Protein AF-A0A804N1I5-F1 (afdb_monomer_lite)

Radius of gyration: 33.12 Å; chains: 1; bounding box: 72×47×99 Å

Secondary structure (DSSP, 8-state):
-HHHHHHHHHHHHHHHHHHHHH-STTSTTTT--EEEE-SS---TTS--SSSSHHHH---EEEE-SSPPPHHHHHHS---EEEE-TTS-EEEE----HHHHHHHHHHHHT-PPPTT------HHHHHTTHHHHGGGGGGS-TT----HHHHHHHHHHHHHHHHHHHHHHHHHHHHHH-SS---HHHHHHHHHHHHHHHHHHHHHHHHTTS--TTTHHHHHHHHHHHHHHHHHHHHHHHHHHHHHHHS---HHHHHHHHHHHHHHHHHHHHHHHHHHHHHHH-SS-TTHHHHHHHHHHHHHHHHHHHHTT-SS-HHHHHHHHHHHHHHHHHHHHHHHHHTT---HHHHHHHHHHHHHHHHHHHHHHTTSSS----TTHHHHHHHHHTT---SHHHHHHHHHHHHHTT--

InterPro domains:
  IPR017850 Alkaline-phosphatase-like, core domain superfamily [G3DSA:3.40.720.10] (1-135)
  IPR017850 Alkaline-phosphatase-like, core domain superfamily [SSF53649] (5-133)
  IPR039524 GPI ethanolamine phosphate transferase 3 [PTHR23071] (1-274)

pLDDT: mean 74.04, std 19.13, range [31.2, 98.38]

Organism: Zea mays (NCBI:txid4577)

Sequence (407 aa):
MIQKLEQYNQILEGVIDTLRSLSKPGGTHENTLLLVMGDHGQTLNGDHGGGTAEEVETSLFAWSPRTPPDAVLSVLDDSSCTVNLHGEEVCVSTMQQLDFAVTISALLGIPFPFGSIGRVNPELYALSIGTWVNQRRGTNACTSQDDLEAWMGRYAEVLCVNCWQVKRYIDQYSATSVIGFPSEDLQHIMDLYSRAQENWSASLITSSSETCSQEKVEKGSVLLQQIDAYNDFLKSFAKLARSAWTEFDLWSMGIGLLLMMLSVIIQASMLVNMTISQSSDQKSSGSSIIHRLSLAFSLVVIRAASFLSNSYILAEGRVANFLLATSCITSVWHSVLKGNISIENFVFLLLNIFTRFGIEVGMSKQLPAPTITKDHPRLLCLLMLGLFKNLEEVWLLALFTLLEVYH

Foldseek 3Di:
DVVVVVVVVVVVVVVVVVLLVQLPVVGPNVPPKDKDKDPFFADPVGDQPPPDPRNHDIDIDIDANDDFDPVLVVVLPPWDWDQDPVRDIDTDDDDDPLQVQLQVCLLVVHAGDLQRLHDRRLVSNSSSLVVVVVVPPPDDPPDPDPSNLVSLVSSLVSLLSSLVSNVNSLVVCQVPPPVHAPPVLVVVLVVLSVVLVVLVVVLVVVVPDDDPDPVPVVSSVSSVVSSVSSVCSSVSVVVRCCVVVPDDPVVLQVVLVVLLVVLVVVLVVLVVVVVVVVVPDPDDPPVVLCSLVVNVVSLVVSLVSNVSNPPCNPVSLLVSLVSLLVSLLVVQVVCVVVVHDDVVSVVSVVVSVVSNVVSVVVVVVVDPDDPPPPPPPVVVVVVVVPPDDDPVVVVVVSVVSVVVSVD

Structure (mmCIF, N/CA/C/O backbone):
data_AF-A0A804N1I5-F1
#
_entry.id   AF-A0A804N1I5-F1
#
loop_
_atom_site.group_PDB
_atom_site.id
_atom_site.type_symbol
_atom_site.label_atom_id
_atom_site.label_alt_id
_atom_site.label_comp_id
_atom_site.label_asym_id
_atom_site.label_entity_id
_atom_site.label_seq_id
_atom_site.pdbx_PDB_ins_code
_atom_site.Cartn_x
_atom_site.Cartn_y
_atom_site.Cartn_z
_atom_site.occupancy
_atom_site.B_iso_or_equiv
_atom_site.auth_seq_id
_atom_site.auth_comp_id
_atom_site.auth_asym_id
_atom_site.auth_atom_id
_atom_site.pdbx_PDB_model_num
ATOM 1 N N . MET A 1 1 ? 18.475 -13.175 17.958 1.00 77.50 1 MET A N 1
ATOM 2 C CA . MET A 1 1 ? 17.982 -12.528 16.723 1.00 77.50 1 MET A CA 1
ATOM 3 C C . MET A 1 1 ? 18.998 -12.643 15.586 1.00 77.50 1 MET A C 1
ATOM 5 O O . MET A 1 1 ? 18.675 -13.302 14.612 1.00 77.50 1 MET A O 1
ATOM 9 N N . ILE A 1 2 ? 20.234 -12.143 15.738 1.00 85.19 2 ILE A N 1
ATOM 10 C CA . ILE A 1 2 ? 21.286 -12.164 14.689 1.00 85.19 2 ILE A CA 1
ATOM 11 C C . ILE A 1 2 ? 21.490 -13.547 14.044 1.00 85.19 2 ILE A C 1
ATOM 13 O O . ILE A 1 2 ? 21.323 -13.675 12.840 1.00 85.19 2 ILE A O 1
ATOM 17 N N . GLN A 1 3 ? 21.712 -14.604 14.834 1.00 91.00 3 GLN A N 1
ATOM 18 C CA . GLN A 1 3 ? 21.876 -15.971 14.300 1.00 91.00 3 GLN A CA 1
ATOM 19 C C . GLN A 1 3 ? 20.696 -16.434 13.430 1.00 91.00 3 GLN A C 1
ATOM 21 O O . GLN A 1 3 ? 20.870 -17.202 12.489 1.00 91.00 3 GLN A O 1
ATOM 26 N N . LYS A 1 4 ? 19.472 -15.988 13.745 1.00 90.56 4 LYS A N 1
ATOM 27 C CA . LYS A 1 4 ? 18.288 -16.346 12.961 1.00 90.56 4 LYS A CA 1
ATOM 28 C C . LYS A 1 4 ? 18.235 -15.572 11.644 1.00 90.56 4 LYS A C 1
ATOM 30 O O . LYS A 1 4 ? 17.844 -16.148 10.635 1.00 90.56 4 LYS A O 1
ATOM 35 N N . LEU A 1 5 ? 18.655 -14.307 11.653 1.00 89.75 5 LEU A N 1
ATOM 36 C CA . LEU A 1 5 ? 18.797 -13.496 10.443 1.00 89.75 5 LEU A CA 1
ATOM 37 C C . LEU A 1 5 ? 19.883 -14.070 9.521 1.00 89.75 5 LEU A C 1
ATOM 39 O O . LEU A 1 5 ? 19.641 -14.208 8.329 1.00 89.75 5 LEU A O 1
ATOM 43 N N . GLU A 1 6 ? 21.017 -14.514 10.069 1.00 93.19 6 GLU A N 1
ATOM 44 C CA . GLU A 1 6 ? 22.074 -15.200 9.307 1.00 93.19 6 GLU A CA 1
ATOM 45 C C . GLU A 1 6 ? 21.574 -16.506 8.669 1.00 93.19 6 GLU A C 1
ATOM 47 O O . GLU A 1 6 ? 21.840 -16.763 7.497 1.00 93.19 6 GLU A O 1
ATOM 52 N N . GLN A 1 7 ? 20.790 -17.308 9.404 1.00 94.81 7 GLN A N 1
ATOM 53 C CA . GLN A 1 7 ? 20.145 -18.502 8.841 1.00 94.81 7 GLN A CA 1
ATOM 54 C C . GLN A 1 7 ? 19.211 -18.155 7.676 1.00 94.81 7 GLN A C 1
ATOM 56 O O . GLN A 1 7 ? 19.211 -18.856 6.666 1.00 94.81 7 GLN A O 1
ATOM 61 N N . TYR A 1 8 ? 18.408 -17.093 7.800 1.00 93.62 8 TYR A N 1
ATOM 62 C CA . TYR A 1 8 ? 17.551 -16.652 6.699 1.00 93.62 8 TYR A CA 1
ATOM 63 C C . TYR A 1 8 ? 18.365 -16.151 5.510 1.00 93.62 8 TYR A C 1
ATOM 65 O O . TYR A 1 8 ? 18.019 -16.485 4.381 1.00 93.62 8 TYR A O 1
ATOM 73 N N . ASN A 1 9 ? 19.470 -15.442 5.744 1.00 93.19 9 ASN A N 1
ATOM 74 C CA . ASN A 1 9 ? 20.353 -14.991 4.675 1.00 93.19 9 ASN A CA 1
ATOM 75 C C . ASN A 1 9 ? 20.903 -16.173 3.858 1.00 93.19 9 ASN A C 1
ATOM 77 O O . ASN A 1 9 ? 20.789 -16.171 2.637 1.00 93.19 9 ASN A O 1
ATOM 81 N N . GLN A 1 10 ? 21.367 -17.240 4.521 1.00 96.31 10 GLN A N 1
ATOM 82 C CA . GLN A 1 10 ? 21.829 -18.464 3.845 1.00 96.31 10 GLN A CA 1
ATOM 83 C C . GLN A 1 10 ? 20.731 -19.131 3.000 1.00 96.31 10 GLN A C 1
ATOM 85 O O . GLN A 1 10 ? 20.993 -19.639 1.909 1.00 96.31 10 GLN A O 1
ATOM 90 N N . ILE A 1 11 ? 19.486 -19.136 3.490 1.00 95.94 11 ILE A N 1
ATOM 91 C CA . ILE A 1 11 ? 18.344 -19.671 2.735 1.00 95.94 11 ILE A CA 1
ATOM 92 C C . ILE A 1 11 ? 18.075 -18.808 1.498 1.00 95.94 11 ILE A C 1
ATOM 94 O O . ILE A 1 11 ? 17.881 -19.349 0.409 1.00 95.94 11 ILE A O 1
ATOM 98 N N . LEU A 1 12 ? 18.070 -17.481 1.652 1.00 95.50 12 LEU A N 1
ATOM 99 C CA . LEU A 1 12 ? 17.822 -16.546 0.555 1.00 95.50 12 LEU A CA 1
ATOM 100 C C . LEU A 1 12 ? 18.899 -16.634 -0.526 1.00 95.50 12 LEU A C 1
ATOM 102 O O . LEU A 1 12 ? 18.556 -16.702 -1.704 1.00 95.50 12 LEU A O 1
ATOM 106 N N . GLU A 1 13 ? 20.172 -16.721 -0.142 1.00 95.81 13 GLU A N 1
ATOM 107 C CA . GLU A 1 13 ? 21.288 -16.952 -1.066 1.00 95.81 13 GLU A CA 1
ATOM 108 C C . GLU A 1 13 ? 21.069 -18.229 -1.891 1.00 95.81 13 GLU A C 1
ATOM 110 O O . GLU A 1 13 ? 21.111 -18.187 -3.121 1.00 95.81 13 GLU A O 1
ATOM 115 N N . GLY A 1 14 ? 20.715 -19.344 -1.239 1.00 97.56 14 GLY A N 1
ATOM 116 C CA . GLY A 1 14 ? 20.435 -20.608 -1.927 1.00 97.56 14 GLY A CA 1
ATOM 117 C C . GLY A 1 14 ? 19.238 -20.543 -2.887 1.00 97.56 14 GLY A C 1
ATOM 118 O O . GLY A 1 14 ? 19.280 -21.120 -3.981 1.00 97.56 14 GLY A O 1
ATOM 119 N N . VAL A 1 15 ? 18.175 -19.820 -2.515 1.00 96.19 15 VAL A N 1
ATOM 120 C CA . VAL A 1 15 ? 17.011 -19.586 -3.389 1.00 96.19 15 VAL A CA 1
ATOM 121 C C . VAL A 1 15 ? 17.408 -18.747 -4.604 1.00 96.19 15 VAL A C 1
ATOM 123 O O . VAL A 1 15 ? 17.076 -19.119 -5.731 1.00 96.19 15 VAL A O 1
ATOM 126 N N . ILE A 1 16 ? 18.144 -17.652 -4.398 1.00 95.00 16 ILE A N 1
ATOM 127 C CA . ILE A 1 16 ? 18.594 -16.757 -5.472 1.00 95.00 16 ILE A CA 1
ATOM 128 C C . ILE A 1 16 ? 19.521 -17.497 -6.437 1.00 95.00 16 ILE A C 1
ATOM 130 O O . ILE A 1 16 ? 19.340 -17.391 -7.649 1.00 95.00 16 ILE A O 1
ATOM 134 N N . ASP A 1 17 ? 20.473 -18.285 -5.938 1.00 95.50 17 ASP A N 1
ATOM 135 C CA . ASP A 1 17 ? 21.383 -19.061 -6.784 1.00 95.50 17 ASP A CA 1
ATOM 136 C C . ASP A 1 17 ? 20.636 -20.108 -7.619 1.00 95.50 17 ASP A C 1
ATOM 138 O O . ASP A 1 17 ? 20.902 -20.267 -8.818 1.00 95.50 17 ASP A O 1
ATOM 142 N N . THR A 1 18 ? 19.640 -20.767 -7.021 1.00 95.56 18 THR A N 1
ATOM 143 C CA . THR A 1 18 ? 18.774 -21.715 -7.731 1.00 95.56 18 THR A CA 1
ATOM 144 C C . THR A 1 18 ? 17.982 -21.010 -8.829 1.00 95.56 18 THR A C 1
ATOM 146 O O . THR A 1 18 ? 18.033 -21.442 -9.984 1.00 95.56 18 THR A O 1
ATOM 149 N N . LEU A 1 19 ? 17.309 -19.899 -8.514 1.00 94.69 19 LEU A N 1
ATOM 150 C CA . LEU A 1 19 ? 16.555 -19.115 -9.495 1.00 94.69 19 LEU A CA 1
ATOM 151 C C . LEU A 1 19 ? 17.464 -18.619 -10.619 1.00 94.69 19 LEU A C 1
ATOM 153 O O . LEU A 1 19 ? 17.178 -18.874 -11.784 1.00 94.69 19 LEU A O 1
ATOM 157 N N . ARG A 1 20 ? 18.620 -18.030 -10.293 1.00 92.88 20 ARG A N 1
ATOM 158 C CA . ARG A 1 20 ? 19.614 -17.571 -11.274 1.00 92.88 20 ARG A CA 1
ATOM 159 C C . ARG A 1 20 ? 20.034 -18.689 -12.230 1.00 92.88 20 ARG A C 1
ATOM 161 O O . ARG A 1 20 ? 20.172 -18.449 -13.429 1.00 92.88 20 ARG A O 1
ATOM 168 N N . SER A 1 21 ? 20.210 -19.916 -11.732 1.00 94.12 21 SER A N 1
ATOM 169 C CA . SER A 1 21 ? 20.564 -21.066 -12.572 1.00 94.12 21 SER A CA 1
ATOM 170 C C . SER A 1 21 ? 19.455 -21.457 -13.563 1.00 94.12 21 SER A C 1
ATOM 172 O O . SER A 1 21 ? 19.761 -21.838 -14.697 1.00 94.12 21 SER A O 1
ATOM 174 N N . LEU A 1 22 ? 18.187 -21.309 -13.157 1.00 95.12 22 LEU A N 1
ATOM 175 C CA . LEU A 1 22 ? 16.986 -21.671 -13.919 1.00 95.12 22 LEU A CA 1
ATOM 176 C C . LEU A 1 22 ? 16.422 -20.521 -14.773 1.00 95.12 22 LEU A C 1
ATOM 178 O O . LEU A 1 22 ? 15.562 -20.759 -15.621 1.00 95.12 22 LEU A O 1
ATOM 182 N N . SER A 1 23 ? 16.906 -19.293 -14.578 1.00 92.88 23 SER A N 1
ATOM 183 C CA . SER A 1 23 ? 16.497 -18.093 -15.322 1.00 92.88 23 SER A CA 1
ATOM 184 C C . SER A 1 23 ? 17.308 -17.823 -16.595 1.00 92.88 23 SER A C 1
ATOM 186 O O . SER A 1 23 ? 17.140 -16.777 -17.220 1.00 92.88 23 SER A O 1
ATOM 188 N N . LYS A 1 24 ? 18.190 -18.744 -17.006 1.00 89.25 24 LYS A N 1
ATOM 189 C CA . LYS A 1 24 ? 18.892 -18.657 -18.301 1.00 89.25 24 LYS A CA 1
ATOM 190 C C . LYS A 1 24 ? 17.882 -18.581 -19.464 1.00 89.25 24 LYS A C 1
ATOM 192 O O . LYS A 1 24 ? 16.764 -19.067 -19.305 1.00 89.25 24 LYS A O 1
ATOM 197 N N . PRO A 1 25 ? 18.251 -18.025 -20.636 1.00 86.81 25 PRO A N 1
ATOM 198 C CA . PRO A 1 25 ? 17.346 -17.944 -21.787 1.00 86.81 25 PRO A CA 1
ATOM 199 C C . PRO A 1 25 ? 16.723 -19.306 -22.140 1.00 86.81 25 PRO A C 1
ATOM 201 O O . PRO A 1 25 ? 17.453 -20.277 -22.340 1.00 86.81 25 PRO A O 1
ATOM 204 N N . GLY A 1 26 ? 15.389 -19.384 -22.200 1.00 84.69 26 GLY A N 1
ATOM 205 C CA . GLY A 1 26 ? 14.634 -20.628 -22.403 1.00 84.69 26 GLY A CA 1
ATOM 206 C C . GLY A 1 26 ? 14.453 -21.505 -21.154 1.00 84.69 26 GLY A C 1
ATOM 207 O O . GLY A 1 26 ? 13.903 -22.600 -21.256 1.00 84.69 26 GLY A O 1
ATOM 208 N N . GLY A 1 27 ? 14.922 -21.060 -19.987 1.00 89.75 27 GLY A N 1
ATOM 209 C CA . GLY A 1 27 ? 14.752 -21.737 -18.704 1.00 89.75 27 GLY A CA 1
ATOM 210 C C . GLY A 1 27 ? 13.363 -21.533 -18.090 1.00 89.75 27 GLY A C 1
ATOM 211 O O . GLY A 1 27 ? 12.626 -20.613 -18.445 1.00 89.75 27 GLY A O 1
ATOM 212 N N . THR A 1 28 ? 12.994 -22.385 -17.129 1.00 92.75 28 THR A N 1
ATOM 213 C CA . THR A 1 28 ? 11.653 -22.383 -16.510 1.00 92.75 28 THR A CA 1
ATOM 214 C C . THR A 1 28 ? 11.353 -21.126 -15.695 1.00 92.75 28 THR A C 1
ATOM 216 O O . THR A 1 28 ? 10.185 -20.812 -15.482 1.00 92.75 28 THR A O 1
ATOM 219 N N . HIS A 1 29 ? 12.388 -20.396 -15.267 1.00 91.81 29 HIS A N 1
ATOM 220 C CA . HIS A 1 29 ? 12.275 -19.170 -14.475 1.00 91.81 29 HIS A CA 1
ATOM 221 C C . HIS A 1 29 ? 12.826 -17.936 -15.206 1.00 91.81 29 HIS A C 1
ATOM 223 O O . HIS A 1 29 ? 13.228 -16.964 -14.569 1.00 91.81 29 HIS A O 1
ATOM 229 N N . GLU A 1 30 ? 12.859 -17.941 -16.545 1.00 87.38 30 GLU A N 1
ATOM 230 C CA . GLU A 1 30 ? 13.356 -16.805 -17.345 1.00 87.38 30 GLU A CA 1
ATOM 231 C C . GLU A 1 30 ? 12.582 -15.495 -17.079 1.00 87.38 30 GLU A C 1
ATOM 233 O O . GLU A 1 30 ? 13.162 -14.412 -17.147 1.00 87.38 30 GLU A O 1
ATOM 238 N N . ASN A 1 31 ? 11.290 -15.594 -16.739 1.00 87.19 31 ASN A N 1
ATOM 239 C CA . ASN A 1 31 ? 10.403 -14.466 -16.433 1.00 87.19 31 ASN A CA 1
ATOM 240 C C . ASN A 1 31 ? 9.857 -14.577 -15.000 1.00 87.19 31 ASN A C 1
ATOM 242 O O . ASN A 1 31 ? 8.652 -14.696 -14.786 1.00 87.19 31 ASN A O 1
ATOM 246 N N . THR A 1 32 ? 10.746 -14.630 -14.010 1.00 90.06 32 THR A N 1
ATOM 247 C CA . THR A 1 32 ? 10.383 -14.701 -12.586 1.00 90.06 32 THR A CA 1
ATOM 248 C C . THR A 1 32 ? 10.931 -13.487 -11.843 1.00 90.06 32 THR A C 1
ATOM 250 O O . THR A 1 32 ? 12.097 -13.149 -12.003 1.00 90.06 32 THR A O 1
ATOM 253 N N . LEU A 1 33 ? 10.093 -12.865 -11.014 1.00 91.44 33 LEU A N 1
ATOM 254 C CA . LEU A 1 33 ? 10.485 -11.850 -10.037 1.00 91.44 33 LEU A CA 1
ATOM 255 C C . LEU A 1 33 ? 10.433 -12.489 -8.645 1.00 91.44 33 LEU A C 1
ATOM 257 O O . LEU A 1 33 ? 9.404 -13.050 -8.268 1.00 91.44 33 LEU A O 1
ATOM 261 N N . LEU A 1 34 ? 11.529 -12.412 -7.894 1.00 94.00 34 LEU A N 1
ATOM 262 C CA . LEU A 1 34 ? 11.566 -12.794 -6.486 1.00 94.00 34 LEU A CA 1
ATOM 263 C C . LEU A 1 34 ? 11.308 -11.556 -5.632 1.00 94.00 34 LEU A C 1
ATOM 265 O O . LEU A 1 34 ? 12.003 -10.554 -5.775 1.00 94.00 34 LEU A O 1
ATOM 269 N N . LEU A 1 35 ? 10.344 -11.656 -4.720 1.00 94.94 35 LEU A N 1
ATOM 270 C CA . LEU A 1 35 ? 10.074 -10.657 -3.694 1.00 94.94 35 LEU A CA 1
ATOM 271 C C . LEU A 1 35 ? 10.171 -11.326 -2.327 1.00 94.94 35 LEU A C 1
ATOM 273 O O . LEU A 1 35 ? 9.569 -12.377 -2.104 1.00 94.94 35 LEU A O 1
ATOM 277 N N . VAL A 1 36 ? 10.925 -10.715 -1.424 1.00 95.31 36 VAL A N 1
ATOM 278 C CA . VAL A 1 36 ? 11.094 -11.155 -0.040 1.00 95.31 36 VAL A CA 1
ATOM 279 C C . VAL A 1 36 ? 10.760 -9.967 0.838 1.00 95.31 36 VAL A C 1
ATOM 281 O O . VAL A 1 36 ? 11.396 -8.928 0.717 1.00 95.31 36 VAL A O 1
ATOM 284 N N . MET A 1 37 ? 9.756 -10.095 1.696 1.00 94.38 37 MET A N 1
ATOM 285 C CA . MET A 1 37 ? 9.310 -8.990 2.539 1.00 94.38 37 MET A CA 1
ATOM 286 C C . MET A 1 37 ? 8.790 -9.479 3.882 1.00 94.38 37 MET A C 1
ATOM 288 O O . MET A 1 37 ? 8.328 -10.618 3.984 1.00 94.38 37 MET A O 1
ATOM 292 N N . GLY A 1 38 ? 8.851 -8.610 4.887 1.00 92.69 38 GLY A N 1
ATOM 293 C CA . GLY A 1 38 ? 8.097 -8.783 6.123 1.00 92.69 38 GLY A CA 1
ATOM 294 C C . GLY A 1 38 ? 6.687 -8.200 6.019 1.00 92.69 38 GLY A C 1
ATOM 295 O O . GLY A 1 38 ? 6.375 -7.416 5.122 1.00 92.69 38 GLY A O 1
ATOM 296 N N . ASP A 1 39 ? 5.825 -8.603 6.942 1.00 91.25 39 ASP A N 1
ATOM 297 C CA . ASP A 1 39 ? 4.505 -8.016 7.168 1.00 91.25 39 ASP A CA 1
ATOM 298 C C . ASP A 1 39 ? 4.586 -6.776 8.069 1.00 91.25 39 ASP A C 1
ATOM 300 O O . ASP A 1 39 ? 3.943 -5.765 7.788 1.00 91.25 39 ASP A O 1
ATOM 304 N N . HIS A 1 40 ? 5.417 -6.827 9.110 1.00 93.62 40 HIS A N 1
ATOM 305 C CA . HIS A 1 40 ? 5.678 -5.719 10.025 1.00 93.62 40 HIS A CA 1
ATOM 306 C C . HIS A 1 40 ? 7.122 -5.736 10.553 1.00 93.62 40 HIS A C 1
ATOM 308 O O . HIS A 1 40 ? 7.928 -6.609 10.207 1.00 93.62 40 HIS A O 1
ATOM 314 N N . GLY A 1 41 ? 7.463 -4.725 11.350 1.00 92.06 41 GLY A N 1
ATOM 315 C CA . GLY A 1 41 ? 8.726 -4.633 12.073 1.00 92.06 41 GLY A CA 1
ATOM 316 C C . GLY A 1 41 ? 8.632 -5.215 13.486 1.00 92.06 41 GLY A C 1
ATOM 317 O O . GLY A 1 41 ? 7.574 -5.670 13.921 1.00 92.06 41 GLY A O 1
ATOM 318 N N . GLN A 1 42 ? 9.739 -5.233 14.223 1.00 90.56 42 GLN A N 1
ATOM 319 C CA . GLN A 1 42 ? 9.751 -5.667 15.620 1.00 90.56 42 GLN A CA 1
ATOM 320 C C . GLN A 1 42 ? 10.857 -4.954 16.403 1.00 90.56 42 GLN A C 1
ATOM 322 O O . GLN A 1 42 ? 11.993 -4.851 15.934 1.00 90.56 42 GLN A O 1
ATOM 327 N N . THR A 1 43 ? 10.563 -4.525 17.631 1.00 90.56 43 THR A N 1
ATOM 328 C CA . THR A 1 43 ? 11.590 -3.993 18.538 1.00 90.56 43 THR A CA 1
ATOM 329 C C . THR A 1 43 ? 12.541 -5.099 19.011 1.00 90.56 43 THR A C 1
ATOM 331 O O . THR A 1 43 ? 12.227 -6.291 18.982 1.00 90.56 43 THR A O 1
ATOM 334 N N . LEU A 1 44 ? 13.709 -4.721 19.547 1.00 87.44 44 LEU A N 1
ATOM 335 C CA . LEU A 1 44 ? 14.656 -5.681 20.139 1.00 87.44 44 LEU A CA 1
ATOM 336 C C . LEU A 1 44 ? 14.071 -6.468 21.326 1.00 87.44 44 LEU A C 1
ATOM 338 O O . LEU A 1 44 ? 14.554 -7.561 21.626 1.00 87.44 44 LEU A O 1
ATOM 342 N N . ASN A 1 45 ? 13.042 -5.925 21.983 1.00 88.88 45 ASN A N 1
ATOM 343 C CA . ASN A 1 45 ? 12.350 -6.565 23.102 1.00 88.88 45 ASN A CA 1
ATOM 344 C C . ASN A 1 45 ? 11.218 -7.496 22.648 1.00 88.88 45 ASN A C 1
ATOM 346 O O . ASN A 1 45 ? 10.698 -8.259 23.461 1.00 88.88 45 ASN A O 1
ATOM 350 N N . GLY A 1 46 ? 10.875 -7.474 21.359 1.00 87.62 46 GLY A N 1
ATOM 351 C CA . GLY A 1 46 ? 9.858 -8.331 20.771 1.00 87.62 46 GLY A CA 1
ATOM 352 C C . GLY A 1 46 ? 8.506 -7.660 20.523 1.00 87.62 46 GLY A C 1
ATOM 353 O O . GLY A 1 46 ? 7.582 -8.361 20.115 1.00 87.62 46 GLY A O 1
ATOM 354 N N . ASP A 1 47 ? 8.384 -6.347 20.726 1.00 89.12 47 ASP A N 1
ATOM 355 C CA . ASP A 1 47 ? 7.136 -5.606 20.507 1.00 89.12 47 ASP A CA 1
ATOM 356 C C . ASP A 1 47 ? 6.884 -5.367 19.011 1.00 89.12 47 ASP A C 1
ATOM 358 O O . ASP A 1 47 ? 7.831 -5.203 18.240 1.00 89.12 47 ASP A O 1
ATOM 362 N N . HIS A 1 48 ? 5.614 -5.388 18.605 1.00 87.75 48 HIS A N 1
ATOM 363 C CA . HIS A 1 48 ? 5.171 -5.197 17.217 1.00 87.75 48 HIS A CA 1
ATOM 364 C C . HIS A 1 48 ? 3.722 -4.654 17.138 1.00 87.75 48 HIS A C 1
ATOM 366 O O . HIS A 1 48 ? 2.918 -5.055 16.294 1.00 87.75 48 HIS A O 1
ATOM 372 N N . GLY A 1 49 ? 3.346 -3.787 18.080 1.00 85.62 49 GLY A N 1
ATOM 373 C CA . GLY A 1 49 ? 2.024 -3.158 18.179 1.00 85.62 49 GLY A CA 1
ATOM 374 C C . GLY A 1 49 ? 1.834 -1.933 17.277 1.00 85.62 49 GLY A C 1
ATOM 375 O O . GLY A 1 49 ? 0.727 -1.399 17.213 1.00 85.62 49 GLY A O 1
ATOM 376 N N . GLY A 1 50 ? 2.892 -1.497 16.586 1.00 84.00 50 GLY A N 1
ATOM 377 C CA . GLY A 1 50 ? 2.866 -0.388 15.628 1.00 84.00 50 GLY A CA 1
ATOM 378 C C . GLY A 1 50 ? 2.982 1.005 16.256 1.00 84.00 50 GLY A C 1
ATOM 379 O O . GLY A 1 50 ? 2.541 1.982 15.653 1.00 84.00 50 GLY A O 1
ATOM 380 N N . GLY A 1 51 ? 3.525 1.104 17.474 1.00 82.75 51 GLY A N 1
ATOM 381 C CA . GLY A 1 51 ? 3.722 2.367 18.186 1.00 82.75 51 GLY A CA 1
ATOM 382 C C . GLY A 1 51 ? 5.021 3.088 17.818 1.00 82.75 51 GLY A C 1
ATOM 383 O O . GLY A 1 51 ? 5.110 4.303 18.005 1.00 82.75 51 GLY A O 1
ATOM 384 N N . THR A 1 52 ? 6.015 2.370 17.288 1.00 88.88 52 THR A N 1
ATOM 385 C CA . THR A 1 52 ? 7.303 2.935 16.859 1.00 88.88 52 THR A CA 1
ATOM 386 C C . THR A 1 52 ? 7.625 2.637 15.397 1.00 88.88 52 THR A C 1
ATOM 388 O O . THR A 1 52 ? 7.033 1.753 14.776 1.00 88.88 52 THR A O 1
ATOM 391 N N . ALA A 1 53 ? 8.600 3.373 14.850 1.00 89.94 53 ALA A N 1
ATOM 392 C CA . ALA A 1 53 ? 9.126 3.132 13.508 1.00 89.94 53 ALA A CA 1
ATOM 393 C C . ALA A 1 53 ? 9.636 1.690 13.361 1.00 89.94 53 ALA A C 1
ATOM 395 O O . ALA A 1 53 ? 9.296 1.028 12.386 1.00 89.94 53 ALA A O 1
ATOM 396 N N . GLU A 1 54 ? 10.343 1.153 14.367 1.00 89.75 54 GLU A N 1
ATOM 397 C CA . GLU A 1 54 ? 10.844 -0.226 14.315 1.00 89.75 54 GLU A CA 1
ATOM 398 C C . GLU A 1 54 ? 9.732 -1.281 14.268 1.00 89.75 54 GLU A C 1
ATOM 400 O O . GLU A 1 54 ? 10.002 -2.407 13.867 1.00 89.75 54 GLU A O 1
ATOM 405 N N . GLU A 1 55 ? 8.505 -0.954 14.686 1.00 91.94 55 GLU A N 1
ATOM 406 C CA . GLU A 1 55 ? 7.356 -1.866 14.658 1.00 91.94 55 GLU A CA 1
ATOM 407 C C . GLU A 1 55 ? 6.558 -1.788 13.346 1.00 91.94 55 GLU A C 1
ATOM 409 O O . GLU A 1 55 ? 5.944 -2.776 12.946 1.00 91.94 55 GLU A O 1
ATOM 414 N N . VAL A 1 56 ? 6.548 -0.631 12.672 1.00 90.94 56 VAL A N 1
ATOM 415 C CA . VAL A 1 56 ? 5.766 -0.407 11.437 1.00 90.94 56 VAL A CA 1
ATOM 416 C C . VAL A 1 56 ? 6.597 -0.499 10.158 1.00 90.94 56 VAL A C 1
ATOM 418 O O . VAL A 1 56 ? 6.039 -0.704 9.079 1.00 90.94 56 VAL A O 1
ATOM 421 N N . GLU A 1 57 ? 7.916 -0.355 10.255 1.00 92.88 57 GLU A N 1
ATOM 422 C CA . GLU A 1 57 ? 8.836 -0.469 9.127 1.00 92.88 57 GLU A CA 1
ATOM 423 C C . GLU A 1 57 ? 9.349 -1.903 8.989 1.00 92.88 57 GLU A C 1
ATOM 425 O O . GLU A 1 57 ? 9.686 -2.575 9.961 1.00 92.88 57 GLU A O 1
ATOM 430 N N . THR A 1 58 ? 9.420 -2.390 7.754 1.00 93.06 58 THR A N 1
ATOM 431 C CA . THR A 1 58 ? 9.923 -3.730 7.445 1.00 93.06 58 THR A CA 1
ATOM 432 C C . THR A 1 58 ? 10.676 -3.711 6.123 1.00 93.06 58 THR A C 1
ATOM 434 O O . THR A 1 58 ? 10.540 -2.773 5.334 1.00 93.06 58 THR A O 1
ATOM 437 N N . SER A 1 59 ? 11.496 -4.728 5.876 1.00 91.75 59 SER A N 1
ATOM 438 C CA . SER A 1 59 ? 12.297 -4.795 4.658 1.00 91.75 59 SER A CA 1
ATOM 439 C C . SER A 1 59 ? 11.511 -5.397 3.496 1.00 91.75 59 SER A C 1
ATOM 441 O O . SER A 1 59 ? 10.670 -6.281 3.670 1.00 91.75 59 SER A O 1
ATOM 443 N N . LEU A 1 60 ? 11.826 -4.928 2.289 1.00 93.56 60 LEU A N 1
ATOM 444 C CA . LEU A 1 60 ? 11.442 -5.554 1.034 1.00 93.56 60 LEU A CA 1
ATOM 445 C C . LEU A 1 60 ? 12.687 -5.671 0.153 1.00 93.56 60 LEU A C 1
ATOM 447 O O . LEU A 1 60 ? 13.358 -4.685 -0.134 1.00 93.56 60 LEU A O 1
ATOM 451 N N . PHE A 1 61 ? 12.990 -6.890 -0.272 1.00 93.31 61 PHE A N 1
ATOM 452 C CA . PHE A 1 61 ? 14.038 -7.212 -1.225 1.00 93.31 61 PHE A CA 1
ATOM 453 C C . PHE A 1 61 ? 13.397 -7.737 -2.507 1.00 93.31 61 PHE A C 1
ATOM 455 O O . PHE A 1 61 ? 12.565 -8.646 -2.471 1.00 93.31 61 PHE A O 1
ATOM 462 N N . ALA A 1 62 ? 13.803 -7.174 -3.640 1.00 92.31 62 ALA A N 1
ATOM 463 C CA . ALA A 1 62 ? 13.321 -7.563 -4.953 1.00 92.31 62 ALA A CA 1
ATOM 464 C C . ALA A 1 62 ? 14.489 -7.967 -5.850 1.00 92.31 62 ALA A C 1
ATOM 466 O O . ALA A 1 62 ? 15.493 -7.265 -5.941 1.00 92.31 62 ALA A O 1
ATOM 467 N N . TRP A 1 63 ? 14.345 -9.096 -6.540 1.00 91.38 63 TRP A N 1
ATOM 468 C CA . TRP A 1 63 ? 15.347 -9.593 -7.473 1.00 91.38 63 TRP A CA 1
ATOM 469 C C . TRP A 1 63 ? 14.702 -10.066 -8.772 1.00 91.38 63 TRP A C 1
ATOM 471 O O . TRP A 1 63 ? 13.746 -10.843 -8.766 1.00 91.38 63 TRP A O 1
ATOM 481 N N . SER A 1 64 ? 15.265 -9.618 -9.892 1.00 89.38 64 SER A N 1
ATOM 482 C CA . SER A 1 64 ? 14.896 -10.030 -11.245 1.00 89.38 64 SER A CA 1
ATOM 483 C C . SER A 1 64 ? 16.141 -10.557 -11.966 1.00 89.38 64 SER A C 1
ATOM 485 O O . SER A 1 64 ? 17.223 -9.991 -11.796 1.00 89.38 64 SER A O 1
ATOM 487 N N . PRO A 1 65 ? 16.029 -11.610 -12.799 1.00 85.94 65 PRO A N 1
ATOM 488 C CA . PRO A 1 65 ? 17.154 -12.124 -13.578 1.00 85.94 65 PRO A CA 1
ATOM 489 C C . PRO A 1 65 ? 17.625 -11.157 -14.671 1.00 85.94 65 PRO A C 1
ATOM 491 O O . PRO A 1 65 ? 18.704 -11.352 -15.230 1.00 85.94 65 PRO A O 1
ATOM 494 N N . ARG A 1 66 ? 16.823 -10.138 -15.005 1.00 81.62 66 ARG A N 1
ATOM 495 C CA . ARG A 1 66 ? 17.167 -9.099 -15.979 1.00 81.62 66 ARG A CA 1
ATOM 496 C C . ARG A 1 66 ? 17.333 -7.770 -15.255 1.00 81.62 66 ARG A C 1
ATOM 498 O O . ARG A 1 66 ? 16.408 -7.315 -14.587 1.00 81.62 66 ARG A O 1
ATOM 505 N N . THR A 1 67 ? 18.491 -7.145 -15.430 1.00 76.75 67 THR A N 1
ATOM 506 C CA . THR A 1 67 ? 18.765 -5.815 -14.882 1.00 76.75 67 THR A CA 1
ATOM 507 C C . THR A 1 67 ? 18.044 -4.748 -15.714 1.00 76.75 67 THR A C 1
ATOM 509 O O . THR A 1 67 ? 18.100 -4.815 -16.948 1.00 76.75 67 THR A O 1
ATOM 512 N N . PRO A 1 68 ? 17.364 -3.776 -15.083 1.00 78.31 68 PRO A N 1
ATOM 513 C CA . PRO A 1 68 ? 16.901 -2.570 -15.764 1.00 78.31 68 PRO A CA 1
ATOM 514 C C . PRO A 1 68 ? 18.066 -1.817 -16.434 1.00 78.31 68 PRO A C 1
ATOM 516 O O . PRO A 1 68 ? 19.187 -1.882 -15.933 1.00 78.31 68 PRO A O 1
ATOM 519 N N . PRO A 1 69 ? 17.834 -1.083 -17.535 1.00 77.19 69 PRO A N 1
ATOM 520 C CA . PRO A 1 69 ? 18.850 -0.208 -18.121 1.00 77.19 69 PRO A CA 1
ATOM 521 C C . PRO A 1 69 ? 19.280 0.906 -17.152 1.00 77.19 69 PRO A C 1
ATOM 523 O O . PRO A 1 69 ? 18.424 1.509 -16.501 1.00 77.19 69 PRO A O 1
ATOM 526 N N . ASP A 1 70 ? 20.574 1.245 -17.128 1.00 77.12 70 ASP A N 1
ATOM 527 C CA . ASP A 1 70 ? 21.145 2.287 -16.250 1.00 77.12 70 ASP A CA 1
ATOM 528 C C . ASP A 1 70 ? 20.432 3.644 -16.389 1.00 77.12 70 ASP A C 1
ATOM 530 O O . ASP A 1 70 ? 20.217 4.349 -15.405 1.00 77.12 70 ASP A O 1
ATOM 534 N N . ALA A 1 71 ? 19.995 3.989 -17.607 1.00 76.62 71 ALA A N 1
ATOM 535 C CA . ALA A 1 71 ? 19.245 5.216 -17.877 1.00 76.62 71 ALA A CA 1
ATOM 536 C C . ALA A 1 71 ? 17.935 5.294 -17.076 1.00 76.62 71 ALA A C 1
ATOM 538 O O . ALA A 1 71 ? 17.574 6.366 -16.599 1.00 76.62 71 ALA A O 1
ATOM 539 N N . VAL A 1 72 ? 17.245 4.166 -16.876 1.00 78.69 72 VAL A N 1
ATOM 540 C CA . VAL A 1 72 ? 16.025 4.124 -16.060 1.00 78.69 72 VAL A CA 1
ATOM 541 C C . VAL A 1 72 ? 16.365 4.237 -14.583 1.00 78.69 72 VAL A C 1
ATOM 543 O O . VAL A 1 72 ? 15.741 5.027 -13.886 1.00 78.69 72 VAL A O 1
ATOM 546 N N . LEU A 1 73 ? 17.393 3.523 -14.121 1.00 78.00 73 LEU A N 1
ATOM 547 C CA . LEU A 1 73 ? 17.835 3.602 -12.727 1.00 78.00 73 LEU A CA 1
ATOM 548 C C . LEU A 1 73 ? 18.223 5.036 -12.331 1.00 78.00 73 LEU A C 1
ATOM 550 O O . LEU A 1 73 ? 17.874 5.475 -11.244 1.00 78.00 73 LEU A O 1
ATOM 554 N N . SER A 1 74 ? 18.840 5.799 -13.239 1.00 74.56 74 SER A N 1
ATOM 555 C CA . SER A 1 74 ? 19.252 7.186 -12.974 1.00 74.56 74 SER A CA 1
ATOM 556 C C . SER A 1 74 ? 18.104 8.183 -12.755 1.00 74.56 74 SER A C 1
ATOM 558 O O . SER A 1 74 ? 18.307 9.215 -12.125 1.00 74.56 74 SER A O 1
ATOM 560 N N . VAL A 1 75 ? 16.901 7.895 -13.267 1.00 75.00 75 VAL A N 1
ATOM 561 C CA . VAL A 1 75 ? 15.711 8.762 -13.116 1.00 75.00 75 VAL A CA 1
ATOM 562 C C . VAL A 1 75 ? 14.886 8.375 -11.884 1.00 75.00 75 VAL A C 1
ATOM 564 O O . VAL A 1 75 ? 14.034 9.137 -11.436 1.00 75.00 75 VAL A O 1
ATOM 567 N N . LEU A 1 76 ? 15.139 7.190 -11.332 1.00 75.50 76 LEU A N 1
ATOM 568 C CA . LEU A 1 76 ? 14.414 6.619 -10.199 1.00 75.50 76 LEU A CA 1
ATOM 569 C C . LEU A 1 76 ? 15.098 6.857 -8.854 1.00 75.50 76 LEU A C 1
ATOM 571 O O . LEU A 1 76 ? 14.614 6.348 -7.848 1.00 75.50 76 LEU A O 1
ATOM 575 N N . ASP A 1 77 ? 16.212 7.586 -8.839 1.00 64.56 77 ASP A N 1
ATOM 576 C CA . ASP A 1 77 ? 17.082 7.706 -7.675 1.00 64.56 77 ASP A CA 1
ATOM 577 C C . ASP A 1 77 ? 16.504 8.640 -6.595 1.00 64.56 77 ASP A C 1
ATOM 579 O O . ASP A 1 77 ? 16.924 9.781 -6.424 1.00 64.56 77 ASP A O 1
ATOM 583 N N . ASP A 1 78 ? 15.513 8.127 -5.864 1.00 65.50 78 ASP A N 1
ATOM 584 C CA . ASP A 1 78 ? 15.063 8.627 -4.556 1.00 65.50 78 ASP A CA 1
ATOM 585 C C . ASP A 1 78 ? 15.767 7.855 -3.411 1.00 65.50 78 ASP A C 1
ATOM 587 O O . ASP A 1 78 ? 15.305 7.841 -2.264 1.00 65.50 78 ASP A O 1
ATOM 591 N N . SER A 1 79 ? 16.872 7.159 -3.715 1.00 76.94 79 SER A N 1
ATOM 592 C CA . SER A 1 79 ? 17.523 6.245 -2.783 1.00 76.94 79 SER A CA 1
ATOM 593 C C . SER A 1 79 ? 18.396 6.986 -1.764 1.00 76.94 79 SER A C 1
ATOM 595 O O . SER A 1 79 ? 19.065 7.979 -2.053 1.00 76.94 79 SER A O 1
ATOM 597 N N . SER A 1 80 ? 18.391 6.508 -0.518 1.00 79.12 80 SER A N 1
ATOM 598 C CA . SER A 1 80 ? 19.295 6.994 0.522 1.00 79.12 80 SER A CA 1
ATOM 599 C C . SER A 1 80 ? 20.503 6.070 0.611 1.00 79.12 80 SER A C 1
ATOM 601 O O . SER A 1 80 ? 20.383 4.917 1.031 1.00 79.12 80 SER A O 1
ATOM 603 N N . CYS A 1 81 ? 21.667 6.573 0.205 1.00 84.25 81 CYS A N 1
ATOM 604 C CA . CYS A 1 81 ? 22.921 5.829 0.243 1.00 84.25 81 CYS A CA 1
ATOM 605 C C . CYS A 1 81 ? 23.669 6.063 1.557 1.00 84.25 81 CYS A C 1
ATOM 607 O O . CYS A 1 81 ? 23.894 7.196 1.986 1.00 84.25 81 CYS A O 1
ATOM 609 N N . THR A 1 82 ? 24.069 4.971 2.204 1.00 84.12 82 THR A N 1
ATOM 610 C CA . THR A 1 82 ? 24.887 4.985 3.420 1.00 84.12 82 THR A CA 1
ATOM 611 C C . THR A 1 82 ? 26.042 4.006 3.285 1.00 84.12 82 THR A C 1
ATOM 613 O O . THR A 1 82 ? 25.955 3.014 2.564 1.00 84.12 82 THR A O 1
ATOM 616 N N . VAL A 1 83 ? 27.148 4.280 3.974 1.00 85.19 83 VAL A N 1
ATOM 617 C CA . VAL A 1 83 ? 28.287 3.360 4.017 1.00 85.19 83 VAL A CA 1
ATOM 618 C C . VAL A 1 83 ? 28.044 2.348 5.130 1.00 85.19 83 VAL A C 1
ATOM 620 O O . VAL A 1 83 ? 27.868 2.725 6.291 1.00 85.19 83 VAL A O 1
ATOM 623 N N . ASN A 1 84 ? 28.017 1.065 4.782 1.00 82.88 84 ASN A N 1
ATOM 624 C CA . ASN A 1 84 ? 27.813 -0.006 5.747 1.00 82.88 84 ASN A CA 1
ATOM 625 C C . ASN A 1 84 ? 29.061 -0.219 6.636 1.00 82.88 84 ASN A C 1
ATOM 627 O O . ASN A 1 84 ? 30.117 0.388 6.448 1.00 82.88 84 ASN A O 1
ATOM 631 N N . LEU A 1 85 ? 28.960 -1.128 7.611 1.00 78.94 85 LEU A N 1
ATOM 632 C CA . LEU A 1 85 ? 30.055 -1.453 8.541 1.00 78.94 85 LEU A CA 1
ATOM 633 C C . LEU A 1 85 ? 31.320 -2.017 7.857 1.00 78.94 85 LEU A C 1
ATOM 635 O O . LEU A 1 85 ? 32.381 -2.039 8.478 1.00 78.94 85 LEU A O 1
ATOM 639 N N . HIS A 1 86 ? 31.218 -2.461 6.601 1.00 82.38 86 HIS A N 1
ATOM 640 C CA . HIS A 1 86 ? 32.316 -2.999 5.795 1.00 82.38 86 HIS A CA 1
ATOM 641 C C . HIS A 1 86 ? 32.917 -1.966 4.828 1.00 82.38 86 HIS A C 1
ATOM 643 O O . HIS A 1 86 ? 33.856 -2.288 4.103 1.00 82.38 86 HIS A O 1
ATOM 649 N N . GLY A 1 87 ? 32.427 -0.722 4.836 1.00 83.31 87 GLY A N 1
ATOM 650 C CA . GLY A 1 87 ? 32.902 0.332 3.940 1.00 83.31 87 GLY A CA 1
ATOM 651 C C . GLY A 1 87 ? 32.263 0.313 2.548 1.00 83.31 87 GLY A C 1
ATOM 652 O O . GLY A 1 87 ? 32.753 1.005 1.661 1.00 83.31 87 GLY A O 1
ATOM 653 N N . GLU A 1 88 ? 31.197 -0.462 2.344 1.00 84.81 88 GLU A N 1
ATOM 654 C CA . GLU A 1 88 ? 30.485 -0.553 1.066 1.00 84.81 88 GLU A CA 1
ATOM 655 C C . GLU A 1 88 ? 29.313 0.431 1.045 1.00 84.81 88 GLU A C 1
ATOM 657 O O . GLU A 1 88 ? 28.587 0.572 2.033 1.00 84.81 88 GLU A O 1
ATOM 662 N N . GLU A 1 89 ? 29.120 1.107 -0.084 1.00 84.25 89 GLU A N 1
ATOM 663 C CA . GLU A 1 89 ? 27.968 1.979 -0.298 1.00 84.25 89 GLU A CA 1
ATOM 664 C C . GLU A 1 89 ? 26.714 1.132 -0.540 1.00 84.25 89 GLU A C 1
ATOM 666 O O . GLU A 1 89 ? 26.669 0.298 -1.444 1.00 84.25 89 GLU A O 1
ATOM 671 N N . VAL A 1 90 ? 25.699 1.335 0.298 1.00 82.81 90 VAL A N 1
ATOM 672 C CA . VAL A 1 90 ? 24.408 0.654 0.222 1.00 82.81 90 VAL A CA 1
ATOM 673 C C . VAL A 1 90 ? 23.319 1.708 0.121 1.00 82.81 90 VAL A C 1
ATOM 675 O O . VAL A 1 90 ? 23.137 2.513 1.037 1.00 82.81 90 VAL A O 1
ATOM 678 N N . CYS A 1 91 ? 22.587 1.678 -0.987 1.00 84.06 91 CYS A N 1
ATOM 679 C CA . CYS A 1 91 ? 21.458 2.560 -1.243 1.00 84.06 91 CYS A CA 1
ATOM 680 C C . CYS A 1 91 ? 20.146 1.836 -0.949 1.00 84.06 91 CYS A C 1
ATOM 682 O O . CYS A 1 91 ? 19.941 0.701 -1.385 1.00 84.06 91 CYS A O 1
ATOM 684 N N . VAL A 1 92 ? 19.274 2.485 -0.181 1.00 86.19 92 VAL A N 1
ATOM 685 C CA . VAL A 1 92 ? 17.967 1.950 0.205 1.00 86.19 92 VAL A CA 1
ATOM 686 C C . VAL A 1 92 ? 16.886 2.943 -0.188 1.00 86.19 92 VAL A C 1
ATOM 688 O O . VAL A 1 92 ? 16.954 4.121 0.163 1.00 86.19 92 VAL A O 1
ATOM 691 N N . SER A 1 93 ? 15.873 2.446 -0.884 1.00 87.94 93 SER A N 1
ATOM 692 C CA . SER A 1 93 ? 14.664 3.193 -1.217 1.00 87.94 93 SER A CA 1
ATOM 693 C C . SER A 1 93 ? 13.513 2.827 -0.287 1.00 87.94 93 SER A C 1
ATOM 695 O O . SER A 1 93 ? 13.537 1.803 0.401 1.00 87.94 93 SER A O 1
ATOM 697 N N . THR A 1 94 ? 12.475 3.663 -0.272 1.00 89.31 94 THR A N 1
ATOM 698 C CA . THR A 1 94 ? 11.290 3.449 0.568 1.00 89.31 94 THR A CA 1
ATOM 699 C C . THR A 1 94 ? 10.031 3.274 -0.273 1.00 89.31 94 THR A C 1
ATOM 701 O O . THR A 1 94 ? 9.836 3.918 -1.303 1.00 89.31 94 THR A O 1
ATOM 704 N N . MET A 1 95 ? 9.136 2.399 0.184 1.00 90.81 95 MET A N 1
ATOM 705 C CA . MET A 1 95 ? 7.803 2.233 -0.391 1.00 90.81 95 MET A CA 1
ATOM 706 C C . MET A 1 95 ? 6.759 2.100 0.709 1.00 90.81 95 MET A C 1
ATOM 708 O O . MET A 1 95 ? 7.027 1.564 1.782 1.00 90.81 95 MET A O 1
ATOM 712 N N . GLN A 1 96 ? 5.546 2.572 0.439 1.00 92.81 96 GLN A N 1
ATOM 713 C CA . GLN A 1 96 ? 4.431 2.400 1.362 1.00 92.81 96 GLN A CA 1
ATOM 714 C C . GLN A 1 96 ? 3.810 1.016 1.151 1.00 92.81 96 GLN A C 1
ATOM 716 O O . GLN A 1 96 ? 3.605 0.600 0.015 1.00 92.81 96 GLN A O 1
ATOM 721 N N . GLN A 1 97 ? 3.432 0.308 2.220 1.00 93.12 97 GLN A N 1
ATOM 722 C CA . GLN A 1 97 ? 2.805 -1.018 2.081 1.00 93.12 97 GLN A CA 1
ATOM 723 C C . GLN A 1 97 ? 1.518 -0.986 1.239 1.00 93.12 97 GLN A C 1
ATOM 725 O O . GLN A 1 97 ? 1.227 -1.930 0.507 1.00 93.12 97 GLN A O 1
ATOM 730 N N . LEU A 1 98 ? 0.774 0.127 1.274 1.00 94.31 98 LEU A N 1
ATOM 731 C CA . LEU A 1 98 ? -0.429 0.305 0.455 1.00 94.31 98 LEU A CA 1
ATOM 732 C C . LEU A 1 98 ? -0.150 0.283 -1.060 1.00 94.31 98 LEU A C 1
ATOM 734 O O . LEU A 1 98 ? -1.045 -0.061 -1.832 1.00 94.31 98 LEU A O 1
ATOM 738 N N . ASP A 1 99 ? 1.082 0.594 -1.483 1.00 96.69 99 ASP A N 1
ATOM 739 C CA . ASP A 1 99 ? 1.511 0.591 -2.888 1.00 96.69 99 ASP A CA 1
ATOM 740 C C . ASP A 1 99 ? 1.737 -0.839 -3.410 1.00 96.69 99 ASP A C 1
ATOM 742 O O . ASP A 1 99 ? 1.708 -1.080 -4.621 1.00 96.69 99 ASP A O 1
ATOM 746 N N . PHE A 1 100 ? 1.923 -1.819 -2.515 1.00 96.25 100 PHE A N 1
ATOM 747 C CA . PHE A 1 100 ? 2.274 -3.193 -2.878 1.00 96.25 100 PHE A CA 1
ATOM 748 C C . PHE A 1 100 ? 1.233 -3.827 -3.807 1.00 96.25 100 PHE A C 1
ATOM 750 O O . PHE A 1 100 ? 1.567 -4.304 -4.890 1.00 96.25 100 PHE A O 1
ATOM 757 N N . ALA A 1 101 ? -0.048 -3.786 -3.432 1.00 97.06 101 ALA A N 1
ATOM 758 C CA . ALA A 1 101 ? -1.100 -4.507 -4.148 1.00 97.06 101 ALA A CA 1
ATOM 759 C C . ALA A 1 101 ? -1.248 -4.060 -5.615 1.00 97.06 101 ALA A C 1
ATOM 761 O O . ALA A 1 101 ? -1.349 -4.901 -6.513 1.00 97.06 101 ALA A O 1
ATOM 762 N N . VAL A 1 102 ? -1.231 -2.748 -5.876 1.00 98.00 102 VAL A N 1
ATOM 763 C CA . VAL A 1 102 ? -1.312 -2.213 -7.247 1.00 98.00 102 VAL A CA 1
ATOM 764 C C . VAL A 1 102 ? -0.020 -2.440 -8.022 1.00 98.00 102 VAL A C 1
ATOM 766 O O . VAL A 1 102 ? -0.084 -2.758 -9.206 1.00 98.00 102 VAL A O 1
ATOM 769 N N . THR A 1 103 ? 1.139 -2.375 -7.360 1.00 97.25 103 THR A N 1
ATOM 770 C CA . THR A 1 103 ? 2.438 -2.639 -7.993 1.00 97.25 103 THR A CA 1
ATOM 771 C C . THR A 1 103 ? 2.525 -4.076 -8.496 1.00 97.25 103 THR A C 1
ATOM 773 O O . THR A 1 103 ? 2.844 -4.305 -9.662 1.00 97.25 103 THR A O 1
ATOM 776 N N . ILE A 1 104 ? 2.165 -5.055 -7.661 1.00 96.50 104 ILE A N 1
ATOM 777 C CA . ILE A 1 104 ? 2.159 -6.467 -8.066 1.00 96.50 104 ILE A CA 1
ATOM 778 C C . ILE A 1 104 ? 1.122 -6.723 -9.155 1.00 96.50 104 ILE A C 1
ATOM 780 O O . ILE A 1 104 ? 1.397 -7.437 -10.117 1.00 96.50 104 ILE A O 1
ATOM 784 N N . SER A 1 105 ? -0.051 -6.100 -9.052 1.00 97.38 105 SER A N 1
ATOM 785 C CA . SER A 1 105 ? -1.084 -6.227 -10.081 1.00 97.38 105 SER A CA 1
ATOM 786 C C . SER A 1 105 ? -0.607 -5.692 -11.437 1.00 97.38 105 SER A C 1
ATOM 788 O O . SER A 1 105 ? -0.846 -6.330 -12.463 1.00 97.38 105 SER A O 1
ATOM 790 N N . ALA A 1 106 ? 0.135 -4.578 -11.443 1.00 96.00 106 ALA A N 1
ATOM 791 C CA . ALA A 1 106 ? 0.727 -4.004 -12.650 1.00 96.00 106 ALA A CA 1
ATOM 792 C C . ALA A 1 106 ? 1.788 -4.931 -13.259 1.00 96.00 106 ALA A C 1
ATOM 794 O O . ALA A 1 106 ? 1.795 -5.144 -14.469 1.00 96.00 106 ALA A O 1
ATOM 795 N N . LEU A 1 107 ? 2.645 -5.524 -12.422 1.00 93.75 107 LEU A N 1
ATOM 796 C CA . LEU A 1 107 ? 3.687 -6.466 -12.845 1.00 93.75 107 LEU A CA 1
ATOM 797 C C . LEU A 1 107 ? 3.114 -7.773 -13.415 1.00 93.75 107 LEU A C 1
ATOM 799 O O . LEU A 1 107 ? 3.665 -8.324 -14.365 1.00 93.75 107 LEU A O 1
ATOM 803 N N . LEU A 1 108 ? 2.003 -8.259 -12.857 1.00 93.06 108 LEU A N 1
ATOM 804 C CA . LEU A 1 108 ? 1.309 -9.463 -13.324 1.00 93.06 108 LEU A CA 1
ATOM 805 C C . LEU A 1 108 ? 0.383 -9.207 -14.525 1.00 93.06 108 LEU A C 1
ATOM 807 O O . LEU A 1 108 ? -0.091 -10.163 -15.136 1.00 93.06 108 LEU A O 1
ATOM 811 N N . GLY A 1 109 ? 0.096 -7.944 -14.853 1.00 92.62 109 GLY A N 1
ATOM 812 C CA . GLY A 1 109 ? -0.854 -7.581 -15.906 1.00 92.62 109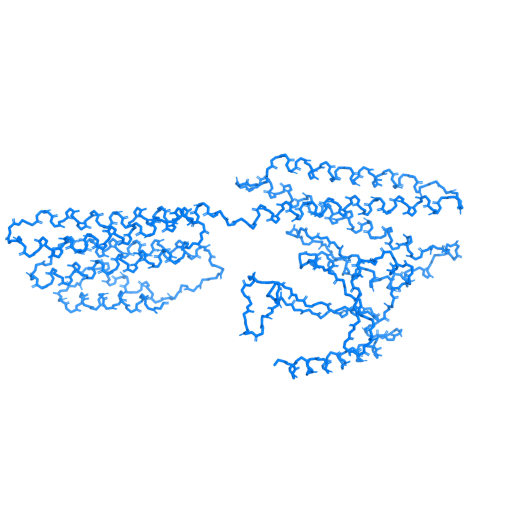 GLY A CA 1
ATOM 813 C C . GLY A 1 109 ? -2.307 -7.927 -15.563 1.00 92.62 109 GLY A C 1
ATOM 814 O O . GLY A 1 109 ? -3.086 -8.268 -16.454 1.00 92.62 109 GLY A O 1
ATOM 815 N N . ILE A 1 110 ? -2.676 -7.868 -14.280 1.00 95.94 110 ILE A N 1
ATOM 816 C CA . ILE A 1 110 ? -4.037 -8.140 -13.794 1.00 95.94 110 ILE A CA 1
ATOM 817 C C . ILE A 1 110 ? -4.735 -6.846 -13.341 1.00 95.94 110 ILE A C 1
ATOM 819 O O . ILE A 1 110 ? -4.065 -5.855 -13.042 1.00 95.94 110 ILE A O 1
ATOM 823 N N . PRO A 1 111 ? -6.081 -6.821 -13.265 1.00 97.38 111 PRO A N 1
ATOM 824 C CA . PRO A 1 111 ? -6.811 -5.641 -12.810 1.00 97.38 111 PRO A CA 1
ATOM 825 C C . PRO A 1 111 ? -6.427 -5.205 -11.391 1.00 97.38 111 PRO A C 1
ATOM 827 O O . PRO A 1 111 ? -6.260 -6.039 -10.501 1.00 97.38 111 PRO A O 1
ATOM 830 N N . PHE A 1 112 ? -6.366 -3.891 -11.162 1.00 98.38 112 PHE A N 1
ATOM 831 C CA . PHE A 1 112 ? -6.089 -3.330 -9.840 1.00 98.38 112 PHE A CA 1
ATOM 832 C C . PHE A 1 112 ? -7.219 -3.616 -8.841 1.00 98.38 112 PHE A C 1
ATOM 834 O O . PHE A 1 112 ? -8.394 -3.445 -9.190 1.00 98.38 112 PHE A O 1
ATOM 841 N N . PRO A 1 113 ? -6.899 -4.029 -7.595 1.00 98.12 113 PRO A N 1
ATOM 842 C CA . PRO A 1 113 ? -7.907 -4.290 -6.577 1.00 98.12 113 PRO A CA 1
ATOM 843 C C . PRO A 1 113 ? -8.759 -3.051 -6.315 1.00 98.12 113 PRO A C 1
ATOM 845 O O . PRO A 1 113 ? -8.231 -1.981 -6.031 1.00 98.12 113 PRO A O 1
ATOM 848 N N . PHE A 1 114 ? -10.084 -3.209 -6.357 1.00 96.62 114 PHE A N 1
ATOM 849 C CA . PHE A 1 114 ? -11.021 -2.086 -6.260 1.00 96.62 114 PHE A CA 1
ATOM 850 C C . PHE A 1 114 ? -10.813 -1.212 -5.015 1.00 96.62 114 PHE A C 1
ATOM 852 O O . PHE A 1 114 ? -10.930 0.000 -5.120 1.00 96.62 114 PHE A O 1
ATOM 859 N N . GLY A 1 115 ? -10.507 -1.813 -3.861 1.00 95.06 115 GLY A N 1
ATOM 860 C CA . GLY A 1 115 ? -10.304 -1.097 -2.596 1.00 95.06 115 GLY A CA 1
ATOM 861 C C . GLY A 1 115 ? -8.890 -0.557 -2.373 1.00 95.06 115 GLY A C 1
ATOM 862 O O . GLY A 1 115 ? -8.619 -0.028 -1.299 1.00 95.06 115 GLY A O 1
ATOM 863 N N . SER A 1 116 ? -7.969 -0.726 -3.328 1.00 96.56 116 SER A N 1
ATOM 864 C CA . SER A 1 116 ? -6.620 -0.187 -3.172 1.00 96.56 116 SER A CA 1
ATOM 865 C C . SER A 1 116 ? -6.607 1.315 -3.442 1.00 96.56 116 SER A C 1
ATOM 867 O O . SER A 1 116 ? -7.243 1.798 -4.376 1.00 96.56 116 SER A O 1
ATOM 869 N N . ILE A 1 117 ? -5.856 2.044 -2.622 1.00 96.19 117 ILE A N 1
ATOM 870 C CA . ILE A 1 117 ? -5.586 3.479 -2.784 1.00 96.19 117 ILE A CA 1
ATOM 871 C C . ILE A 1 117 ? -4.106 3.743 -3.067 1.00 96.19 117 ILE A C 1
ATOM 873 O O . ILE A 1 117 ? -3.630 4.868 -2.926 1.00 96.19 117 ILE A O 1
ATOM 877 N N . GLY A 1 118 ? -3.371 2.675 -3.379 1.00 96.75 118 GLY A N 1
ATOM 878 C CA . GLY A 1 118 ? -1.949 2.742 -3.623 1.00 96.75 118 GLY A CA 1
ATOM 879 C C . GLY A 1 118 ? -1.590 3.225 -5.003 1.00 96.75 118 GLY A C 1
ATOM 880 O O . GLY A 1 118 ? -2.422 3.351 -5.905 1.00 96.75 118 GLY A O 1
ATOM 881 N N . ARG A 1 119 ? -0.297 3.474 -5.135 1.00 96.62 119 ARG A N 1
ATOM 882 C CA . ARG A 1 119 ? 0.358 3.908 -6.350 1.00 96.62 119 ARG A CA 1
ATOM 883 C C . ARG A 1 119 ? 1.351 2.848 -6.785 1.00 96.62 119 ARG A C 1
ATOM 885 O O . ARG A 1 119 ? 2.088 2.323 -5.959 1.00 96.62 119 ARG A O 1
ATOM 892 N N . VAL A 1 120 ? 1.395 2.538 -8.075 1.00 97.50 120 VAL A N 1
ATOM 893 C CA . VAL A 1 120 ? 2.426 1.638 -8.606 1.00 97.50 120 VAL A CA 1
ATOM 894 C C . VAL A 1 120 ? 3.809 2.213 -8.289 1.00 97.50 120 VAL A C 1
ATOM 896 O O . VAL A 1 120 ? 4.095 3.358 -8.624 1.00 97.50 120 VAL A O 1
ATOM 899 N N . ASN A 1 121 ? 4.657 1.437 -7.614 1.00 95.06 121 ASN A N 1
ATOM 900 C CA . ASN A 1 121 ? 6.016 1.846 -7.286 1.00 95.06 121 ASN A CA 1
ATOM 901 C C . ASN A 1 121 ? 6.899 1.788 -8.552 1.00 95.06 121 ASN A C 1
ATOM 903 O O . ASN A 1 121 ? 6.936 0.744 -9.215 1.00 95.06 121 ASN A O 1
ATOM 907 N N . PRO A 1 122 ? 7.613 2.875 -8.897 1.00 92.69 122 PRO A N 1
ATOM 908 C CA . PRO A 1 122 ? 8.338 2.957 -10.159 1.00 92.69 122 PRO A CA 1
ATOM 909 C C . PRO A 1 122 ? 9.584 2.057 -10.201 1.00 92.69 122 PRO A C 1
ATOM 911 O O . PRO A 1 122 ? 9.864 1.470 -11.245 1.00 92.69 122 PRO A O 1
ATOM 914 N N . GLU A 1 123 ? 10.289 1.883 -9.079 1.00 90.62 123 GLU A N 1
ATOM 915 C CA . GLU A 1 123 ? 11.491 1.039 -8.982 1.00 90.62 123 GLU A CA 1
ATOM 916 C C . GLU A 1 123 ? 11.167 -0.442 -9.180 1.00 90.62 123 GLU A C 1
ATOM 918 O O . GLU A 1 123 ? 11.757 -1.111 -10.030 1.00 90.62 123 GLU A O 1
ATOM 923 N N . LEU A 1 124 ? 10.161 -0.952 -8.465 1.00 91.62 124 LEU A N 1
ATOM 924 C CA . LEU A 1 124 ? 9.688 -2.323 -8.650 1.00 91.62 124 LEU A CA 1
ATOM 925 C C . LEU A 1 124 ? 9.118 -2.536 -10.051 1.00 91.62 124 LEU A C 1
ATOM 927 O O . LEU A 1 124 ? 9.340 -3.590 -10.648 1.00 91.62 124 LEU A O 1
ATOM 931 N N . TYR A 1 125 ? 8.417 -1.543 -10.604 1.00 92.19 125 TYR A N 1
ATOM 932 C CA . TYR A 1 125 ? 7.908 -1.624 -11.969 1.00 92.19 125 TYR A CA 1
ATOM 933 C C . TYR A 1 125 ? 9.040 -1.694 -13.007 1.00 92.19 125 TYR A C 1
ATOM 935 O O . TYR A 1 125 ? 8.949 -2.465 -13.968 1.00 92.19 125 TYR A O 1
ATOM 943 N N . ALA A 1 126 ? 10.141 -0.963 -12.803 1.00 90.38 126 ALA A N 1
ATOM 944 C CA . ALA A 1 126 ? 11.314 -0.987 -13.678 1.00 90.38 126 ALA A CA 1
ATOM 945 C C . ALA A 1 126 ? 11.989 -2.368 -13.762 1.00 90.38 126 ALA A C 1
ATOM 947 O O . ALA A 1 126 ? 12.520 -2.724 -14.817 1.00 90.38 126 ALA A O 1
ATOM 948 N N . LEU A 1 127 ? 11.879 -3.212 -12.729 1.00 88.19 127 LEU A N 1
ATOM 949 C CA . LEU A 1 127 ? 12.385 -4.595 -12.767 1.00 88.19 127 LEU A CA 1
ATOM 950 C C . LEU A 1 127 ? 11.726 -5.465 -13.854 1.00 88.19 127 LEU A C 1
ATOM 952 O O . LEU A 1 127 ? 12.267 -6.514 -14.218 1.00 88.19 127 LEU A O 1
ATOM 956 N N . SER A 1 128 ? 10.584 -5.035 -14.407 1.00 82.81 128 SER A N 1
ATOM 957 C CA . SER A 1 128 ? 9.891 -5.734 -15.495 1.00 82.81 128 SER A CA 1
ATOM 958 C C . SER A 1 128 ? 10.394 -5.394 -16.903 1.00 82.81 128 SER A C 1
ATOM 960 O O . SER A 1 128 ? 10.104 -6.155 -17.831 1.00 82.81 128 SER A O 1
ATOM 962 N N . ILE A 1 129 ? 11.189 -4.327 -17.086 1.00 77.88 129 ILE A N 1
ATOM 963 C CA . ILE A 1 129 ? 11.610 -3.809 -18.410 1.00 77.88 129 ILE A CA 1
ATOM 964 C C . ILE A 1 129 ? 12.229 -4.894 -19.282 1.00 77.88 129 ILE A C 1
ATOM 966 O O . ILE A 1 129 ? 11.920 -5.010 -20.472 1.00 77.88 129 ILE A O 1
ATOM 970 N N . GLY A 1 130 ? 13.081 -5.725 -18.679 1.00 65.44 130 GLY A N 1
ATOM 971 C CA . GLY A 1 130 ? 13.786 -6.781 -19.388 1.00 65.44 130 GLY A CA 1
ATOM 972 C C . GLY A 1 130 ? 12.844 -7.740 -20.117 1.00 65.44 130 GLY A C 1
ATOM 973 O O . GLY A 1 130 ? 13.230 -8.287 -21.145 1.00 65.44 130 GLY A O 1
ATOM 974 N N . THR A 1 131 ? 11.606 -7.929 -19.650 1.00 63.12 131 THR A N 1
ATOM 975 C CA . THR A 1 131 ? 10.619 -8.827 -20.277 1.00 63.12 131 THR A CA 1
ATOM 976 C C . THR A 1 131 ? 10.010 -8.258 -21.565 1.00 63.12 131 THR A C 1
ATOM 978 O O . THR A 1 131 ? 9.580 -9.018 -22.433 1.00 63.12 131 THR A O 1
ATOM 981 N N . TRP A 1 132 ? 10.036 -6.935 -21.755 1.00 63.53 132 TRP A N 1
ATOM 982 C CA . TRP A 1 132 ? 9.377 -6.260 -22.879 1.00 63.53 132 TRP A CA 1
ATOM 983 C C . TRP A 1 132 ? 10.146 -6.382 -24.200 1.00 63.53 132 TRP A C 1
ATOM 985 O O . TRP A 1 132 ? 9.557 -6.323 -25.281 1.00 63.53 132 TRP A O 1
ATOM 995 N N . VAL A 1 133 ? 11.466 -6.582 -24.132 1.00 55.09 133 VAL A N 1
ATOM 996 C CA . VAL A 1 133 ? 12.361 -6.645 -25.303 1.00 55.09 133 VAL A CA 1
ATOM 997 C C . VAL A 1 133 ? 12.010 -7.821 -26.229 1.00 55.09 133 VAL A C 1
ATOM 999 O O . VAL A 1 133 ? 12.116 -7.708 -27.450 1.00 55.09 133 VAL A O 1
ATOM 1002 N N . ASN A 1 134 ? 11.494 -8.925 -25.680 1.00 50.38 134 ASN A N 1
ATOM 1003 C CA . ASN A 1 134 ? 11.139 -10.116 -26.458 1.00 50.38 134 ASN A CA 1
ATOM 1004 C C . ASN A 1 134 ? 9.893 -9.931 -27.348 1.00 50.38 134 ASN A C 1
ATOM 1006 O O . ASN A 1 134 ? 9.740 -10.662 -28.325 1.00 50.38 134 ASN A O 1
ATOM 1010 N N . GLN A 1 135 ? 9.042 -8.931 -27.084 1.00 49.31 135 GLN A N 1
ATOM 1011 C CA . GLN A 1 135 ? 7.892 -8.604 -27.940 1.00 49.31 135 GLN A CA 1
ATOM 1012 C C . GLN A 1 135 ? 8.277 -7.816 -29.205 1.00 49.31 135 GLN A C 1
ATOM 1014 O O . GLN A 1 135 ? 7.523 -7.821 -30.174 1.00 49.31 135 GLN A O 1
ATOM 1019 N N . ARG A 1 136 ? 9.454 -7.168 -29.244 1.00 50.88 136 ARG A N 1
ATOM 1020 C CA . ARG A 1 136 ? 9.866 -6.291 -30.362 1.00 50.88 136 ARG A CA 1
ATOM 1021 C C . ARG A 1 136 ? 10.513 -7.020 -31.544 1.00 50.88 136 ARG A C 1
ATOM 1023 O O . ARG A 1 136 ? 10.783 -6.399 -32.567 1.00 50.88 136 ARG A O 1
ATOM 1030 N N . ARG A 1 137 ? 10.757 -8.333 -31.460 1.00 45.59 137 ARG A N 1
ATOM 1031 C CA . ARG A 1 137 ? 11.481 -9.078 -32.513 1.00 45.59 137 ARG A CA 1
ATOM 1032 C C . ARG A 1 137 ? 10.681 -9.300 -33.812 1.00 45.59 137 ARG A C 1
ATOM 1034 O O . ARG A 1 137 ? 11.213 -9.912 -34.731 1.00 45.59 137 ARG A O 1
ATOM 1041 N N . GLY A 1 138 ? 9.434 -8.820 -33.894 1.00 44.66 138 GLY A N 1
ATOM 1042 C CA . GLY A 1 138 ? 8.533 -9.009 -35.040 1.00 44.66 138 GLY A CA 1
ATOM 1043 C C . GLY A 1 138 ? 8.260 -7.778 -35.914 1.00 44.66 138 GLY A C 1
ATOM 1044 O O . GLY A 1 138 ? 7.633 -7.930 -36.957 1.00 44.66 138 GLY A O 1
ATOM 1045 N N . THR A 1 139 ? 8.706 -6.574 -35.544 1.00 42.16 139 THR A N 1
ATOM 1046 C CA . THR A 1 139 ? 8.360 -5.341 -36.279 1.00 42.16 139 THR A CA 1
ATOM 1047 C C . THR A 1 139 ? 9.586 -4.455 -36.481 1.00 42.16 139 THR A C 1
ATOM 1049 O O . THR A 1 139 ? 10.116 -3.911 -35.522 1.00 42.16 139 THR A O 1
ATOM 1052 N N . ASN A 1 140 ? 10.022 -4.358 -37.740 1.00 42.78 140 ASN A N 1
ATOM 1053 C CA . ASN A 1 140 ? 10.869 -3.338 -38.372 1.00 42.78 140 ASN A CA 1
ATOM 1054 C C . ASN A 1 140 ? 11.909 -2.635 -37.475 1.00 42.78 140 ASN A C 1
ATOM 1056 O O . ASN A 1 140 ? 11.602 -1.734 -36.702 1.00 42.78 140 ASN A O 1
ATOM 1060 N N . ALA A 1 141 ? 13.177 -2.998 -37.680 1.00 40.91 141 ALA A N 1
ATOM 1061 C CA . ALA A 1 141 ? 14.374 -2.486 -37.010 1.00 40.91 141 ALA A CA 1
ATOM 1062 C C . ALA A 1 141 ? 14.738 -1.018 -37.356 1.00 40.91 141 ALA A C 1
ATOM 1064 O O . ALA A 1 141 ? 15.894 -0.725 -37.653 1.00 40.91 141 ALA A O 1
ATOM 1065 N N . CYS A 1 142 ? 13.772 -0.094 -37.339 1.00 37.97 142 CYS A N 1
ATOM 1066 C CA . CYS A 1 142 ? 13.998 1.327 -37.643 1.00 37.97 142 CYS A CA 1
ATOM 1067 C C . CYS A 1 142 ? 13.875 2.272 -36.438 1.00 37.97 142 CYS A C 1
ATOM 1069 O O . CYS A 1 142 ? 14.107 3.465 -36.594 1.00 37.97 142 CYS A O 1
ATOM 1071 N N . THR A 1 143 ? 13.584 1.783 -35.234 1.00 47.62 143 THR A N 1
ATOM 1072 C CA . THR A 1 143 ? 13.485 2.638 -34.041 1.00 47.62 143 THR A CA 1
ATOM 1073 C C . THR A 1 143 ? 14.433 2.157 -32.951 1.00 47.62 143 THR A C 1
ATOM 1075 O O . THR A 1 143 ? 14.113 1.235 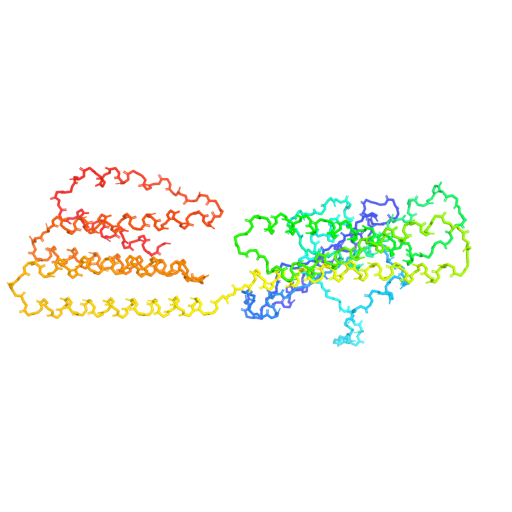-32.199 1.00 47.62 143 THR A O 1
ATOM 1078 N N . SER A 1 144 ? 15.588 2.816 -32.815 1.00 48.69 144 SER A N 1
ATOM 1079 C CA . SER A 1 144 ? 16.263 2.913 -31.518 1.00 48.69 144 SER A CA 1
ATOM 1080 C C . SER A 1 144 ? 15.416 3.822 -30.619 1.00 48.69 144 SER A C 1
ATOM 1082 O O . SER A 1 144 ? 15.665 5.021 -30.466 1.00 48.69 144 SER A O 1
ATOM 1084 N N . GLN A 1 145 ? 14.315 3.265 -30.114 1.00 58.06 145 GLN A N 1
ATOM 1085 C CA . GLN A 1 145 ? 13.563 3.877 -29.026 1.00 58.06 145 GLN A CA 1
ATOM 1086 C C . GLN A 1 145 ? 14.475 3.851 -27.799 1.00 58.06 145 GLN A C 1
ATOM 1088 O O . GLN A 1 145 ? 15.008 2.787 -27.480 1.00 58.06 145 GLN A O 1
ATOM 1093 N N . ASP A 1 146 ? 14.666 4.998 -27.154 1.00 75.06 146 ASP A N 1
ATOM 1094 C CA . ASP A 1 146 ? 15.356 5.064 -25.869 1.00 75.06 146 ASP A CA 1
ATOM 1095 C C . ASP A 1 146 ? 14.582 4.194 -24.864 1.00 75.06 146 ASP A C 1
ATOM 1097 O O . ASP A 1 146 ? 13.356 4.314 -24.751 1.00 75.06 146 ASP A O 1
ATOM 1101 N N . ASP A 1 147 ? 15.265 3.265 -24.192 1.00 77.94 147 ASP A N 1
ATOM 1102 C CA . ASP A 1 147 ? 14.627 2.361 -23.231 1.00 77.94 147 ASP A CA 1
ATOM 1103 C C . ASP A 1 147 ? 13.970 3.144 -22.086 1.00 77.94 147 ASP A C 1
ATOM 1105 O O . ASP A 1 147 ? 12.939 2.712 -21.562 1.00 77.94 147 ASP A O 1
ATOM 1109 N N . LEU A 1 148 ? 14.505 4.331 -21.771 1.00 82.31 148 LEU A N 1
ATOM 1110 C CA . LEU A 1 148 ? 13.920 5.259 -20.812 1.00 82.31 148 LEU A CA 1
ATOM 1111 C C . LEU A 1 148 ? 12.573 5.811 -21.294 1.00 82.31 148 LEU A C 1
ATOM 1113 O O . LEU A 1 148 ? 11.577 5.686 -20.584 1.00 82.31 148 LEU A O 1
ATOM 1117 N N . GLU A 1 149 ? 12.503 6.354 -22.512 1.00 83.19 149 GLU A N 1
ATOM 1118 C CA . GLU A 1 149 ? 11.250 6.885 -23.076 1.00 83.19 149 GLU A CA 1
ATOM 1119 C C . GLU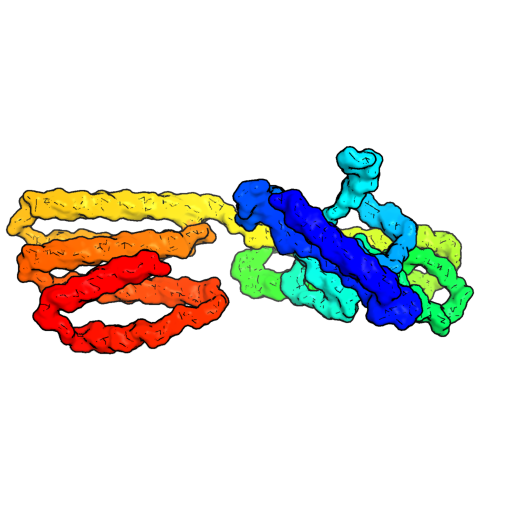 A 1 149 ? 10.183 5.781 -23.174 1.00 83.19 149 GLU A C 1
ATOM 1121 O O . GLU A 1 149 ? 9.015 5.991 -22.841 1.00 83.19 149 GLU A O 1
ATOM 1126 N N . ALA A 1 150 ? 10.590 4.576 -23.588 1.00 83.00 150 ALA A N 1
ATOM 1127 C CA . ALA A 1 150 ? 9.699 3.424 -23.671 1.00 83.00 150 ALA A CA 1
ATOM 1128 C C . ALA A 1 150 ? 9.134 3.020 -22.302 1.00 83.00 150 ALA A C 1
ATOM 1130 O O . ALA A 1 150 ? 7.954 2.676 -22.196 1.00 83.00 150 ALA A O 1
ATOM 1131 N N . TRP A 1 151 ? 9.972 3.041 -21.264 1.00 87.50 151 TRP A N 1
ATOM 1132 C CA . TRP A 1 151 ? 9.544 2.761 -19.900 1.00 87.50 151 TRP A CA 1
ATOM 1133 C C . TRP A 1 151 ? 8.620 3.845 -19.357 1.00 87.50 151 TRP A C 1
ATOM 1135 O O . TRP A 1 151 ? 7.546 3.507 -18.863 1.00 87.50 151 TRP A O 1
ATOM 1145 N N . MET A 1 152 ? 8.968 5.122 -19.533 1.00 88.50 152 MET A N 1
ATOM 1146 C CA . MET A 1 152 ? 8.139 6.247 -19.097 1.00 88.50 152 MET A CA 1
ATOM 1147 C C . MET A 1 152 ? 6.747 6.199 -19.733 1.00 88.50 152 MET A C 1
ATOM 1149 O O . MET A 1 152 ? 5.751 6.378 -19.037 1.00 88.50 152 MET A O 1
ATOM 1153 N N . GLY A 1 153 ? 6.657 5.886 -21.031 1.00 87.62 153 GLY A N 1
ATOM 1154 C CA . GLY A 1 153 ? 5.376 5.732 -21.723 1.00 87.62 153 GLY A CA 1
ATOM 1155 C C . GLY A 1 153 ? 4.493 4.646 -21.102 1.00 87.62 153 GLY A C 1
ATOM 1156 O O . GLY A 1 153 ? 3.346 4.905 -20.745 1.00 87.62 153 GLY A O 1
ATOM 1157 N N . ARG A 1 154 ? 5.042 3.442 -20.891 1.00 89.31 154 ARG A N 1
ATOM 1158 C CA . ARG A 1 154 ? 4.300 2.327 -20.270 1.00 89.31 154 ARG A CA 1
ATOM 1159 C C . ARG A 1 154 ? 3.935 2.603 -18.818 1.00 89.31 154 ARG A C 1
ATOM 1161 O O . ARG A 1 154 ? 2.848 2.249 -18.371 1.00 89.31 154 ARG A O 1
ATOM 1168 N N . TYR A 1 155 ? 4.837 3.236 -18.079 1.00 92.56 155 TYR A N 1
ATOM 1169 C CA . TYR A 1 155 ? 4.585 3.599 -16.697 1.00 92.56 155 TYR A CA 1
ATOM 1170 C C . TYR A 1 155 ? 3.463 4.644 -16.594 1.00 92.56 155 TYR A C 1
ATOM 1172 O O . TYR A 1 155 ? 2.564 4.490 -15.769 1.00 92.56 155 TYR A O 1
ATOM 1180 N N . ALA A 1 156 ? 3.427 5.635 -17.492 1.00 92.88 156 ALA A N 1
ATOM 1181 C CA . ALA A 1 156 ? 2.326 6.594 -17.584 1.00 92.88 156 ALA A CA 1
ATOM 1182 C C . ALA A 1 156 ? 0.978 5.920 -17.913 1.00 92.88 156 ALA A C 1
ATOM 1184 O O . ALA A 1 156 ? -0.037 6.259 -17.303 1.00 92.88 156 ALA A O 1
ATOM 1185 N N . GLU A 1 157 ? 0.951 4.931 -18.816 1.00 91.88 157 GLU A N 1
ATOM 1186 C CA . GLU A 1 157 ? -0.255 4.135 -19.110 1.00 91.88 157 GLU A CA 1
ATOM 1187 C C . GLU A 1 157 ? -0.754 3.372 -17.873 1.00 91.88 157 GLU A C 1
ATOM 1189 O O . GLU A 1 157 ? -1.944 3.387 -17.551 1.00 91.88 157 GLU A O 1
ATOM 1194 N N . VAL A 1 158 ? 0.163 2.735 -17.141 1.00 95.44 158 VAL A N 1
ATOM 1195 C CA . VAL A 1 158 ? -0.141 2.018 -15.897 1.00 95.44 158 VAL A CA 1
ATOM 1196 C C . VAL A 1 158 ? -0.694 2.965 -14.832 1.00 95.44 158 VAL A C 1
ATOM 1198 O O . VAL A 1 158 ? -1.711 2.659 -14.203 1.00 95.44 158 VAL A O 1
ATOM 1201 N N . LEU A 1 159 ? -0.081 4.139 -14.665 1.00 96.62 159 LEU A N 1
ATOM 1202 C CA . LEU A 1 159 ? -0.558 5.160 -13.737 1.00 96.62 159 LEU A CA 1
ATOM 1203 C C . LEU A 1 159 ? -1.922 5.727 -14.143 1.00 96.62 159 LEU A C 1
ATOM 1205 O O . LEU A 1 159 ? -2.742 5.983 -13.264 1.00 96.62 159 LEU A O 1
ATOM 1209 N N . CYS A 1 160 ? -2.220 5.849 -15.438 1.00 95.62 160 CYS A N 1
ATOM 1210 C CA . CYS A 1 160 ? -3.546 6.243 -15.918 1.00 95.62 160 CYS A CA 1
ATOM 1211 C C . CYS A 1 160 ? -4.630 5.269 -15.425 1.00 95.62 160 CYS A C 1
ATOM 1213 O O . CYS A 1 160 ? -5.626 5.686 -14.822 1.00 95.62 160 CYS A O 1
ATOM 1215 N N . VAL A 1 161 ? -4.406 3.959 -15.590 1.00 96.12 161 VAL A N 1
ATOM 1216 C CA . VAL A 1 161 ? -5.323 2.917 -15.094 1.00 96.12 161 VAL A CA 1
ATOM 1217 C C . VAL A 1 161 ? -5.408 2.936 -13.563 1.00 96.12 161 VAL A C 1
ATOM 1219 O O . VAL A 1 161 ? -6.490 2.744 -13.001 1.00 96.12 161 VAL A O 1
ATOM 1222 N N . ASN A 1 162 ? -4.295 3.216 -12.877 1.00 98.12 162 ASN A N 1
ATOM 1223 C CA . ASN A 1 162 ? -4.239 3.294 -11.417 1.00 98.12 162 ASN A CA 1
ATOM 1224 C C . ASN A 1 162 ? -5.093 4.458 -10.916 1.00 98.12 162 ASN A C 1
ATOM 1226 O O . ASN A 1 162 ? -5.924 4.267 -10.027 1.00 98.12 162 ASN A O 1
ATOM 1230 N N . CYS A 1 163 ? -4.946 5.633 -11.529 1.00 97.94 163 CYS A N 1
ATOM 1231 C CA . CYS A 1 163 ? -5.733 6.815 -11.209 1.00 97.94 163 CYS A CA 1
ATOM 1232 C C . CYS A 1 163 ? -7.221 6.570 -11.445 1.00 97.94 163 CYS A C 1
ATOM 1234 O O . CYS A 1 163 ? -8.047 6.936 -10.612 1.00 97.94 163 CYS A O 1
ATOM 1236 N N . TRP A 1 164 ? -7.570 5.908 -12.549 1.00 96.69 164 TRP A N 1
ATOM 1237 C CA . TRP A 1 164 ? -8.955 5.570 -12.855 1.00 96.69 164 TRP A CA 1
ATOM 1238 C C . TRP A 1 164 ? -9.573 4.611 -11.827 1.00 96.69 164 TRP A C 1
ATOM 1240 O O . TRP A 1 164 ? -10.705 4.825 -11.387 1.00 96.69 164 TRP A O 1
ATOM 1250 N N . GLN A 1 165 ? -8.844 3.573 -11.400 1.00 97.94 165 GLN A N 1
ATOM 1251 C CA . GLN A 1 165 ? -9.328 2.666 -10.355 1.00 97.94 165 GLN A CA 1
ATOM 1252 C C . GLN A 1 165 ? -9.530 3.404 -9.025 1.00 97.94 165 GLN A C 1
ATOM 1254 O O . GLN A 1 165 ? -10.594 3.264 -8.417 1.00 97.94 165 GLN A O 1
ATOM 1259 N N . VAL A 1 166 ? -8.562 4.223 -8.607 1.00 98.00 166 VAL A N 1
ATOM 1260 C CA . VAL A 1 166 ? -8.659 5.006 -7.368 1.00 98.00 166 VAL A CA 1
ATOM 1261 C C . VAL A 1 166 ? -9.823 5.993 -7.436 1.00 98.00 166 VAL A C 1
ATOM 1263 O O . VAL A 1 166 ? -10.624 6.057 -6.508 1.00 98.00 166 VAL A O 1
ATOM 1266 N N . LYS A 1 167 ? -10.007 6.692 -8.560 1.00 97.38 167 LYS A N 1
ATOM 1267 C CA . LYS A 1 167 ? -11.155 7.581 -8.790 1.00 97.38 167 LYS A CA 1
ATOM 1268 C C . LYS A 1 167 ? -12.489 6.856 -8.609 1.00 97.38 167 LYS A C 1
ATOM 1270 O O . LYS A 1 167 ? -13.368 7.355 -7.912 1.00 97.38 167 LYS A O 1
ATOM 1275 N N . ARG A 1 168 ? -12.632 5.657 -9.181 1.00 96.88 168 ARG A N 1
ATOM 1276 C CA . ARG A 1 168 ? -13.844 4.838 -9.010 1.00 96.88 168 ARG A CA 1
ATOM 1277 C C . ARG A 1 168 ? -14.091 4.451 -7.558 1.00 96.88 168 ARG A C 1
ATOM 1279 O O . ARG A 1 168 ? -15.241 4.427 -7.126 1.00 96.88 168 ARG A O 1
ATOM 1286 N N . TYR A 1 169 ? -13.031 4.124 -6.825 1.00 95.94 169 TYR A N 1
ATOM 1287 C CA . TYR A 1 169 ? -13.130 3.832 -5.402 1.00 95.94 169 TYR A CA 1
ATOM 1288 C C . TYR A 1 169 ? -13.578 5.064 -4.608 1.00 95.94 169 TYR A C 1
ATOM 1290 O O . TYR A 1 169 ? -14.511 4.960 -3.815 1.00 95.94 169 TYR A O 1
ATOM 1298 N N . ILE A 1 170 ? -12.978 6.231 -4.871 1.00 94.81 170 ILE A N 1
ATOM 1299 C CA . ILE A 1 170 ? -13.348 7.510 -4.249 1.00 94.81 170 ILE A CA 1
ATOM 1300 C C . ILE A 1 170 ? -14.828 7.807 -4.460 1.00 94.81 170 ILE A C 1
ATOM 1302 O O . ILE A 1 170 ? -15.520 8.135 -3.498 1.00 94.81 170 ILE A O 1
ATOM 1306 N N . ASP A 1 171 ? -15.316 7.675 -5.694 1.00 93.88 171 ASP A N 1
ATOM 1307 C CA . ASP A 1 171 ? -16.704 7.983 -6.043 1.00 93.88 171 ASP A CA 1
ATOM 1308 C C . ASP A 1 171 ? -17.677 7.081 -5.287 1.00 93.88 171 ASP A C 1
ATOM 1310 O O . ASP A 1 171 ? -18.646 7.558 -4.697 1.00 93.88 171 ASP A O 1
ATOM 1314 N N . GLN A 1 172 ? -17.385 5.778 -5.245 1.00 94.00 172 GLN A N 1
ATOM 1315 C CA . GLN A 1 172 ? -18.203 4.821 -4.512 1.00 94.00 172 GLN A CA 1
ATOM 1316 C C . GLN A 1 172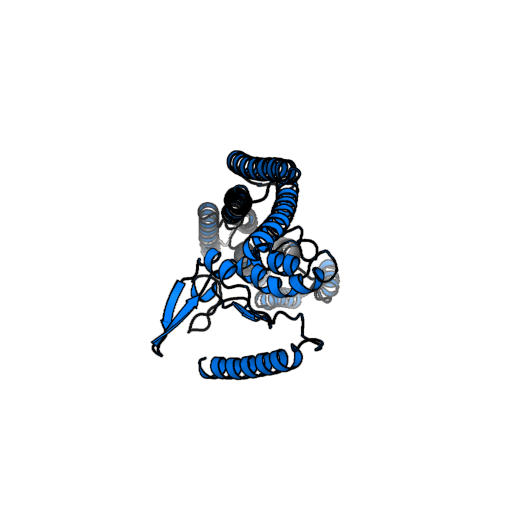 ? -18.165 5.093 -3.005 1.00 94.00 172 GLN A C 1
ATOM 1318 O O . GLN A 1 172 ? -19.216 5.150 -2.371 1.00 94.00 172 GLN A O 1
ATOM 1323 N N . TYR A 1 173 ? -16.972 5.280 -2.435 1.00 91.12 173 TYR A N 1
ATOM 1324 C CA . TYR A 1 173 ? -16.802 5.536 -1.008 1.00 91.12 173 TYR A CA 1
ATOM 1325 C C . TYR A 1 173 ? -17.520 6.823 -0.598 1.00 91.12 173 TYR A C 1
ATOM 1327 O O . TYR A 1 173 ? -18.294 6.814 0.354 1.00 91.12 173 TYR A O 1
ATOM 1335 N N . SER A 1 174 ? -17.329 7.910 -1.345 1.00 89.94 174 SER A N 1
ATOM 1336 C CA . SER A 1 174 ? -17.932 9.217 -1.055 1.00 89.94 174 SER A CA 1
ATOM 1337 C C . SER A 1 174 ? -19.456 9.196 -1.189 1.00 89.94 174 SER A C 1
ATOM 1339 O O . SER A 1 174 ? -20.139 9.908 -0.463 1.00 89.94 174 SER A O 1
ATOM 1341 N N . ALA A 1 175 ? -20.002 8.356 -2.073 1.00 88.25 175 ALA A N 1
ATOM 1342 C CA . ALA A 1 175 ? -21.445 8.194 -2.224 1.00 88.25 175 ALA A CA 1
ATOM 1343 C C . ALA A 1 175 ? -22.093 7.364 -1.100 1.00 88.25 175 ALA A C 1
ATOM 1345 O O . ALA A 1 175 ? -23.276 7.546 -0.818 1.00 88.25 175 ALA A O 1
ATOM 1346 N N . THR A 1 176 ? -21.356 6.433 -0.480 1.00 86.38 176 THR A N 1
ATOM 1347 C CA . THR A 1 176 ? -21.919 5.497 0.515 1.00 86.38 176 THR A CA 1
ATOM 1348 C C . THR A 1 176 ? -21.542 5.785 1.964 1.00 86.38 176 THR A C 1
ATOM 1350 O O . THR A 1 176 ? -22.224 5.314 2.874 1.00 86.38 176 THR A O 1
ATOM 1353 N N . SER A 1 177 ? -20.454 6.513 2.203 1.00 80.50 177 SER A N 1
ATOM 1354 C CA . SER A 1 177 ? -19.920 6.729 3.547 1.00 80.50 177 SER A CA 1
ATOM 1355 C C . SER A 1 177 ? -20.691 7.808 4.299 1.00 80.50 177 SER A C 1
ATOM 1357 O O . SER A 1 177 ? -20.916 8.896 3.782 1.00 80.50 177 SER A O 1
ATOM 1359 N N . VAL A 1 178 ? -21.049 7.520 5.554 1.00 72.38 178 VAL A N 1
ATOM 1360 C CA . VAL A 1 178 ? -21.805 8.446 6.420 1.00 72.38 178 VAL A CA 1
ATOM 1361 C C . VAL A 1 178 ? -20.964 9.654 6.844 1.00 72.38 178 VAL A C 1
ATOM 1363 O O . VAL A 1 178 ? -21.486 10.760 6.924 1.00 72.38 178 VAL A O 1
ATOM 1366 N N . ILE A 1 179 ? -19.671 9.442 7.114 1.00 75.31 179 ILE A N 1
ATOM 1367 C CA . ILE A 1 179 ? -18.724 10.504 7.497 1.00 75.31 179 ILE A CA 1
ATOM 1368 C C . ILE A 1 179 ? -18.081 11.118 6.244 1.00 75.31 179 ILE A C 1
ATOM 1370 O O . ILE A 1 179 ? -17.975 12.335 6.138 1.00 75.31 179 ILE A O 1
ATOM 1374 N N . GLY A 1 180 ? -17.730 10.279 5.262 1.00 81.00 180 GLY A N 1
ATOM 1375 C CA . GLY A 1 180 ? -17.180 10.718 3.977 1.00 81.00 180 GLY A CA 1
ATOM 1376 C C . GLY A 1 180 ? -15.845 11.461 4.100 1.00 81.00 180 GLY A C 1
ATOM 1377 O O . GLY A 1 180 ? -15.153 11.354 5.109 1.00 81.00 180 GLY A O 1
ATOM 1378 N N . PHE A 1 181 ? -15.478 12.181 3.041 1.00 88.44 181 PHE A N 1
ATOM 1379 C CA . PHE A 1 181 ? -14.352 13.119 3.034 1.00 88.44 181 PHE A CA 1
ATOM 1380 C C . PHE A 1 181 ? -14.882 14.560 3.035 1.00 88.44 181 PHE A C 1
ATOM 1382 O O . PHE A 1 181 ? -15.965 14.791 2.483 1.00 88.44 181 PHE A O 1
ATOM 1389 N N . PRO A 1 182 ? -14.141 15.541 3.586 1.00 88.88 182 PRO A N 1
ATOM 1390 C CA . PRO A 1 182 ? -14.508 16.948 3.470 1.00 88.88 182 PRO A CA 1
ATOM 1391 C C . PRO A 1 182 ? -14.675 17.361 2.004 1.00 88.88 182 PRO A C 1
ATOM 1393 O O . PRO A 1 182 ? -13.885 16.981 1.139 1.00 88.88 182 PRO A O 1
ATOM 1396 N N . SER A 1 183 ? -15.713 18.146 1.708 1.00 89.00 183 SER A N 1
ATOM 1397 C CA . SER A 1 183 ? -16.063 18.493 0.325 1.00 89.00 183 SER A CA 1
ATOM 1398 C C . SER A 1 183 ? -14.988 19.322 -0.380 1.00 89.00 183 SER A C 1
ATOM 1400 O O . SER A 1 183 ? -14.800 19.162 -1.581 1.00 89.00 183 SER A O 1
ATOM 1402 N N . GLU A 1 184 ? -14.296 20.197 0.353 1.00 92.25 184 GLU A N 1
ATOM 1403 C CA . GLU A 1 184 ? -13.212 21.037 -0.175 1.00 92.25 184 GLU A CA 1
ATOM 1404 C C . GLU A 1 184 ? -11.997 20.190 -0.576 1.00 92.25 184 GLU A C 1
ATOM 1406 O O . GLU A 1 184 ? -11.532 20.273 -1.714 1.00 92.25 184 GLU A O 1
ATOM 1411 N N . ASP A 1 185 ? -11.556 19.296 0.312 1.00 93.31 185 ASP A N 1
ATOM 1412 C CA . ASP A 1 185 ? -10.458 18.369 0.028 1.00 93.31 185 ASP A CA 1
ATOM 1413 C C . ASP A 1 185 ? -10.805 17.449 -1.143 1.00 93.31 185 ASP A C 1
ATOM 1415 O O . ASP A 1 185 ? -9.999 17.241 -2.050 1.00 93.31 185 ASP A O 1
ATOM 1419 N N . LEU A 1 186 ? -12.038 16.934 -1.173 1.00 93.12 186 LEU A N 1
ATOM 1420 C CA . LEU A 1 186 ? -12.496 16.087 -2.266 1.00 93.12 186 LEU A CA 1
ATOM 1421 C C . LEU A 1 186 ? -12.498 16.847 -3.600 1.00 93.12 186 LEU A C 1
ATOM 1423 O O . LEU A 1 186 ? -12.025 16.308 -4.598 1.00 93.12 186 LEU A O 1
ATOM 1427 N N . GLN A 1 187 ? -12.969 18.099 -3.630 1.00 94.44 187 GLN A N 1
ATOM 1428 C CA . GLN A 1 187 ? -12.912 18.946 -4.827 1.00 94.44 187 GLN A CA 1
ATOM 1429 C C . GLN A 1 187 ? -11.475 19.156 -5.308 1.00 94.44 187 GLN A C 1
ATOM 1431 O O . GLN A 1 187 ? -11.216 19.018 -6.503 1.00 94.44 187 GLN A O 1
ATOM 1436 N N . HIS A 1 188 ? -10.536 19.415 -4.396 1.00 96.00 188 HIS A N 1
ATOM 1437 C CA . HIS A 1 188 ? -9.123 19.554 -4.739 1.00 96.00 188 HIS A CA 1
ATOM 1438 C C . HIS A 1 188 ? -8.546 18.276 -5.374 1.00 96.00 188 HIS A C 1
ATOM 1440 O O . HIS A 1 188 ? -7.878 18.334 -6.407 1.00 96.00 188 HIS A O 1
ATOM 1446 N N . ILE A 1 189 ? -8.858 17.104 -4.812 1.00 96.50 189 ILE A N 1
ATOM 1447 C CA . ILE A 1 189 ? -8.439 15.811 -5.371 1.00 96.50 189 ILE A CA 1
ATOM 1448 C C . ILE A 1 189 ? -9.062 15.562 -6.757 1.00 96.50 189 ILE A C 1
ATOM 1450 O O . ILE A 1 189 ? -8.392 15.045 -7.653 1.00 96.50 189 ILE A O 1
ATOM 1454 N N . MET A 1 190 ? -10.327 15.941 -6.968 1.00 95.88 190 MET A N 1
ATOM 1455 C CA . MET A 1 190 ? -10.987 15.815 -8.276 1.00 95.88 190 MET A CA 1
ATOM 1456 C C . MET A 1 190 ? -10.398 16.764 -9.330 1.00 95.88 190 MET A C 1
ATOM 1458 O O . MET A 1 190 ? -10.316 16.393 -10.503 1.00 95.88 190 MET A O 1
ATOM 1462 N N . ASP A 1 191 ? -9.962 17.959 -8.931 1.00 96.38 191 ASP A N 1
ATOM 1463 C CA . ASP A 1 191 ? -9.257 18.896 -9.810 1.00 96.38 191 ASP A CA 1
ATOM 1464 C C . ASP A 1 191 ? -7.894 18.337 -10.251 1.00 96.38 191 ASP A C 1
ATOM 1466 O O . ASP A 1 191 ? -7.594 18.320 -11.446 1.00 96.38 191 ASP A O 1
ATOM 1470 N N . LEU A 1 192 ? -7.109 17.782 -9.318 1.00 96.69 192 LEU A N 1
ATOM 1471 C CA . LEU A 1 192 ? -5.847 17.099 -9.638 1.00 96.69 192 LEU A CA 1
ATOM 1472 C C . LEU A 1 192 ? -6.056 15.959 -10.644 1.00 96.69 192 LEU A C 1
ATOM 1474 O O . LEU A 1 192 ? -5.322 15.856 -11.626 1.00 96.69 192 LEU A O 1
ATOM 1478 N N . TYR A 1 193 ? -7.086 15.133 -10.434 1.00 96.69 193 TYR A N 1
ATOM 1479 C CA . TYR A 1 193 ? -7.441 14.063 -11.369 1.00 96.69 193 TYR A CA 1
ATOM 1480 C C . TYR A 1 193 ? -7.793 14.599 -12.761 1.00 96.69 193 TYR A C 1
ATOM 1482 O O . TYR A 1 193 ? -7.326 14.065 -13.766 1.00 96.69 193 TYR A O 1
ATOM 1490 N N . SER A 1 194 ? -8.618 15.647 -12.824 1.00 95.19 194 SER A N 1
ATOM 1491 C CA . SER A 1 194 ? -9.086 16.221 -14.091 1.00 95.19 194 SER A CA 1
ATOM 1492 C C . SER A 1 194 ? -7.918 16.797 -14.891 1.00 95.19 194 SER A C 1
ATOM 1494 O O . SER A 1 194 ? -7.757 16.452 -16.060 1.00 95.19 194 SER A O 1
ATOM 1496 N N . ARG A 1 195 ? -7.022 17.547 -14.231 1.00 91.75 195 ARG A N 1
ATOM 1497 C CA . ARG A 1 195 ? -5.780 18.051 -14.837 1.00 91.75 195 ARG A CA 1
ATOM 1498 C C . ARG A 1 195 ? -4.886 16.927 -15.359 1.00 91.75 195 ARG A C 1
ATOM 1500 O O . ARG A 1 195 ? -4.381 17.013 -16.476 1.00 91.75 195 ARG A O 1
ATOM 1507 N N . ALA A 1 196 ? -4.718 15.853 -14.587 1.00 91.94 196 ALA A N 1
ATOM 1508 C CA . ALA A 1 196 ? -3.917 14.710 -15.017 1.00 91.94 196 ALA A CA 1
ATOM 1509 C C . ALA A 1 196 ? -4.510 14.012 -16.259 1.00 91.94 196 ALA A C 1
ATOM 1511 O O . ALA A 1 196 ? -3.761 13.595 -17.140 1.00 91.94 196 ALA A O 1
ATOM 1512 N N . GLN A 1 197 ? -5.839 13.910 -16.369 1.00 90.50 197 GLN A N 1
ATOM 1513 C CA . GLN A 1 197 ? -6.502 13.296 -17.529 1.00 90.50 197 GLN A CA 1
ATOM 1514 C C . GLN A 1 197 ? -6.478 14.181 -18.785 1.00 90.50 197 GLN A C 1
ATOM 1516 O O . GLN A 1 197 ? -6.269 13.677 -19.891 1.00 90.50 197 GLN A O 1
ATOM 1521 N N . GLU A 1 198 ? -6.659 15.495 -18.637 1.00 86.50 198 GLU A N 1
ATOM 1522 C CA . GLU A 1 198 ? -6.612 16.441 -19.759 1.00 86.50 198 GLU A CA 1
ATOM 1523 C C . GLU A 1 198 ? -5.232 16.442 -20.434 1.00 86.50 198 GLU A C 1
ATOM 1525 O O . GLU A 1 198 ? -5.147 16.291 -21.658 1.00 86.50 198 GLU A O 1
ATOM 1530 N N . ASN A 1 199 ? -4.155 16.489 -19.643 1.00 80.38 199 ASN A N 1
ATOM 1531 C CA . ASN A 1 199 ? -2.775 16.441 -20.139 1.00 80.38 199 ASN A CA 1
ATOM 1532 C C . ASN A 1 199 ? -2.486 15.178 -20.969 1.00 80.38 199 ASN A C 1
ATOM 1534 O O . ASN A 1 199 ? -1.832 15.241 -22.018 1.00 80.38 199 ASN A O 1
ATOM 1538 N N . TRP A 1 200 ? -3.025 14.031 -20.548 1.00 78.88 200 TRP A N 1
ATOM 1539 C CA . TRP A 1 200 ? -2.838 12.763 -21.249 1.00 78.88 200 TRP A CA 1
ATOM 1540 C C . TRP A 1 200 ? -3.537 12.758 -22.608 1.00 78.88 200 TRP A C 1
ATOM 1542 O O . TRP A 1 200 ? -2.953 12.353 -23.617 1.00 78.88 200 TRP A O 1
ATOM 1552 N N . SER A 1 201 ? -4.773 13.263 -22.650 1.00 71.94 201 SER A N 1
ATOM 1553 C CA . SER A 1 201 ? -5.549 13.355 -23.888 1.00 71.94 201 SER A CA 1
ATOM 1554 C C . SER A 1 201 ? -4.871 14.251 -24.932 1.00 71.94 201 SER A C 1
ATOM 1556 O O . SER A 1 201 ? -4.814 13.887 -26.107 1.00 71.94 201 SER A O 1
ATOM 1558 N N . ALA A 1 202 ? -4.272 15.366 -24.503 1.00 68.62 202 ALA A N 1
ATOM 1559 C CA . ALA A 1 202 ? -3.505 16.252 -25.373 1.00 68.62 202 ALA A CA 1
ATOM 1560 C C . ALA A 1 202 ? -2.226 15.575 -25.901 1.00 68.62 202 ALA A C 1
ATOM 1562 O O . ALA A 1 202 ? -1.911 15.675 -27.086 1.00 68.62 202 ALA A O 1
ATOM 1563 N N . SER A 1 203 ? -1.527 14.821 -25.048 1.00 66.25 203 SER A N 1
ATOM 1564 C CA . SER A 1 203 ? -0.279 14.125 -25.400 1.00 66.25 203 SER A CA 1
ATOM 1565 C C . SER A 1 203 ? -0.480 13.006 -26.434 1.00 66.25 203 SER A C 1
ATOM 1567 O O . SER A 1 203 ? 0.348 12.821 -27.333 1.00 66.25 203 SER A O 1
ATOM 1569 N N . LEU A 1 204 ? -1.604 12.283 -26.357 1.00 64.00 204 LEU A N 1
ATOM 1570 C CA . LEU A 1 204 ? -1.988 11.260 -27.340 1.00 64.00 204 LEU A CA 1
ATOM 1571 C C . LEU A 1 204 ? -2.249 11.850 -28.735 1.00 64.00 204 LEU A C 1
ATOM 1573 O O . LEU A 1 204 ? -1.921 11.216 -29.736 1.00 64.00 204 LEU A O 1
ATOM 1577 N N . ILE A 1 205 ? -2.806 13.063 -28.808 1.00 57.88 205 ILE A N 1
ATOM 1578 C CA . ILE A 1 205 ? -3.109 13.742 -30.076 1.00 57.88 205 ILE A CA 1
ATOM 1579 C C . ILE A 1 205 ? -1.814 14.190 -30.767 1.00 57.88 205 ILE A C 1
ATOM 1581 O O . ILE A 1 205 ? -1.634 13.935 -31.958 1.00 57.88 205 ILE A O 1
ATOM 1585 N N . THR A 1 206 ? -0.877 14.783 -30.026 1.00 53.41 206 THR A N 1
ATOM 1586 C CA . THR A 1 206 ? 0.400 15.278 -30.573 1.00 53.41 206 THR A CA 1
ATOM 1587 C C . THR A 1 206 ? 1.306 14.150 -31.081 1.00 53.41 206 THR A C 1
ATOM 1589 O O . THR A 1 206 ? 2.020 14.323 -32.061 1.00 53.41 206 THR A O 1
ATOM 1592 N N . SER A 1 207 ? 1.215 12.953 -30.492 1.00 50.16 207 SER A N 1
ATOM 1593 C CA . SER A 1 207 ? 2.036 11.781 -30.853 1.00 50.16 207 SER A CA 1
ATOM 1594 C C . SER A 1 207 ? 1.722 11.164 -32.230 1.00 50.16 207 SER A C 1
ATOM 1596 O O . SER A 1 207 ? 2.371 10.198 -32.624 1.00 50.16 207 SER A O 1
ATOM 1598 N N . SER A 1 208 ? 0.723 11.682 -32.956 1.00 50.72 208 SER A N 1
ATOM 1599 C CA . SER A 1 208 ? 0.273 11.167 -34.260 1.00 50.72 208 SER A CA 1
ATOM 1600 C C . SER A 1 208 ? 0.852 11.904 -35.484 1.00 50.72 208 SER A C 1
ATOM 1602 O O . SER A 1 208 ? 0.525 11.553 -36.618 1.00 50.72 208 SER A O 1
ATOM 1604 N N . SER A 1 209 ? 1.729 12.894 -35.278 1.00 43.91 209 SER A N 1
ATOM 1605 C CA . SER A 1 209 ? 2.403 13.673 -36.329 1.00 43.91 209 SER A CA 1
ATOM 1606 C C . SER A 1 209 ? 3.925 13.527 -36.185 1.00 43.91 209 SER A C 1
ATOM 1608 O O . SER A 1 209 ? 4.477 13.976 -35.194 1.00 43.91 209 SER A O 1
ATOM 1610 N N . GLU A 1 210 ? 4.605 12.880 -37.136 1.00 46.28 210 GLU A N 1
ATOM 1611 C CA . GLU A 1 210 ? 6.010 12.441 -37.001 1.00 46.28 210 GLU A CA 1
ATOM 1612 C C . GLU A 1 210 ? 7.043 13.453 -37.564 1.00 46.28 210 GLU A C 1
ATOM 1614 O O . GLU A 1 210 ? 7.070 13.666 -38.779 1.00 46.28 210 GLU A O 1
ATOM 1619 N N . THR A 1 211 ? 7.981 13.990 -36.746 1.00 41.31 211 THR A N 1
ATOM 1620 C CA . THR A 1 211 ? 9.271 14.540 -37.255 1.00 41.31 211 THR A CA 1
ATOM 1621 C C . THR A 1 211 ? 10.475 14.420 -36.283 1.00 41.31 211 THR A C 1
ATOM 1623 O O . THR A 1 211 ? 10.517 14.937 -35.177 1.00 41.31 211 THR A O 1
ATOM 1626 N N . CYS A 1 212 ? 11.567 13.804 -36.748 1.00 49.69 212 CYS A N 1
ATOM 1627 C CA . CYS A 1 212 ? 12.383 12.866 -35.957 1.00 49.69 212 CYS A CA 1
ATOM 1628 C C . CYS A 1 212 ? 13.573 13.384 -35.087 1.00 49.69 212 CYS A C 1
ATOM 1630 O O . CYS A 1 212 ? 14.399 12.558 -34.692 1.00 49.69 212 CYS A O 1
ATOM 1632 N N . SER A 1 213 ? 13.757 14.674 -34.757 1.00 46.50 213 SER A N 1
ATOM 1633 C CA . SER A 1 213 ? 14.996 15.081 -34.026 1.00 46.50 213 SER A CA 1
ATOM 1634 C C . SER A 1 213 ? 14.886 16.121 -32.907 1.00 46.50 213 SER A C 1
ATOM 1636 O O . SER A 1 213 ? 15.533 15.924 -31.880 1.00 46.50 213 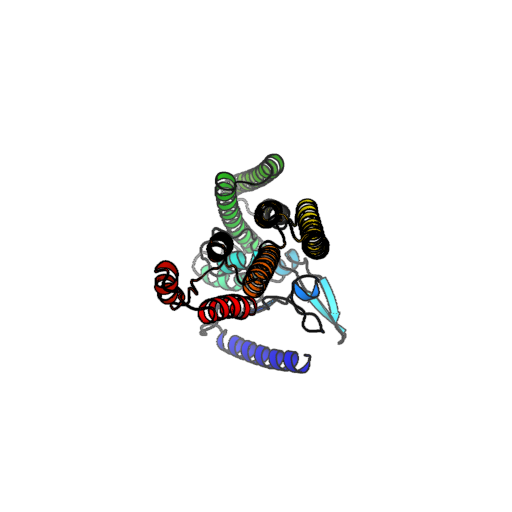SER A O 1
ATOM 1638 N N . GLN A 1 214 ? 14.078 17.178 -33.029 1.00 45.91 214 GLN A N 1
ATOM 1639 C CA . GLN A 1 214 ? 13.815 18.096 -31.901 1.00 45.91 214 GLN A CA 1
ATOM 1640 C C . GLN A 1 214 ? 12.711 17.577 -30.956 1.00 45.91 214 GLN A C 1
ATOM 1642 O O . GLN A 1 214 ? 12.721 17.911 -29.776 1.00 45.91 214 GLN A O 1
ATOM 1647 N N . GLU A 1 215 ? 11.849 16.669 -31.430 1.00 53.75 215 GLU A N 1
ATOM 1648 C CA . GLU A 1 215 ? 10.726 16.087 -30.672 1.00 53.75 215 GLU A CA 1
ATOM 1649 C C . GLU A 1 215 ? 11.138 15.166 -29.510 1.00 53.75 215 GLU A C 1
ATOM 1651 O O . GLU A 1 215 ? 10.391 15.044 -28.544 1.00 53.75 215 GLU A O 1
ATOM 1656 N N . LYS A 1 216 ? 12.309 14.507 -29.552 1.00 53.38 216 LYS A N 1
ATOM 1657 C CA . LYS A 1 216 ? 12.673 13.496 -28.531 1.00 53.38 216 LYS A CA 1
ATOM 1658 C C . LYS A 1 216 ? 12.826 14.083 -27.123 1.00 53.38 216 LYS A C 1
ATOM 1660 O O . LYS A 1 216 ? 12.359 13.487 -26.156 1.00 53.38 216 LYS A O 1
ATOM 1665 N N . VAL A 1 217 ? 13.461 15.251 -27.009 1.00 58.81 217 VAL A N 1
ATOM 1666 C CA . VAL A 1 217 ? 13.670 15.930 -25.715 1.00 58.81 217 VAL A CA 1
ATOM 1667 C C . VAL A 1 217 ? 12.350 16.489 -25.179 1.00 58.81 217 VAL A C 1
ATOM 1669 O O . VAL A 1 217 ? 12.059 16.376 -23.990 1.00 58.81 217 VAL A O 1
ATOM 1672 N N . GLU A 1 218 ? 11.519 17.038 -26.065 1.00 64.56 218 GLU A N 1
ATOM 1673 C CA . GLU A 1 218 ? 10.216 17.607 -25.715 1.00 64.56 218 GLU A CA 1
ATOM 1674 C C . GLU A 1 218 ? 9.231 16.519 -25.260 1.00 64.56 218 GLU A C 1
ATOM 1676 O O . GLU A 1 218 ? 8.576 16.656 -24.229 1.00 64.56 218 GLU A O 1
ATOM 1681 N N . LYS A 1 219 ? 9.213 15.369 -25.941 1.00 67.25 219 LYS A N 1
ATOM 1682 C CA . LYS A 1 219 ? 8.351 14.232 -25.602 1.00 67.25 219 LYS A CA 1
ATOM 1683 C C . LYS A 1 219 ? 8.712 13.568 -24.268 1.00 67.25 219 LYS A C 1
ATOM 1685 O O . LYS A 1 219 ? 7.812 13.230 -23.501 1.00 67.25 219 LYS A O 1
ATOM 1690 N N . GLY A 1 220 ? 10.003 13.429 -23.952 1.00 70.31 220 GLY A N 1
ATOM 1691 C CA . GLY A 1 220 ? 10.452 12.954 -22.636 1.00 70.31 220 GLY A CA 1
ATOM 1692 C C . GLY A 1 220 ? 9.997 13.874 -21.497 1.00 70.31 220 GLY A C 1
ATOM 1693 O O . GLY A 1 220 ? 9.490 13.401 -20.480 1.00 70.31 220 GLY A O 1
ATOM 1694 N N . SER A 1 221 ? 10.082 15.193 -21.702 1.00 78.88 221 SER A N 1
ATOM 1695 C CA . SER A 1 221 ? 9.584 16.190 -20.744 1.00 78.88 221 SER A CA 1
ATOM 1696 C C . SER A 1 221 ? 8.068 16.104 -20.538 1.00 78.88 221 SER A C 1
ATOM 1698 O O . SER A 1 221 ? 7.601 16.245 -19.409 1.00 78.88 221 SER A O 1
ATOM 1700 N N . VAL A 1 222 ? 7.292 15.874 -21.601 1.00 85.31 222 VAL A N 1
ATOM 1701 C CA . VAL A 1 222 ? 5.828 15.724 -21.515 1.00 85.31 222 VAL A CA 1
ATOM 1702 C C . VAL A 1 222 ? 5.446 14.462 -20.735 1.00 85.31 222 VAL A C 1
ATOM 1704 O O . VAL A 1 222 ? 4.567 14.510 -19.876 1.00 85.31 222 VAL A O 1
ATOM 1707 N N . LEU A 1 223 ? 6.136 13.340 -20.972 1.00 86.69 223 LEU A N 1
ATOM 1708 C CA . LEU A 1 223 ? 5.907 12.099 -20.225 1.00 86.69 223 LEU A CA 1
ATOM 1709 C C . LEU A 1 223 ? 6.220 12.254 -18.734 1.00 86.69 223 LEU A C 1
ATOM 1711 O O . LEU A 1 223 ? 5.460 11.755 -17.907 1.00 86.69 223 LEU A O 1
ATOM 1715 N N . LEU A 1 224 ? 7.298 12.962 -18.385 1.00 87.81 224 LEU A N 1
ATOM 1716 C CA . LEU A 1 224 ? 7.642 13.219 -16.986 1.00 87.81 224 LEU A CA 1
ATOM 1717 C C . LEU A 1 224 ? 6.552 14.045 -16.289 1.00 87.81 224 LEU A C 1
ATOM 1719 O O . LEU A 1 224 ? 6.038 13.627 -15.258 1.00 87.81 224 LEU A O 1
ATOM 1723 N N . GLN A 1 225 ? 6.118 15.149 -16.910 1.00 89.50 225 GLN A N 1
ATOM 1724 C CA . GLN A 1 225 ? 5.026 15.981 -16.387 1.00 89.50 225 GLN A CA 1
ATOM 1725 C C . GLN A 1 225 ? 3.728 15.187 -16.198 1.00 89.50 225 GLN A C 1
ATOM 1727 O O . GLN A 1 225 ? 2.991 15.404 -15.236 1.00 89.50 225 GLN A O 1
ATOM 1732 N N . GLN A 1 226 ? 3.444 14.250 -17.103 1.00 92.06 226 GLN A N 1
ATOM 1733 C CA . GLN A 1 226 ? 2.281 13.381 -16.991 1.00 92.06 226 GLN A CA 1
ATOM 1734 C C . GLN A 1 226 ? 2.393 12.393 -15.822 1.00 92.06 226 GLN A C 1
ATOM 1736 O O . GLN A 1 226 ? 1.424 12.189 -15.087 1.00 92.06 226 GLN A O 1
ATOM 1741 N N . ILE A 1 227 ? 3.559 11.761 -15.665 1.00 92.94 227 ILE A N 1
ATOM 1742 C CA . ILE A 1 227 ? 3.850 10.853 -14.552 1.00 92.94 227 ILE A CA 1
ATOM 1743 C C . ILE A 1 227 ? 3.703 11.603 -13.224 1.00 92.94 227 ILE A C 1
ATOM 1745 O O . ILE A 1 227 ? 3.053 11.094 -12.309 1.00 92.94 227 ILE A O 1
ATOM 1749 N N . ASP A 1 228 ? 4.229 12.824 -13.141 1.00 93.12 228 ASP A N 1
ATOM 1750 C CA . ASP A 1 228 ? 4.129 13.680 -11.959 1.00 93.12 228 ASP A CA 1
ATOM 1751 C C . ASP A 1 228 ? 2.676 14.040 -11.639 1.00 93.12 228 ASP A C 1
ATOM 1753 O O . ASP A 1 228 ? 2.239 13.844 -10.508 1.00 93.12 228 ASP A O 1
ATOM 1757 N N . ALA A 1 229 ? 1.877 14.435 -12.635 1.00 95.31 229 ALA A N 1
ATOM 1758 C CA . ALA A 1 229 ? 0.460 14.743 -12.430 1.00 95.31 229 ALA A CA 1
ATOM 1759 C C . ALA A 1 229 ? -0.340 13.545 -11.876 1.00 95.31 229 ALA A C 1
ATOM 1761 O O . ALA A 1 229 ? -1.163 13.701 -10.969 1.00 95.31 229 ALA A O 1
ATOM 1762 N N . TYR A 1 230 ? -0.087 12.330 -12.379 1.00 97.00 230 TYR A N 1
ATOM 1763 C CA . TYR A 1 230 ? -0.708 11.117 -11.837 1.00 97.00 230 TYR A CA 1
ATOM 1764 C C . TYR A 1 230 ? -0.208 10.785 -10.426 1.00 97.00 230 TYR A C 1
ATOM 1766 O O . TYR A 1 230 ? -1.002 10.430 -9.550 1.00 97.00 230 TYR A O 1
ATOM 1774 N N . ASN A 1 231 ? 1.099 10.915 -10.192 1.00 95.75 231 ASN A N 1
ATOM 1775 C CA . ASN A 1 231 ? 1.700 10.712 -8.879 1.00 95.75 231 ASN A CA 1
ATOM 1776 C C . ASN A 1 231 ? 1.105 11.666 -7.839 1.00 95.75 231 ASN A C 1
ATOM 1778 O O . ASN A 1 231 ? 0.795 11.225 -6.733 1.00 95.75 231 ASN A O 1
ATOM 1782 N N . ASP A 1 232 ? 0.926 12.936 -8.191 1.00 96.25 232 ASP A N 1
ATOM 1783 C CA . ASP A 1 232 ? 0.382 13.969 -7.314 1.00 96.25 232 ASP A CA 1
ATOM 1784 C C . ASP A 1 232 ? -1.061 13.673 -6.923 1.00 96.25 232 ASP A C 1
ATOM 1786 O O . ASP A 1 232 ? -1.397 13.747 -5.740 1.00 96.25 232 ASP A O 1
ATOM 1790 N N . PHE A 1 233 ? -1.902 13.256 -7.875 1.00 97.94 233 PHE A N 1
ATOM 1791 C CA . PHE A 1 233 ? -3.262 12.807 -7.578 1.00 97.94 233 PHE A CA 1
ATOM 1792 C C . PHE A 1 233 ? -3.271 11.622 -6.595 1.00 97.94 233 PHE A C 1
ATOM 1794 O O . PHE A 1 233 ? -3.925 11.689 -5.550 1.00 97.94 233 PHE A O 1
ATOM 1801 N N . LEU A 1 234 ? -2.517 10.555 -6.893 1.00 97.94 234 LEU A N 1
ATOM 1802 C CA . LEU A 1 234 ? -2.490 9.334 -6.076 1.00 97.94 234 LEU A CA 1
ATOM 1803 C C . LEU A 1 234 ? -1.927 9.597 -4.671 1.00 97.94 234 LEU A C 1
ATOM 1805 O O . LEU A 1 234 ? -2.516 9.170 -3.677 1.00 97.94 234 LEU A O 1
ATOM 1809 N N . LYS A 1 235 ? -0.822 10.348 -4.571 1.00 96.19 235 LYS A N 1
ATOM 1810 C CA . LYS A 1 235 ? -0.213 10.749 -3.293 1.00 96.19 235 LYS A CA 1
ATOM 1811 C C . LYS A 1 235 ? -1.164 11.610 -2.466 1.00 96.19 235 LYS A C 1
ATOM 1813 O O . LYS A 1 235 ? -1.322 11.362 -1.270 1.00 96.19 235 LYS A O 1
ATOM 1818 N N . SER A 1 236 ? -1.797 12.606 -3.088 1.00 96.81 236 SER A N 1
ATOM 1819 C CA . SER A 1 236 ? -2.699 13.530 -2.394 1.00 96.81 236 SER A CA 1
ATOM 1820 C C . SER A 1 236 ? -3.928 12.801 -1.864 1.00 96.81 236 SER A C 1
ATOM 1822 O O . SER A 1 236 ? -4.297 12.993 -0.705 1.00 96.81 236 SER A O 1
ATOM 1824 N N . PHE A 1 237 ? -4.512 11.892 -2.652 1.00 96.31 237 PHE A N 1
ATOM 1825 C CA . PHE A 1 237 ? -5.637 11.100 -2.172 1.00 96.31 237 PHE A CA 1
ATOM 1826 C C . PHE A 1 237 ? -5.229 10.131 -1.059 1.00 96.31 237 PHE A C 1
ATOM 1828 O O . PHE A 1 237 ? -5.905 10.063 -0.037 1.00 96.31 237 PHE A O 1
ATOM 1835 N N . ALA A 1 238 ? -4.101 9.428 -1.193 1.00 95.25 238 ALA A N 1
ATOM 1836 C CA . ALA A 1 238 ? -3.622 8.540 -0.137 1.00 95.25 238 ALA A CA 1
ATOM 1837 C C . ALA A 1 238 ? -3.321 9.292 1.172 1.00 95.25 238 ALA A C 1
ATOM 1839 O O . ALA A 1 238 ? -3.465 8.730 2.259 1.00 95.25 238 ALA A O 1
ATOM 1840 N N . LYS A 1 239 ? -2.908 10.563 1.091 1.00 93.75 239 LYS A N 1
ATOM 1841 C CA . LYS A 1 239 ? -2.727 11.436 2.257 1.00 93.75 239 LYS A CA 1
ATOM 1842 C C . LYS A 1 239 ? -4.066 11.808 2.902 1.00 93.75 239 LYS A C 1
ATOM 1844 O O . LYS A 1 239 ? -4.190 11.652 4.112 1.00 93.75 239 LYS A O 1
ATOM 1849 N N . LEU A 1 240 ? -5.054 12.224 2.106 1.00 93.12 240 LEU A N 1
ATOM 1850 C CA . LEU A 1 240 ? -6.412 12.529 2.577 1.00 93.12 240 LEU A CA 1
ATOM 1851 C C . LEU A 1 240 ? -7.091 11.305 3.211 1.00 93.12 240 LEU A C 1
ATOM 1853 O O . LEU A 1 240 ? -7.720 11.391 4.262 1.00 93.12 240 LEU A O 1
ATOM 1857 N N . ALA A 1 241 ? -6.936 10.142 2.583 1.00 92.06 241 ALA A N 1
ATOM 1858 C CA . ALA A 1 241 ? -7.477 8.888 3.078 1.00 92.06 241 ALA A CA 1
ATOM 1859 C C . ALA A 1 241 ? -6.858 8.498 4.425 1.00 92.06 241 ALA A C 1
ATOM 1861 O O . ALA A 1 241 ? -7.587 8.147 5.348 1.00 92.06 241 ALA A O 1
ATOM 1862 N N . ARG A 1 242 ? -5.530 8.627 4.575 1.00 88.31 242 ARG A N 1
ATOM 1863 C CA . ARG A 1 242 ? -4.871 8.429 5.874 1.00 88.31 242 ARG A CA 1
ATOM 1864 C C . ARG A 1 242 ? -5.424 9.390 6.921 1.00 88.31 242 ARG A C 1
ATOM 1866 O O . ARG A 1 242 ? -5.851 8.919 7.964 1.00 88.31 242 ARG A O 1
ATOM 1873 N N . SER A 1 243 ? -5.489 10.693 6.637 1.00 85.75 243 SER A N 1
ATOM 1874 C CA . SER A 1 243 ? -5.984 11.656 7.629 1.00 85.75 243 SER A CA 1
ATOM 1875 C C . SER A 1 243 ? -7.423 11.382 8.058 1.00 85.75 243 SER A C 1
ATOM 1877 O O . SER A 1 243 ? -7.720 11.565 9.223 1.00 85.75 243 SER A O 1
ATOM 1879 N N . ALA A 1 244 ? -8.288 10.904 7.160 1.00 83.69 244 ALA A N 1
ATOM 1880 C CA . ALA A 1 244 ? -9.688 10.630 7.484 1.00 83.69 244 ALA A CA 1
ATOM 1881 C C . ALA A 1 244 ? -9.935 9.246 8.119 1.00 83.69 244 ALA A C 1
ATOM 1883 O O . ALA A 1 244 ? -10.917 9.067 8.834 1.00 83.69 244 ALA A O 1
ATOM 1884 N N . TRP A 1 245 ? -9.105 8.238 7.829 1.00 83.88 245 TRP A N 1
ATOM 1885 C CA . TRP A 1 245 ? -9.319 6.863 8.309 1.00 83.88 245 TRP A CA 1
ATOM 1886 C C . TRP A 1 245 ? -8.518 6.510 9.560 1.00 83.88 245 TRP A C 1
ATOM 1888 O O . TRP A 1 245 ? -8.911 5.595 10.280 1.00 83.88 245 TRP A O 1
ATOM 1898 N N . THR A 1 246 ? -7.418 7.211 9.842 1.00 66.62 246 THR A N 1
ATOM 1899 C CA . THR A 1 246 ? -6.610 6.997 11.052 1.00 66.62 246 THR A CA 1
ATOM 1900 C C . THR A 1 246 ? -6.880 8.076 12.099 1.00 66.62 246 THR A C 1
ATOM 1902 O O . THR A 1 246 ? -5.947 8.714 12.583 1.00 66.62 246 THR A O 1
ATOM 1905 N N . GLU A 1 247 ? -8.147 8.312 12.447 1.00 58.31 247 GLU A N 1
ATOM 1906 C CA . GLU A 1 247 ? -8.496 9.261 13.509 1.00 58.31 247 GLU A CA 1
ATOM 1907 C C . GLU A 1 247 ? -8.805 8.544 14.823 1.00 58.31 247 GLU A C 1
ATOM 1909 O O . GLU A 1 247 ? -9.819 7.865 14.987 1.00 58.31 247 GLU A O 1
ATOM 1914 N N . PHE A 1 248 ? -7.928 8.759 15.799 1.00 65.94 248 PHE A N 1
ATOM 1915 C CA . PHE A 1 248 ? -8.285 8.644 17.203 1.00 65.94 248 PHE A CA 1
ATOM 1916 C C . PHE A 1 248 ? -8.842 10.001 17.636 1.00 65.94 248 PHE A C 1
ATOM 1918 O O . PHE A 1 248 ? -8.079 10.942 17.849 1.00 65.94 248 PHE A O 1
ATOM 1925 N N . ASP A 1 249 ? -10.166 10.127 17.751 1.00 70.69 249 ASP A N 1
ATOM 1926 C CA . ASP A 1 249 ? -10.781 11.329 18.323 1.00 70.69 249 ASP A CA 1
ATOM 1927 C C . ASP A 1 249 ? -10.479 11.383 19.826 1.00 70.69 249 ASP A C 1
ATOM 1929 O O . ASP A 1 249 ? -11.243 10.896 20.664 1.00 70.69 249 ASP A O 1
ATOM 1933 N N . LEU A 1 250 ? -9.333 11.977 20.165 1.00 79.19 250 LEU A N 1
ATOM 1934 C CA . LEU A 1 250 ? -8.830 12.089 21.533 1.00 79.19 250 LEU A CA 1
ATOM 1935 C C . LEU A 1 250 ? -9.843 12.749 22.476 1.00 79.19 250 LEU A C 1
ATOM 1937 O O . LEU A 1 250 ? -9.856 12.438 23.668 1.00 79.19 250 LEU A O 1
ATOM 1941 N N . TRP A 1 251 ? -10.699 13.636 21.961 1.00 80.81 251 TRP A N 1
ATOM 1942 C CA . TRP A 1 251 ? -11.733 14.286 22.755 1.00 80.81 251 TRP A CA 1
ATOM 1943 C C . TRP A 1 251 ? -12.833 13.296 23.133 1.00 80.81 251 TRP A C 1
ATOM 1945 O O . TRP A 1 251 ? -13.149 13.150 24.316 1.00 80.81 251 TRP A O 1
ATOM 1955 N N . SER A 1 252 ? -13.351 12.548 22.157 1.00 73.19 252 SER A N 1
ATOM 1956 C CA . SER A 1 252 ? -14.332 11.485 22.399 1.00 73.19 252 SER A CA 1
ATOM 1957 C C . SER A 1 252 ? -13.765 10.364 23.279 1.00 73.19 252 SER A C 1
ATOM 1959 O O . SER A 1 252 ? -14.439 9.908 24.204 1.00 73.19 252 SER A O 1
ATOM 1961 N N . MET A 1 253 ? -12.502 9.972 23.073 1.00 76.44 253 MET A N 1
ATOM 1962 C CA . MET A 1 253 ? -11.803 9.017 23.945 1.00 76.44 253 MET A CA 1
ATOM 1963 C C . MET A 1 253 ? -11.688 9.548 25.382 1.00 76.44 253 MET A C 1
ATOM 1965 O O . MET A 1 253 ? -11.938 8.817 26.343 1.00 76.44 253 MET A O 1
ATOM 1969 N N . GLY A 1 254 ? -11.346 10.831 25.543 1.00 81.06 254 GLY A N 1
ATOM 1970 C CA . GLY A 1 254 ? -11.251 11.502 26.839 1.00 81.06 254 GLY A CA 1
ATOM 1971 C C . GLY A 1 254 ? -12.593 11.579 27.570 1.00 81.06 254 GLY A C 1
ATOM 1972 O O . GLY A 1 254 ? -12.656 11.292 28.767 1.00 81.06 254 GLY A O 1
ATOM 1973 N N . ILE A 1 255 ? -13.679 11.892 26.853 1.00 81.94 255 ILE A N 1
ATOM 1974 C CA . ILE A 1 255 ? -15.047 11.842 27.390 1.00 81.94 255 ILE A CA 1
ATOM 1975 C C . ILE A 1 255 ? -15.394 10.415 27.827 1.00 81.94 255 ILE A C 1
ATOM 1977 O O . ILE A 1 255 ? -15.898 10.230 28.935 1.00 81.94 255 ILE A O 1
ATOM 1981 N N . GLY A 1 256 ? -15.090 9.408 27.002 1.00 72.44 256 GLY A N 1
ATOM 1982 C CA . GLY A 1 256 ? -15.297 7.995 27.331 1.00 72.44 256 GLY A CA 1
ATOM 1983 C C . GLY A 1 256 ? -14.586 7.579 28.622 1.00 72.44 256 GLY A C 1
ATOM 1984 O O . GLY A 1 256 ? -15.211 7.035 29.535 1.00 72.44 256 GLY A O 1
ATOM 1985 N N . LEU A 1 257 ? -13.304 7.930 28.753 1.00 77.81 257 LEU A N 1
ATOM 1986 C CA . LEU A 1 257 ? -12.500 7.708 29.961 1.00 77.81 257 LEU A CA 1
ATOM 1987 C C . LEU A 1 257 ? -13.080 8.416 31.192 1.00 77.81 257 LEU A C 1
ATOM 1989 O O . LEU A 1 257 ? -13.178 7.809 32.261 1.00 77.81 257 LEU A O 1
ATOM 1993 N N . LEU A 1 258 ? -13.498 9.677 31.057 1.00 82.94 258 LEU A N 1
ATOM 1994 C CA . LEU A 1 258 ? -14.112 10.433 32.149 1.00 82.94 258 LEU A CA 1
ATOM 1995 C C . LEU A 1 258 ? -15.425 9.786 32.610 1.00 82.94 258 LEU A C 1
ATOM 1997 O O . LEU A 1 258 ? -15.636 9.611 33.811 1.00 82.94 258 LEU A O 1
ATOM 2001 N N . LEU A 1 259 ? -16.290 9.397 31.669 1.00 74.50 259 LEU A N 1
ATOM 2002 C CA . LEU A 1 259 ? -17.543 8.698 31.959 1.00 74.50 259 LEU A CA 1
ATOM 2003 C C . LEU A 1 259 ? -17.288 7.355 32.649 1.00 74.50 259 LEU A C 1
ATOM 2005 O O . LEU A 1 259 ? -17.980 7.023 33.614 1.00 74.50 259 LEU A O 1
ATOM 2009 N N . MET A 1 260 ? -16.265 6.615 32.217 1.00 69.38 260 MET A N 1
ATOM 2010 C CA . MET A 1 260 ? -15.857 5.370 32.862 1.00 69.38 260 MET A CA 1
ATOM 2011 C C . MET A 1 260 ? -15.401 5.616 34.308 1.00 69.38 260 MET A C 1
ATOM 2013 O O . MET A 1 260 ? -15.887 4.945 35.218 1.00 69.38 260 MET A O 1
ATOM 2017 N N . MET A 1 261 ? -14.557 6.619 34.563 1.00 78.81 261 MET A N 1
ATOM 2018 C CA . MET A 1 261 ? -14.117 6.960 35.924 1.00 78.81 261 MET A CA 1
ATOM 2019 C C . MET A 1 261 ? -15.283 7.394 36.821 1.00 78.81 261 MET A C 1
ATOM 2021 O O . MET A 1 261 ? -15.424 6.899 37.942 1.00 78.81 261 MET A O 1
ATOM 2025 N N . LEU A 1 262 ? -16.164 8.265 36.319 1.00 79.31 262 LEU A N 1
ATOM 2026 C CA . LEU A 1 262 ? -17.370 8.692 37.032 1.00 79.31 262 LEU A CA 1
ATOM 2027 C C . LEU A 1 262 ? -18.277 7.503 37.358 1.00 79.31 262 LEU A C 1
ATOM 2029 O O . LEU A 1 262 ? -18.825 7.433 38.458 1.00 79.31 262 LEU A O 1
ATOM 2033 N N . SER A 1 263 ? -18.393 6.536 36.446 1.00 70.75 263 SER A N 1
ATOM 2034 C CA . SER A 1 263 ? -19.201 5.342 36.674 1.00 70.75 263 SER A CA 1
ATOM 2035 C C . SER A 1 263 ? -18.704 4.493 37.837 1.00 70.75 263 SER A C 1
ATOM 2037 O O . SER A 1 263 ? -19.508 4.064 38.666 1.00 70.75 263 SER A O 1
ATOM 2039 N N . VAL A 1 264 ? -17.387 4.303 37.942 1.00 73.38 264 VAL A N 1
ATOM 2040 C CA . VAL A 1 264 ? -16.766 3.550 39.036 1.00 73.38 264 VAL A CA 1
ATOM 2041 C C . VAL A 1 264 ? -16.978 4.283 40.360 1.00 73.38 264 VAL A C 1
ATOM 2043 O O . VAL A 1 264 ? -17.349 3.658 41.352 1.00 73.38 264 VAL A O 1
ATOM 2046 N N . ILE A 1 265 ? -16.832 5.613 40.374 1.00 80.75 265 ILE A N 1
ATOM 2047 C CA . ILE A 1 265 ? -17.041 6.443 41.573 1.00 80.75 265 ILE A CA 1
ATOM 2048 C C . ILE A 1 265 ? -18.495 6.382 42.049 1.00 80.75 265 ILE A C 1
ATOM 2050 O O . ILE A 1 265 ? -18.743 6.186 43.243 1.00 80.75 265 ILE A O 1
ATOM 2054 N N . ILE A 1 266 ? -19.463 6.530 41.137 1.00 75.38 266 ILE A N 1
ATOM 2055 C CA . ILE A 1 266 ? -20.894 6.459 41.462 1.00 75.38 266 ILE A CA 1
ATOM 2056 C C . ILE A 1 266 ? -21.218 5.089 42.056 1.00 75.38 266 ILE A C 1
ATOM 2058 O O . ILE A 1 266 ? -21.899 5.004 43.077 1.00 75.38 266 ILE A O 1
ATOM 2062 N N . GLN A 1 267 ? -20.693 4.017 41.468 1.00 68.62 267 GLN A N 1
ATOM 2063 C CA . GLN A 1 267 ? -20.936 2.666 41.959 1.00 68.62 267 GLN A CA 1
ATOM 2064 C C . GLN A 1 267 ? -20.292 2.388 43.311 1.00 68.62 267 GLN A C 1
ATOM 2066 O O . GLN A 1 267 ? -20.962 1.853 44.190 1.00 68.62 267 GLN A O 1
ATOM 2071 N N . ALA A 1 268 ? -19.037 2.794 43.512 1.00 73.19 268 ALA A N 1
ATOM 2072 C CA . ALA A 1 268 ? -18.375 2.678 44.806 1.00 73.19 268 ALA A CA 1
ATOM 2073 C C . ALA A 1 268 ? -19.159 3.441 45.887 1.00 73.19 268 ALA A C 1
ATOM 2075 O O . ALA A 1 268 ? -19.425 2.908 46.963 1.00 73.19 268 ALA A O 1
ATOM 2076 N N . SER A 1 269 ? -19.611 4.658 45.567 1.00 73.94 269 SER A N 1
ATOM 2077 C CA . SER A 1 269 ? -20.404 5.500 46.471 1.00 73.94 269 SER A CA 1
ATOM 2078 C C . SER A 1 269 ? -21.760 4.869 46.810 1.00 73.94 269 SER A C 1
ATOM 2080 O O . SER A 1 269 ? -22.177 4.873 47.968 1.00 73.94 269 SER A O 1
ATOM 2082 N N . MET A 1 270 ? -22.443 4.280 45.823 1.00 67.44 270 MET A N 1
ATOM 2083 C CA . MET A 1 270 ? -23.707 3.561 46.027 1.00 67.44 270 MET A CA 1
ATOM 2084 C C . MET A 1 270 ? -23.519 2.289 46.858 1.00 67.44 270 MET A C 1
ATOM 2086 O O . MET A 1 270 ? -24.335 2.018 47.738 1.00 67.44 270 MET A O 1
ATOM 2090 N N . LEU A 1 271 ? -22.436 1.540 46.635 1.00 67.94 271 LEU A N 1
ATOM 2091 C CA . LEU A 1 271 ? -22.097 0.353 47.418 1.00 67.94 271 LEU A CA 1
ATOM 2092 C C . LEU A 1 271 ? -21.839 0.721 48.887 1.00 67.94 271 LEU A C 1
ATOM 2094 O O . LEU A 1 271 ? -22.401 0.107 49.794 1.00 67.94 271 LEU A O 1
ATOM 2098 N N . VAL A 1 272 ? -21.053 1.774 49.129 1.00 72.69 272 VAL A N 1
ATOM 2099 C CA . VAL A 1 272 ? -20.781 2.288 50.479 1.00 72.69 272 VAL A CA 1
ATOM 2100 C C . VAL A 1 272 ? -22.073 2.750 51.154 1.00 72.69 272 VAL A C 1
ATOM 2102 O O . VAL A 1 272 ? -22.352 2.322 52.271 1.00 72.69 272 VAL A O 1
ATOM 2105 N N . ASN A 1 273 ? -22.914 3.532 50.470 1.00 68.19 273 ASN A N 1
ATOM 2106 C CA . ASN A 1 273 ? -24.197 3.982 51.018 1.00 68.19 273 ASN A CA 1
ATOM 2107 C C . ASN A 1 273 ? -25.148 2.819 51.330 1.00 68.19 273 ASN A C 1
ATOM 2109 O O . ASN A 1 273 ? -25.786 2.827 52.381 1.00 68.19 273 ASN A O 1
ATOM 2113 N N . MET A 1 274 ? -25.217 1.790 50.478 1.00 62.44 274 MET A N 1
ATOM 2114 C CA . MET A 1 274 ? -25.994 0.580 50.776 1.00 62.44 274 MET A CA 1
ATOM 2115 C C . MET A 1 274 ? -25.481 -0.137 52.025 1.00 62.44 274 MET A C 1
ATOM 2117 O O . MET A 1 274 ? -26.282 -0.633 52.815 1.00 62.44 274 MET A O 1
ATOM 2121 N N . THR A 1 275 ? -24.164 -0.167 52.222 1.00 61.88 275 THR A N 1
ATOM 2122 C CA . THR A 1 275 ? -23.542 -0.808 53.386 1.00 61.88 275 THR A CA 1
ATOM 2123 C C . THR A 1 275 ? -23.804 -0.005 54.667 1.00 61.88 275 THR A C 1
ATOM 2125 O O . THR A 1 275 ? -24.151 -0.581 55.697 1.00 61.88 275 THR A O 1
ATOM 2128 N N . ILE A 1 276 ? -23.717 1.330 54.602 1.00 65.31 276 ILE A N 1
ATOM 2129 C CA . ILE A 1 276 ? -23.940 2.229 55.746 1.00 65.31 276 ILE A CA 1
ATOM 2130 C C . ILE A 1 276 ? -25.424 2.286 56.140 1.00 65.31 276 ILE A C 1
ATOM 2132 O O . ILE A 1 276 ? -25.736 2.074 57.312 1.00 65.31 276 ILE A O 1
ATOM 2136 N N . SER A 1 277 ? -26.355 2.493 55.199 1.00 54.94 277 SER A N 1
ATOM 2137 C CA . SER A 1 277 ? -27.799 2.543 55.506 1.00 54.94 277 SER A CA 1
ATOM 2138 C C . SER A 1 277 ? -28.338 1.228 56.068 1.00 54.94 277 SER A C 1
ATOM 2140 O O . SER A 1 277 ? -29.293 1.226 56.839 1.00 54.94 277 SER A O 1
ATOM 2142 N N . GLN A 1 278 ? -27.726 0.092 55.729 1.00 51.06 278 GLN A N 1
ATOM 2143 C CA . GLN A 1 278 ? -28.107 -1.191 56.318 1.00 51.06 278 GLN A CA 1
ATOM 2144 C C . GLN A 1 278 ? -27.608 -1.384 57.753 1.00 51.06 278 GLN A C 1
ATOM 2146 O O . GLN A 1 278 ? -28.182 -2.202 58.468 1.00 51.06 278 GLN A O 1
ATOM 2151 N N . SER A 1 279 ? -26.587 -0.638 58.192 1.00 51.19 279 SER A N 1
ATOM 2152 C CA . SER A 1 279 ? -26.174 -0.626 59.603 1.00 51.19 279 SER A CA 1
ATOM 2153 C C . SER A 1 279 ? -27.126 0.189 60.491 1.00 51.19 279 SER A C 1
ATOM 2155 O O . SER A 1 279 ? -27.185 -0.054 61.694 1.00 51.19 279 SER A O 1
ATOM 2157 N N . SER A 1 280 ? -27.894 1.118 59.900 1.00 48.38 280 SER A N 1
ATOM 2158 C CA . SER A 1 280 ? -28.764 2.048 60.627 1.00 48.38 280 SER A CA 1
ATOM 2159 C C . SER A 1 280 ? -30.265 1.729 60.582 1.00 48.38 280 SER A C 1
ATOM 2161 O O . SER A 1 280 ? -30.972 2.184 61.476 1.00 48.38 280 SER A O 1
ATOM 2163 N N . ASP A 1 281 ? -30.776 0.952 59.614 1.00 43.44 281 ASP A N 1
ATOM 2164 C CA . ASP A 1 281 ? -32.228 0.749 59.445 1.00 43.44 281 ASP A CA 1
ATOM 2165 C C . ASP A 1 281 ? -32.709 -0.704 59.599 1.00 43.44 281 ASP A C 1
ATOM 2167 O O . ASP A 1 281 ? -32.513 -1.565 58.739 1.00 43.44 281 ASP A O 1
ATOM 2171 N N . GLN A 1 282 ? -33.484 -0.937 60.666 1.00 45.84 282 GLN A N 1
ATOM 2172 C CA . GLN A 1 282 ? -34.328 -2.124 60.865 1.00 45.84 282 GLN A CA 1
ATOM 2173 C C . GLN A 1 282 ? -35.792 -1.896 60.411 1.00 45.84 282 GLN A C 1
ATOM 2175 O O . GLN A 1 282 ? -36.646 -2.751 60.639 1.00 45.84 282 GLN A O 1
ATOM 2180 N N . LYS A 1 283 ? -36.129 -0.766 59.763 1.00 41.78 283 LYS A N 1
ATOM 2181 C CA . LYS A 1 283 ? -37.518 -0.422 59.382 1.00 41.78 283 LYS A CA 1
ATOM 2182 C C . LYS A 1 283 ? -37.621 0.428 58.102 1.00 41.78 283 LYS A C 1
ATOM 2184 O O . LYS A 1 283 ? -37.893 1.614 58.184 1.00 41.78 283 LYS A O 1
ATOM 2189 N N . SER A 1 284 ? -37.485 -0.171 56.915 1.00 46.31 284 SER A N 1
ATOM 2190 C CA . SER A 1 284 ? -38.169 0.279 55.678 1.00 46.31 284 SER A CA 1
ATOM 2191 C C . SER A 1 284 ? -37.782 -0.615 54.495 1.00 46.31 284 SER A C 1
ATOM 2193 O O . SER A 1 284 ? -36.649 -0.589 54.026 1.00 46.31 284 SER A O 1
ATOM 2195 N N . SER A 1 285 ? -38.725 -1.412 53.985 1.00 50.59 285 SER A N 1
ATOM 2196 C CA . SER A 1 285 ? -38.508 -2.276 52.810 1.00 50.59 285 SER A CA 1
ATOM 2197 C C . SER A 1 285 ? -38.511 -1.504 51.479 1.00 50.59 285 SER A C 1
ATOM 2199 O O . SER A 1 285 ? -38.054 -2.033 50.470 1.00 50.59 285 SER A O 1
ATOM 2201 N N . GLY A 1 286 ? -39.034 -0.271 51.454 1.00 50.53 286 GLY A N 1
ATOM 2202 C CA . GLY A 1 286 ? -39.289 0.476 50.216 1.00 50.53 286 GLY A CA 1
ATOM 2203 C C . GLY A 1 286 ? -38.097 1.277 49.681 1.00 50.53 286 GLY A C 1
ATOM 2204 O O . GLY A 1 286 ? -37.941 1.392 48.468 1.00 50.53 286 GLY A O 1
ATOM 2205 N N . SER A 1 287 ? -37.221 1.804 50.549 1.00 52.81 287 SER A N 1
ATOM 2206 C CA . SER A 1 287 ? -36.078 2.623 50.101 1.00 52.81 287 SER A CA 1
ATOM 2207 C C . SER A 1 287 ? -35.006 1.785 49.399 1.00 52.81 287 SER A C 1
ATOM 2209 O O . SER A 1 287 ? -34.408 2.225 48.419 1.00 52.81 287 SER A O 1
ATOM 2211 N N . SER A 1 288 ? -34.816 0.533 49.829 1.00 57.72 288 SER A N 1
ATOM 2212 C CA . SER A 1 288 ? -33.802 -0.366 49.264 1.00 57.72 288 SER A CA 1
ATOM 2213 C C . SER A 1 288 ? -34.045 -0.697 47.783 1.00 57.72 288 SER A C 1
ATOM 2215 O O . SER A 1 288 ? -33.081 -0.831 47.029 1.00 57.72 288 SER A O 1
ATOM 2217 N N . ILE A 1 289 ? -35.308 -0.769 47.351 1.00 56.94 289 ILE A N 1
ATOM 2218 C CA . ILE A 1 289 ? -35.708 -1.096 45.971 1.00 56.94 289 ILE A CA 1
ATOM 2219 C C . ILE A 1 289 ? -35.326 0.028 45.002 1.00 56.94 289 ILE A C 1
ATOM 2221 O O . ILE A 1 289 ? -34.747 -0.229 43.945 1.00 56.94 289 ILE A O 1
ATOM 2225 N N . ILE A 1 290 ? -35.587 1.280 45.385 1.00 63.44 290 ILE A N 1
ATOM 2226 C CA . ILE A 1 290 ? -35.291 2.459 44.560 1.00 63.44 290 ILE A CA 1
ATOM 2227 C C . ILE A 1 290 ? -33.780 2.580 44.333 1.00 63.44 290 ILE A C 1
ATOM 2229 O O . ILE A 1 290 ? -33.344 2.828 43.210 1.00 63.44 290 ILE A O 1
ATOM 2233 N N . HIS A 1 291 ? -32.968 2.324 45.363 1.00 63.78 291 HIS A N 1
ATOM 2234 C CA . HIS A 1 291 ? -31.510 2.347 45.233 1.00 63.78 291 HIS A CA 1
ATOM 2235 C C . HIS A 1 291 ? -30.975 1.232 44.318 1.00 63.78 291 HIS A C 1
ATOM 2237 O O . HIS A 1 291 ? -30.058 1.479 43.537 1.00 63.78 291 HIS A O 1
ATOM 2243 N N . ARG A 1 292 ? -31.563 0.026 44.353 1.00 63.00 292 ARG A N 1
ATOM 2244 C CA . ARG A 1 292 ? -31.165 -1.107 43.490 1.00 63.00 292 ARG A CA 1
ATOM 2245 C C . ARG A 1 292 ? -31.541 -0.892 42.021 1.00 63.00 292 ARG A C 1
ATOM 2247 O O . ARG A 1 292 ? -30.716 -1.122 41.140 1.00 63.00 292 ARG A O 1
ATOM 2254 N N . LEU A 1 293 ? -32.756 -0.414 41.752 1.00 63.31 293 LEU A N 1
ATOM 2255 C CA . LEU A 1 293 ? -33.207 -0.085 40.393 1.00 63.31 293 LEU A CA 1
ATOM 2256 C C . LEU A 1 293 ? -32.442 1.110 39.810 1.00 63.31 293 LEU A C 1
ATOM 2258 O O . LEU A 1 293 ? -32.048 1.071 38.647 1.00 63.31 293 LEU A O 1
ATOM 2262 N N . SER A 1 294 ? -32.165 2.134 40.624 1.00 66.06 294 SER A N 1
ATOM 2263 C CA . SER A 1 294 ? -31.351 3.291 40.226 1.00 66.06 294 SER A CA 1
ATOM 2264 C C . SER A 1 294 ? -29.925 2.889 39.833 1.00 66.06 294 SER A C 1
ATOM 2266 O O . SER A 1 294 ? -29.397 3.378 38.832 1.00 66.06 294 SER A O 1
ATOM 2268 N N . LEU A 1 295 ? -29.324 1.942 40.566 1.00 67.56 295 LEU A N 1
ATOM 2269 C CA . LEU A 1 295 ? -27.999 1.399 40.265 1.00 67.56 295 LEU A CA 1
ATOM 2270 C C . LEU A 1 295 ? -27.970 0.678 38.909 1.00 67.56 295 LEU A C 1
ATOM 2272 O O . LEU A 1 295 ? -27.129 0.999 38.072 1.00 67.56 295 LEU A O 1
ATOM 2276 N N . ALA A 1 296 ? -28.899 -0.253 38.663 1.00 63.19 296 ALA A N 1
ATOM 2277 C CA . ALA A 1 296 ? -28.976 -0.942 37.371 1.00 63.19 296 ALA A CA 1
ATOM 2278 C C . ALA A 1 296 ? -29.262 0.018 36.214 1.00 63.19 296 ALA A C 1
ATOM 2280 O O . ALA A 1 296 ? -28.652 -0.106 35.155 1.00 63.19 296 ALA A O 1
ATOM 2281 N N . PHE A 1 297 ? -30.146 0.996 36.412 1.00 65.44 297 PHE A N 1
ATOM 2282 C CA . PHE A 1 297 ? -30.446 1.983 35.381 1.00 65.44 297 PHE A CA 1
ATOM 2283 C C . PHE A 1 297 ? -29.227 2.855 35.062 1.00 65.44 297 PHE A C 1
ATOM 2285 O O . PHE A 1 297 ? -28.891 3.047 33.896 1.00 65.44 297 PHE A O 1
ATOM 2292 N N . SER A 1 298 ? -28.507 3.310 36.089 1.00 66.06 298 SER A N 1
ATOM 2293 C CA . SER A 1 298 ? -27.279 4.095 35.929 1.00 66.06 298 SER A CA 1
ATOM 2294 C C . SER A 1 298 ? -26.196 3.298 35.196 1.00 66.06 298 SER A C 1
ATOM 2296 O O . SER A 1 298 ? -25.559 3.827 34.292 1.00 66.06 298 SER A O 1
ATOM 2298 N N . LEU A 1 299 ? -26.038 2.008 35.509 1.00 66.12 299 LEU A N 1
ATOM 2299 C CA . LEU A 1 299 ? -25.133 1.087 34.812 1.00 66.12 299 LEU A CA 1
ATOM 2300 C C . LEU A 1 299 ? -25.462 0.947 33.319 1.00 66.12 299 LEU A C 1
ATOM 2302 O O . LEU A 1 299 ? -24.566 1.010 32.478 1.00 66.12 299 LEU A O 1
ATOM 2306 N N . VAL A 1 300 ? -26.746 0.809 32.984 1.00 65.81 300 VAL A N 1
ATOM 2307 C CA . VAL A 1 300 ? -27.207 0.737 31.590 1.00 65.81 300 VAL A CA 1
ATOM 2308 C C . VAL A 1 300 ? -26.965 2.059 30.857 1.00 65.81 300 VAL A C 1
ATOM 2310 O O . VAL A 1 300 ? -26.483 2.039 29.727 1.00 65.81 300 VAL A O 1
ATOM 2313 N N . VAL A 1 301 ? -27.234 3.203 31.492 1.00 67.31 301 VAL A N 1
ATOM 2314 C CA . VAL A 1 301 ? -27.005 4.536 30.903 1.00 67.31 301 VAL A CA 1
ATOM 2315 C C . VAL A 1 301 ? -25.517 4.806 30.684 1.00 67.31 301 VAL A C 1
ATOM 2317 O O . VAL A 1 301 ? -25.133 5.253 29.607 1.00 67.31 301 VAL A O 1
ATOM 2320 N N . ILE A 1 302 ? -24.669 4.489 31.665 1.00 65.94 302 ILE A N 1
ATOM 2321 C CA . ILE A 1 302 ? -23.210 4.591 31.546 1.00 65.94 302 ILE A CA 1
ATOM 2322 C C . ILE A 1 302 ? -22.722 3.748 30.370 1.00 65.94 302 ILE A C 1
ATOM 2324 O O . ILE A 1 302 ? -21.925 4.228 29.570 1.00 65.94 302 ILE A O 1
ATOM 2328 N N . ARG A 1 303 ? -23.219 2.513 30.227 1.00 65.06 303 ARG A N 1
ATOM 2329 C CA . ARG A 1 303 ? -22.839 1.646 29.109 1.00 65.06 303 ARG A CA 1
ATOM 2330 C C . ARG A 1 303 ? -23.334 2.184 27.767 1.00 65.06 303 ARG A C 1
ATOM 2332 O O . ARG A 1 303 ? -22.583 2.162 26.799 1.00 65.06 303 ARG A O 1
ATOM 2339 N N . ALA A 1 304 ? -24.564 2.689 27.708 1.00 64.88 304 ALA A N 1
ATOM 2340 C CA . ALA A 1 304 ? -25.103 3.327 26.510 1.00 64.88 304 ALA A CA 1
ATOM 2341 C C . ALA A 1 304 ? -24.246 4.529 26.081 1.00 64.88 304 ALA A C 1
ATOM 2343 O O . ALA A 1 304 ? -23.930 4.664 24.903 1.00 64.88 304 ALA A O 1
ATOM 2344 N N . ALA A 1 305 ? -23.810 5.352 27.039 1.00 63.47 305 ALA A N 1
ATOM 2345 C CA . ALA A 1 305 ? -22.916 6.479 26.788 1.00 63.47 305 ALA A CA 1
ATOM 2346 C C . ALA A 1 305 ? -21.491 6.033 26.413 1.00 63.47 305 ALA A C 1
ATOM 2348 O O . ALA A 1 305 ? -20.834 6.681 25.610 1.00 63.47 305 ALA A O 1
ATOM 2349 N N . SER A 1 306 ? -21.031 4.898 26.936 1.00 60.72 306 SER A N 1
ATOM 2350 C CA . SER A 1 306 ? -19.739 4.294 26.599 1.00 60.72 306 SER A CA 1
ATOM 2351 C C . SER A 1 306 ? -19.658 3.830 25.134 1.00 60.72 306 SER A C 1
ATOM 2353 O O . SER A 1 306 ? -18.585 3.851 24.551 1.00 60.72 306 SER A O 1
ATOM 2355 N N . PHE A 1 307 ? -20.774 3.514 24.465 1.00 60.78 307 PHE A N 1
ATOM 2356 C CA . PHE A 1 307 ? -20.752 3.271 23.011 1.00 60.78 307 PHE A CA 1
ATOM 2357 C C . PHE A 1 307 ? -20.405 4.514 22.176 1.00 60.78 307 PHE A C 1
ATOM 2359 O O . PHE A 1 307 ? -20.120 4.377 20.991 1.00 60.78 307 PHE A O 1
ATOM 2366 N N . LEU A 1 308 ? -20.419 5.709 22.776 1.00 62.97 308 LEU A N 1
ATOM 2367 C CA . LEU A 1 308 ? -19.934 6.937 22.141 1.00 62.97 308 LEU A CA 1
ATOM 2368 C C . LEU A 1 308 ? -18.401 7.080 22.251 1.00 62.97 308 LEU A C 1
ATOM 2370 O O . LEU A 1 308 ? -17.823 7.946 21.604 1.00 62.97 308 LEU A O 1
ATOM 2374 N N . SER A 1 309 ? -17.736 6.246 23.060 1.00 56.19 309 SER A N 1
ATOM 2375 C CA . SER A 1 309 ? -16.274 6.156 23.153 1.00 56.19 309 SER A CA 1
ATOM 2376 C C . SER A 1 309 ? -15.758 5.302 21.997 1.00 56.19 309 SER A C 1
ATOM 2378 O O . SER A 1 309 ? -16.020 4.107 21.954 1.00 56.19 309 SER A O 1
ATOM 2380 N N . ASN A 1 310 ? -14.999 5.872 21.059 1.00 57.81 310 ASN A N 1
ATOM 2381 C CA . ASN A 1 310 ? -14.461 5.135 19.901 1.00 57.81 310 ASN A CA 1
ATOM 2382 C C . ASN A 1 310 ? -13.266 4.212 20.225 1.00 57.81 310 ASN A C 1
ATOM 2384 O O . ASN A 1 310 ? -12.688 3.617 19.321 1.00 57.81 310 ASN A O 1
ATOM 2388 N N . SER A 1 311 ? -12.869 4.086 21.494 1.00 57.16 311 SER A N 1
ATOM 2389 C CA . SER A 1 311 ? -11.561 3.519 21.861 1.00 57.16 311 SER A CA 1
ATOM 2390 C C . SER A 1 311 ? -11.605 2.207 22.634 1.00 57.16 311 SER A C 1
ATOM 2392 O O . SER A 1 311 ? -10.879 1.275 22.302 1.00 57.16 311 SER A O 1
ATOM 2394 N N . TYR A 1 312 ? -12.452 2.098 23.659 1.00 59.94 312 TYR A N 1
ATOM 2395 C CA . TYR A 1 312 ? -12.427 0.957 24.582 1.00 59.94 312 TYR A CA 1
ATOM 2396 C C . TYR A 1 312 ? -13.772 0.239 24.661 1.00 59.94 312 TYR A C 1
ATOM 2398 O O . TYR A 1 312 ? -14.041 -0.435 25.648 1.00 59.94 312 TYR A O 1
ATOM 2406 N N . ILE A 1 313 ? -14.602 0.314 23.614 1.00 62.44 313 ILE A N 1
ATOM 2407 C CA . ILE A 1 313 ? -15.975 -0.229 23.592 1.00 62.44 313 ILE A CA 1
ATOM 2408 C C . ILE A 1 313 ? -16.047 -1.667 24.132 1.00 62.44 313 ILE A C 1
ATOM 2410 O O . ILE A 1 313 ? -16.978 -1.998 24.874 1.00 62.44 313 ILE A O 1
ATOM 2414 N N . LEU A 1 314 ? -15.068 -2.511 23.782 1.00 60.09 314 LEU A N 1
ATOM 2415 C CA . LEU A 1 314 ? -14.957 -3.895 24.255 1.00 60.09 314 LEU A CA 1
ATOM 2416 C C . LEU A 1 314 ? -14.587 -3.977 25.746 1.00 60.09 314 LEU A C 1
ATOM 2418 O O . LEU A 1 314 ? -15.255 -4.681 26.503 1.00 60.09 314 LEU A O 1
ATOM 2422 N N . ALA A 1 315 ? -13.548 -3.260 26.182 1.00 62.44 315 ALA A N 1
ATOM 2423 C CA . ALA A 1 315 ? -13.082 -3.282 27.569 1.00 62.44 315 ALA A CA 1
ATOM 2424 C C . ALA A 1 315 ? -14.088 -2.615 28.524 1.00 62.44 315 ALA A C 1
ATOM 2426 O O . ALA A 1 315 ? -14.433 -3.188 29.556 1.00 62.44 315 ALA A O 1
ATOM 2427 N N . GLU A 1 316 ? -14.646 -1.468 28.140 1.00 63.69 316 GLU A N 1
ATOM 2428 C CA . GLU A 1 316 ? -15.721 -0.771 28.851 1.00 63.69 316 GLU A CA 1
ATOM 2429 C C . GLU A 1 316 ? -16.960 -1.664 29.008 1.00 63.69 316 GLU A C 1
ATOM 2431 O O . GLU A 1 316 ? -17.576 -1.703 30.074 1.00 63.69 316 GLU A O 1
ATOM 2436 N N . GLY A 1 317 ? -17.299 -2.442 27.972 1.00 64.00 317 GLY A N 1
ATOM 2437 C CA . GLY A 1 317 ? -18.384 -3.420 28.026 1.00 64.00 317 GLY A CA 1
ATOM 2438 C C . GLY A 1 317 ? -18.140 -4.535 29.035 1.00 64.00 317 GLY A C 1
ATOM 2439 O O . GLY A 1 317 ? -19.038 -4.868 29.809 1.00 64.00 317 GLY A O 1
ATOM 2440 N N . ARG A 1 318 ? -16.917 -5.079 29.075 1.00 63.00 318 ARG A N 1
ATOM 2441 C CA . ARG A 1 318 ? -16.529 -6.099 30.062 1.00 63.00 318 ARG A CA 1
ATOM 2442 C C . ARG A 1 318 ? -16.568 -5.553 31.489 1.00 63.00 318 ARG A C 1
ATOM 2444 O O . ARG A 1 318 ? -17.099 -6.226 32.367 1.00 63.00 318 ARG A O 1
ATOM 2451 N N . VAL A 1 319 ? -16.081 -4.332 31.716 1.00 66.38 319 VAL A N 1
ATOM 2452 C CA . VAL A 1 319 ? -16.120 -3.679 33.037 1.00 66.38 319 VAL A CA 1
ATOM 2453 C C . VAL A 1 319 ? -17.562 -3.429 33.483 1.00 66.38 319 VAL A C 1
ATOM 2455 O O . VAL A 1 319 ? -17.918 -3.773 34.608 1.00 66.38 319 VAL A O 1
ATOM 2458 N N . ALA A 1 320 ? -18.421 -2.907 32.603 1.00 66.12 320 ALA A N 1
ATOM 2459 C CA . ALA A 1 320 ? -19.835 -2.701 32.913 1.00 66.12 320 ALA A CA 1
ATOM 2460 C C . ALA A 1 320 ? -20.543 -4.020 33.272 1.00 66.12 320 ALA A C 1
ATOM 2462 O O . ALA A 1 320 ? -21.284 -4.064 34.255 1.00 66.12 320 ALA A O 1
ATOM 2463 N N . ASN A 1 321 ? -20.268 -5.101 32.532 1.00 68.44 321 ASN A N 1
ATOM 2464 C CA . ASN A 1 321 ? -20.799 -6.437 32.818 1.00 68.44 321 ASN A CA 1
ATOM 2465 C C . ASN A 1 321 ? -20.299 -6.990 34.156 1.00 68.44 321 ASN A C 1
ATOM 2467 O O . ASN A 1 321 ? -21.104 -7.466 34.955 1.00 68.44 321 ASN A O 1
ATOM 2471 N N . PHE A 1 322 ? -18.995 -6.890 34.427 1.00 67.31 322 PHE A N 1
ATOM 2472 C CA . PHE A 1 322 ? -18.399 -7.311 35.695 1.00 67.31 322 PHE A CA 1
ATOM 2473 C C . PHE A 1 322 ? -19.062 -6.604 36.883 1.00 67.31 322 PHE A C 1
ATOM 2475 O O . PHE A 1 322 ? -19.465 -7.234 37.863 1.00 67.31 322 PHE A O 1
ATOM 2482 N N . LEU A 1 323 ? -19.240 -5.291 36.773 1.00 66.62 323 LEU A N 1
ATOM 2483 C CA . LEU A 1 323 ? -19.846 -4.460 37.805 1.00 66.62 323 LEU A CA 1
ATOM 2484 C C . LEU A 1 323 ? -21.341 -4.763 38.017 1.00 66.62 323 LEU A C 1
ATOM 2486 O O . LEU A 1 323 ? -21.802 -4.879 39.159 1.00 66.62 323 LEU A O 1
ATOM 2490 N N . LEU A 1 324 ? -22.091 -4.969 36.929 1.00 68.75 324 LEU A N 1
ATOM 2491 C CA . LEU A 1 324 ? -23.490 -5.409 36.951 1.00 68.75 324 LEU A CA 1
ATOM 2492 C C . LEU A 1 324 ? -23.644 -6.776 37.631 1.00 68.75 324 LEU A C 1
ATOM 2494 O O . LEU A 1 324 ? -24.492 -6.935 38.513 1.00 68.75 324 LEU A O 1
ATOM 2498 N N . ALA A 1 325 ? -22.828 -7.757 37.240 1.00 66.69 325 ALA A N 1
ATOM 2499 C CA . ALA A 1 325 ? -22.844 -9.105 37.804 1.00 66.69 325 ALA A CA 1
ATOM 2500 C C . ALA A 1 325 ? -22.489 -9.094 39.298 1.00 66.69 325 ALA A C 1
ATOM 2502 O O . ALA A 1 325 ? -23.208 -9.675 40.111 1.00 66.69 325 ALA A O 1
ATOM 2503 N N . THR A 1 326 ? -21.447 -8.354 39.685 1.00 64.88 326 THR A N 1
ATOM 2504 C CA . THR A 1 326 ? -21.013 -8.247 41.087 1.00 64.88 326 THR A CA 1
ATOM 2505 C C . THR A 1 326 ? -22.103 -7.631 41.967 1.00 64.88 326 THR A C 1
ATOM 2507 O O . THR A 1 326 ? -22.384 -8.150 43.051 1.00 64.88 326 THR A O 1
ATOM 2510 N N . SER A 1 327 ? -22.779 -6.583 41.480 1.00 68.00 327 SER A N 1
ATOM 2511 C CA . SER A 1 327 ? -23.912 -5.939 42.167 1.00 68.00 327 SER A CA 1
ATOM 2512 C C . SER A 1 327 ? -25.113 -6.883 42.320 1.00 68.00 327 SER A C 1
ATOM 2514 O O . SER A 1 327 ? -25.799 -6.889 43.344 1.00 68.00 327 SER A O 1
ATOM 2516 N N . CYS A 1 328 ? -25.363 -7.720 41.310 1.00 68.31 328 CYS A N 1
ATOM 2517 C CA . CYS A 1 328 ? -26.420 -8.726 41.330 1.00 68.31 328 CYS A CA 1
ATOM 2518 C C . CYS A 1 328 ? -26.143 -9.824 42.364 1.00 68.31 328 CYS A C 1
ATOM 2520 O O . CYS A 1 328 ? -27.000 -10.110 43.203 1.00 68.31 328 CYS A O 1
ATOM 2522 N N . ILE A 1 329 ? -24.926 -10.370 42.365 1.00 66.38 329 ILE A N 1
ATOM 2523 C CA . ILE A 1 329 ? -24.500 -11.415 43.301 1.00 66.38 329 ILE A CA 1
ATOM 2524 C C . ILE A 1 329 ? -24.571 -10.909 44.743 1.00 66.38 329 ILE A C 1
ATOM 2526 O O . ILE A 1 329 ? -25.131 -11.592 45.597 1.00 66.38 329 ILE A O 1
ATOM 2530 N N . THR A 1 330 ? -24.084 -9.696 45.024 1.00 65.00 330 THR A N 1
ATOM 2531 C CA . THR A 1 330 ? -24.189 -9.110 46.375 1.00 65.00 330 THR A CA 1
ATOM 2532 C C . THR A 1 330 ? -25.641 -8.894 46.799 1.00 65.00 330 THR A C 1
ATOM 2534 O O . THR A 1 330 ? -25.992 -9.183 47.944 1.00 65.00 330 THR A O 1
ATOM 2537 N N . SER A 1 331 ? -26.509 -8.449 45.884 1.00 65.88 331 SER A N 1
ATOM 2538 C CA . SER A 1 331 ? -27.944 -8.284 46.149 1.00 65.88 331 SER A CA 1
ATOM 2539 C C . SER A 1 331 ? -28.624 -9.607 46.525 1.00 65.88 331 SER A C 1
ATOM 2541 O O . SER A 1 331 ? -29.352 -9.662 47.521 1.00 65.88 331 SER A O 1
ATOM 2543 N N . VAL A 1 332 ? -28.360 -10.674 45.763 1.00 65.38 332 VAL A N 1
ATOM 2544 C CA . VAL A 1 332 ? -28.917 -12.017 45.996 1.00 65.38 332 VAL A CA 1
ATOM 2545 C C . VAL A 1 332 ? -28.345 -12.636 47.269 1.00 65.38 332 VAL A C 1
ATOM 2547 O O . VAL A 1 332 ? -29.122 -13.058 48.125 1.00 65.38 332 VAL A O 1
ATOM 2550 N N . TRP A 1 333 ? -27.016 -12.619 47.444 1.00 63.75 333 TRP A N 1
ATOM 2551 C CA . TRP A 1 333 ? -26.324 -13.108 48.646 1.00 63.75 333 TRP A CA 1
ATOM 2552 C C . TRP A 1 333 ? -26.938 -12.496 49.911 1.00 63.75 333 TRP A C 1
ATOM 2554 O O . TRP A 1 333 ? -27.264 -13.191 50.875 1.00 63.75 333 TRP A O 1
ATOM 2564 N N . HIS A 1 334 ? -27.172 -11.184 49.892 1.00 60.78 334 HIS A N 1
ATOM 2565 C CA . HIS A 1 334 ? -27.740 -10.479 51.031 1.00 60.78 334 HIS A CA 1
ATOM 2566 C C . HIS A 1 334 ? -29.219 -10.823 51.288 1.00 60.78 334 HIS A C 1
ATOM 2568 O O . HIS A 1 334 ? -29.631 -10.952 52.442 1.00 60.78 334 HIS A O 1
ATOM 2574 N N . SER A 1 335 ? -30.031 -10.996 50.241 1.00 62.09 335 SER A N 1
ATOM 2575 C CA . SER A 1 335 ? -31.433 -11.422 50.387 1.00 62.09 335 SER A CA 1
ATOM 2576 C C . SER A 1 335 ? -31.567 -12.863 50.885 1.00 62.09 335 SER A C 1
ATOM 2578 O O . SER A 1 335 ? -32.477 -13.153 51.663 1.00 62.09 335 SER A O 1
ATOM 2580 N N . VAL A 1 336 ? -30.629 -13.736 50.513 1.00 63.22 336 VAL A N 1
ATOM 2581 C CA . VAL A 1 336 ? -30.530 -15.104 51.035 1.00 63.22 336 VAL A CA 1
ATOM 2582 C C . VAL A 1 336 ? -30.189 -15.098 52.528 1.00 63.22 336 VAL A C 1
ATOM 2584 O O . VAL A 1 336 ? -30.879 -15.756 53.302 1.00 63.22 336 VAL A O 1
ATOM 2587 N N . LEU A 1 337 ? -29.203 -14.303 52.961 1.00 64.69 337 LEU A N 1
ATOM 2588 C CA . LEU A 1 337 ? -28.841 -14.181 54.383 1.00 64.69 337 LEU A CA 1
ATOM 2589 C C . LEU A 1 337 ? -29.994 -13.675 55.265 1.00 64.69 337 LEU A C 1
ATOM 2591 O O . LEU A 1 337 ? -30.108 -14.077 56.419 1.00 64.69 337 LEU A O 1
ATOM 2595 N N . LYS A 1 338 ? -30.860 -12.805 54.731 1.00 64.31 338 LYS A N 1
ATOM 2596 C CA . LYS A 1 338 ? -32.055 -12.302 55.433 1.00 64.31 338 LYS A CA 1
ATOM 2597 C C . LYS A 1 338 ? -33.254 -13.260 55.383 1.00 64.31 338 LYS A C 1
ATOM 2599 O O . LYS A 1 338 ? -34.288 -12.948 55.967 1.00 64.31 338 LYS A O 1
ATOM 2604 N N . GLY A 1 339 ? -33.136 -14.398 54.694 1.00 60.22 339 GLY A N 1
ATOM 2605 C CA . GLY A 1 339 ? -34.179 -15.425 54.609 1.00 60.22 339 GLY A CA 1
ATOM 2606 C C . GLY A 1 339 ? -35.417 -15.021 53.804 1.00 60.22 339 GLY A C 1
ATOM 2607 O O . GLY A 1 339 ? -36.440 -15.691 53.901 1.00 60.22 339 GLY A O 1
ATOM 2608 N N . ASN A 1 340 ? -35.353 -13.936 53.023 1.00 60.66 340 ASN A N 1
ATOM 2609 C CA . ASN A 1 340 ? -36.494 -13.435 52.261 1.00 60.66 340 ASN A CA 1
ATOM 2610 C C . ASN A 1 340 ? -36.056 -13.077 50.835 1.00 60.66 340 ASN A C 1
ATOM 2612 O O . ASN A 1 340 ? -35.548 -11.985 50.560 1.00 60.66 340 ASN A O 1
ATOM 2616 N N . ILE A 1 341 ? -36.215 -14.038 49.926 1.00 62.34 341 ILE A N 1
ATOM 2617 C CA . ILE A 1 341 ? -35.923 -13.858 48.504 1.00 62.34 341 ILE A CA 1
ATOM 2618 C C . ILE A 1 341 ? -37.154 -13.210 47.864 1.00 62.34 341 ILE A C 1
ATOM 2620 O O . ILE A 1 341 ? -38.135 -13.887 47.566 1.00 62.34 341 ILE A O 1
ATOM 2624 N N . SER A 1 342 ? -37.124 -11.888 47.669 1.00 64.06 342 SER A N 1
ATOM 2625 C CA . SER A 1 342 ? -38.182 -11.195 46.925 1.00 64.06 342 SER A CA 1
ATOM 2626 C C . SER A 1 342 ? -38.097 -11.512 45.424 1.00 64.06 342 SER A C 1
ATOM 2628 O O . SER A 1 342 ? -37.002 -11.669 44.875 1.00 64.06 342 SER A O 1
ATOM 2630 N N . ILE A 1 343 ? -39.255 -11.560 44.749 1.00 65.50 343 ILE A N 1
ATOM 2631 C CA . ILE A 1 343 ? -39.393 -11.694 43.279 1.00 65.50 343 ILE A CA 1
ATOM 2632 C C . ILE A 1 343 ? -38.510 -10.687 42.527 1.00 65.50 343 ILE A C 1
ATOM 2634 O O . ILE A 1 343 ? -38.013 -10.961 41.439 1.00 65.50 343 ILE A O 1
ATOM 2638 N N . GLU A 1 344 ? -38.264 -9.532 43.131 1.00 61.47 344 GLU A N 1
ATOM 2639 C CA . GLU A 1 344 ? -37.460 -8.443 42.581 1.00 61.47 344 GLU A CA 1
ATOM 2640 C C . GLU A 1 344 ? -36.000 -8.849 42.358 1.00 61.47 344 GLU A C 1
ATOM 2642 O O . GLU A 1 344 ? -35.407 -8.447 41.361 1.00 61.47 344 GLU A O 1
ATOM 2647 N N . ASN A 1 345 ? -35.425 -9.687 43.231 1.00 64.75 345 ASN A N 1
ATOM 2648 C CA . ASN A 1 345 ? -34.082 -10.223 43.005 1.00 64.75 345 ASN A CA 1
ATOM 2649 C C . ASN A 1 345 ? -34.049 -11.112 41.761 1.00 64.75 345 ASN A C 1
ATOM 2651 O O . ASN A 1 345 ? -33.064 -11.098 41.034 1.00 64.75 345 ASN A O 1
ATOM 2655 N N . PHE A 1 346 ? -35.138 -11.837 41.495 1.00 67.44 346 PHE A N 1
ATOM 2656 C CA . PHE A 1 346 ? -35.281 -12.681 40.313 1.00 67.44 346 PHE A CA 1
ATOM 2657 C C . PHE A 1 346 ? -35.422 -11.838 39.039 1.00 67.44 346 PHE A C 1
ATOM 2659 O O . PHE A 1 346 ? -34.768 -12.117 38.039 1.00 67.44 346 PHE A O 1
ATOM 2666 N N . VAL A 1 347 ? -36.208 -10.756 39.092 1.00 67.00 347 VAL A N 1
ATOM 2667 C CA . VAL A 1 347 ? -36.334 -9.785 37.990 1.00 67.00 347 VAL A CA 1
ATOM 2668 C C . VAL A 1 347 ? -34.994 -9.109 37.698 1.00 67.00 347 VAL A C 1
ATOM 2670 O O . VAL A 1 347 ? -34.620 -8.970 36.537 1.00 67.00 347 VAL A O 1
ATOM 2673 N N . PHE A 1 348 ? -34.242 -8.730 38.732 1.00 66.38 348 PHE A N 1
ATOM 2674 C CA . PHE A 1 348 ? -32.919 -8.120 38.589 1.00 66.38 348 PHE A CA 1
ATOM 2675 C C . PHE A 1 348 ? -31.895 -9.086 37.974 1.00 66.38 348 PHE A C 1
ATOM 2677 O O . PHE A 1 348 ? -31.134 -8.698 37.088 1.00 66.38 348 PHE A O 1
ATOM 2684 N N . LEU A 1 349 ? -31.917 -10.353 38.399 1.00 68.81 349 LEU A N 1
ATOM 2685 C CA . LEU A 1 349 ? -31.095 -11.429 37.840 1.00 68.81 349 LEU A CA 1
ATOM 2686 C C . LEU A 1 349 ? -31.416 -11.658 36.354 1.00 68.81 349 LEU A C 1
ATOM 2688 O O . LEU A 1 349 ? -30.517 -11.755 35.523 1.00 68.81 349 LEU A O 1
ATOM 2692 N N . LEU A 1 350 ? -32.705 -11.676 36.006 1.00 69.25 350 LEU A N 1
ATOM 2693 C CA . LEU A 1 350 ? -33.169 -11.847 34.632 1.00 69.25 350 LEU A CA 1
ATOM 2694 C C . LEU A 1 350 ? -32.754 -10.662 33.748 1.00 69.25 350 LEU A C 1
ATOM 2696 O O . LEU A 1 350 ? -32.254 -10.860 32.643 1.00 69.25 350 LEU A O 1
ATOM 2700 N N . LEU A 1 351 ? -32.909 -9.432 34.251 1.00 66.25 351 LEU A N 1
ATOM 2701 C CA . LEU A 1 351 ? -32.497 -8.215 33.551 1.00 66.25 351 LEU A CA 1
ATOM 2702 C C . LEU A 1 351 ? -30.991 -8.230 33.250 1.00 66.25 351 LEU A C 1
ATOM 2704 O O . LEU A 1 351 ? -30.599 -7.851 32.153 1.00 66.25 351 LEU A O 1
ATOM 2708 N N . ASN A 1 352 ? -30.176 -8.712 34.195 1.00 66.00 352 ASN A N 1
ATOM 2709 C CA . ASN A 1 352 ? -28.728 -8.865 34.045 1.00 66.00 352 ASN A CA 1
ATOM 2710 C C . ASN A 1 352 ? -28.353 -9.870 32.939 1.00 66.00 352 ASN A C 1
ATOM 2712 O O . ASN A 1 352 ? -27.494 -9.589 32.105 1.00 66.00 352 ASN A O 1
ATOM 2716 N N . ILE A 1 353 ? -29.044 -11.014 32.884 1.00 68.81 353 ILE A N 1
ATOM 2717 C CA . ILE A 1 353 ? -28.850 -12.018 31.828 1.00 68.81 353 ILE A CA 1
ATOM 2718 C C . ILE A 1 353 ? -29.200 -11.426 30.455 1.00 68.81 353 ILE A C 1
ATOM 2720 O O . ILE A 1 353 ? -28.446 -11.597 29.496 1.00 68.81 353 ILE A O 1
ATOM 2724 N N . PHE A 1 354 ? -30.312 -10.690 30.357 1.00 65.81 354 PHE A N 1
ATOM 2725 C CA . PHE A 1 354 ? -30.727 -10.053 29.106 1.00 65.81 354 PHE A CA 1
ATOM 2726 C C . PHE A 1 354 ? -29.777 -8.941 28.655 1.00 65.81 354 PHE A C 1
ATOM 2728 O O . PHE A 1 354 ? -29.459 -8.871 27.466 1.00 65.81 354 PHE A O 1
ATOM 2735 N N . THR A 1 355 ? -29.293 -8.088 29.564 1.00 62.06 355 THR A N 1
ATOM 2736 C CA . THR A 1 355 ? -28.303 -7.061 29.211 1.00 62.06 355 THR A CA 1
ATOM 2737 C C . THR A 1 355 ? -26.981 -7.687 28.783 1.00 62.06 355 THR A C 1
ATOM 2739 O O . THR A 1 355 ? -26.431 -7.256 27.772 1.00 62.06 355 THR A O 1
ATOM 2742 N N . ARG A 1 356 ? -26.515 -8.751 29.450 1.00 63.47 356 ARG A N 1
ATOM 2743 C CA . ARG A 1 356 ? -25.309 -9.491 29.045 1.00 63.47 356 ARG A CA 1
ATOM 2744 C C . ARG A 1 356 ? -25.433 -10.073 27.633 1.00 63.47 356 ARG A C 1
ATOM 2746 O O . ARG A 1 356 ? -24.562 -9.823 26.803 1.00 63.47 356 ARG A O 1
ATOM 2753 N N . PHE A 1 357 ? -26.528 -10.774 27.330 1.00 62.12 357 PHE A N 1
ATOM 2754 C CA . PHE A 1 357 ? -26.752 -11.352 25.996 1.00 62.12 357 PHE A CA 1
ATOM 2755 C C . PHE A 1 357 ? -26.916 -10.284 24.912 1.00 62.12 357 PHE A C 1
ATOM 2757 O O . PHE A 1 357 ? -26.384 -10.429 23.813 1.00 62.12 357 PHE A O 1
ATOM 2764 N N . GLY A 1 358 ? -27.618 -9.187 25.214 1.00 60.47 358 GLY A N 1
ATOM 2765 C CA . GLY A 1 358 ? -27.725 -8.050 24.299 1.00 60.47 358 GLY A CA 1
ATOM 2766 C C . GLY A 1 358 ? -26.355 -7.457 23.951 1.00 60.47 358 GLY A C 1
ATOM 2767 O O . GLY A 1 358 ? -26.113 -7.096 22.799 1.00 60.47 358 GLY A O 1
ATOM 2768 N N . ILE A 1 359 ? -25.441 -7.422 24.925 1.00 55.50 359 ILE A N 1
ATOM 2769 C CA . ILE A 1 359 ? -24.069 -6.939 24.749 1.00 55.50 359 ILE A CA 1
ATOM 2770 C C . ILE A 1 359 ? -23.232 -7.936 23.931 1.00 55.50 359 ILE A C 1
ATOM 2772 O O . ILE A 1 359 ? -22.612 -7.524 22.954 1.00 55.50 359 ILE A O 1
ATOM 2776 N N . GLU A 1 360 ? -23.245 -9.233 24.251 1.00 57.31 360 GLU A N 1
ATOM 2777 C CA . GLU A 1 360 ? -22.496 -10.265 23.507 1.00 57.31 360 GLU A CA 1
ATOM 2778 C C . GLU A 1 360 ? -22.945 -10.388 22.041 1.00 57.31 360 GLU A C 1
ATOM 2780 O O . GLU A 1 360 ? -22.112 -10.436 21.133 1.00 57.31 360 GLU A O 1
ATOM 2785 N N . VAL A 1 36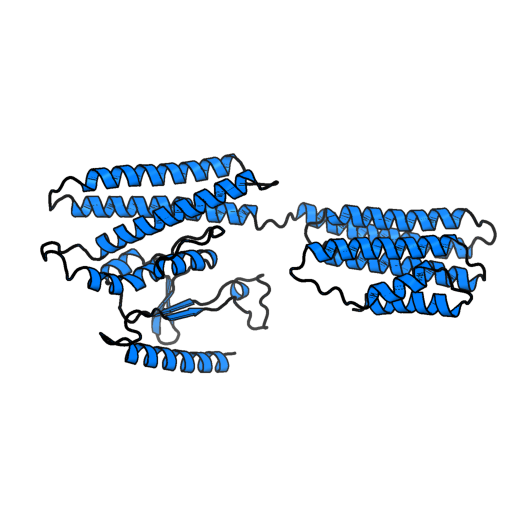1 ? -24.256 -10.352 21.778 1.00 54.41 361 VAL A N 1
ATOM 2786 C CA . VAL A 1 361 ? -24.796 -10.371 20.408 1.00 54.41 361 VAL A CA 1
ATOM 2787 C C . VAL A 1 361 ? -24.374 -9.119 19.633 1.00 54.41 361 VAL A C 1
ATOM 2789 O O . VAL A 1 361 ? -24.030 -9.222 18.453 1.00 54.41 361 VAL A O 1
ATOM 2792 N N . GLY A 1 362 ? -24.335 -7.954 20.288 1.00 52.56 362 GLY A N 1
ATOM 2793 C CA . GLY A 1 362 ? -23.805 -6.719 19.708 1.00 52.56 362 GLY A CA 1
ATOM 2794 C C . GLY A 1 362 ? -22.328 -6.830 19.313 1.00 52.56 362 GLY A C 1
ATOM 2795 O O . GLY A 1 362 ? -21.960 -6.394 18.224 1.00 52.56 362 GLY A O 1
ATOM 2796 N N . MET A 1 363 ? -21.507 -7.485 20.141 1.00 47.38 363 MET A N 1
ATOM 2797 C CA . MET A 1 363 ? -20.078 -7.705 19.867 1.00 47.38 363 MET A CA 1
ATOM 2798 C C . MET A 1 363 ? -19.828 -8.753 18.769 1.00 47.38 363 MET A C 1
ATOM 2800 O O . MET A 1 363 ? -18.884 -8.616 17.996 1.00 47.38 363 MET A O 1
ATOM 2804 N N . SER A 1 364 ? -20.692 -9.768 18.633 1.00 46.34 364 SER A N 1
ATOM 2805 C CA . SER A 1 364 ? -20.551 -10.809 17.596 1.00 46.34 364 SER A CA 1
ATOM 2806 C C . SER A 1 364 ? -20.664 -10.278 16.160 1.00 46.34 364 SER A C 1
ATOM 2808 O O . SER A 1 364 ? -20.143 -10.889 15.232 1.00 46.34 364 SER A O 1
ATOM 2810 N N . LYS A 1 365 ? -21.299 -9.113 15.965 1.00 45.41 365 LYS A N 1
ATOM 2811 C CA . LYS A 1 365 ? -21.402 -8.455 14.653 1.00 45.41 365 LYS A CA 1
ATOM 2812 C C . LYS A 1 365 ? -20.104 -7.776 14.201 1.00 45.41 365 LYS A C 1
ATOM 2814 O O . LYS A 1 365 ? -20.037 -7.344 13.055 1.00 45.41 365 LYS A O 1
ATOM 2819 N N . GLN A 1 366 ? -19.102 -7.670 15.077 1.00 42.00 366 GLN A N 1
ATOM 2820 C CA . GLN A 1 366 ? -17.822 -7.007 14.801 1.00 42.00 366 GLN A CA 1
ATOM 2821 C C . GLN A 1 366 ? -16.645 -7.981 14.618 1.00 42.00 366 GLN A C 1
ATOM 2823 O O . GLN A 1 366 ? -15.575 -7.540 14.209 1.00 42.00 366 GLN A O 1
ATOM 2828 N N . LEU A 1 367 ? -16.821 -9.289 14.857 1.00 33.38 367 LEU A N 1
ATOM 2829 C CA . LEU A 1 367 ? -15.806 -10.303 14.546 1.00 33.38 367 LEU A CA 1
ATOM 2830 C C . LEU A 1 367 ? -16.169 -11.091 13.275 1.00 33.38 367 LEU A C 1
ATOM 2832 O O . LEU A 1 367 ? -17.308 -11.544 13.137 1.00 33.38 367 LEU A O 1
ATOM 2836 N N . PRO A 1 368 ? -15.216 -11.330 12.356 1.00 34.81 368 PRO A N 1
ATOM 2837 C CA . PRO A 1 368 ? -15.410 -12.296 11.290 1.00 34.81 368 PRO A CA 1
ATOM 2838 C C . PRO A 1 368 ? -15.325 -13.720 11.872 1.00 34.81 368 PRO A C 1
ATOM 2840 O O . PRO A 1 368 ? -14.275 -14.133 12.355 1.00 34.81 368 PRO A O 1
ATOM 2843 N N . ALA A 1 369 ? -16.436 -14.458 11.753 1.00 31.20 369 ALA A N 1
ATOM 2844 C CA . ALA A 1 369 ? -16.664 -15.893 12.013 1.00 31.20 369 ALA A CA 1
ATOM 2845 C C . ALA A 1 369 ? -17.420 -16.268 13.316 1.00 31.20 369 ALA A C 1
ATOM 2847 O O . ALA A 1 369 ? -17.211 -15.665 14.367 1.00 31.20 369 ALA A O 1
ATOM 2848 N N . PRO A 1 370 ? -18.312 -17.287 13.265 1.00 37.25 370 PRO A N 1
ATOM 2849 C CA . PRO A 1 370 ? -19.199 -17.626 14.367 1.00 37.25 370 PRO A CA 1
ATOM 2850 C C . PRO A 1 370 ? -18.573 -18.699 15.265 1.00 37.25 370 PRO A C 1
ATOM 2852 O O . PRO A 1 370 ? -18.608 -19.886 14.952 1.00 37.25 370 PRO A O 1
ATOM 2855 N N . THR A 1 371 ? -18.081 -18.314 16.436 1.00 35.31 371 THR A N 1
ATOM 2856 C CA . THR A 1 371 ? -17.895 -19.238 17.566 1.00 35.31 371 THR A CA 1
ATOM 2857 C C . THR A 1 371 ? -19.049 -19.078 18.548 1.00 35.31 371 THR A C 1
ATOM 2859 O O . THR A 1 371 ? -18.871 -18.755 19.715 1.00 35.31 371 THR A O 1
ATOM 2862 N N . ILE A 1 372 ? -20.272 -19.327 18.070 1.00 37.78 372 ILE A N 1
ATOM 2863 C CA . ILE A 1 372 ? -21.381 -19.647 18.972 1.00 37.78 372 ILE A CA 1
ATOM 2864 C C . ILE A 1 372 ? -21.186 -21.112 19.365 1.00 37.78 372 ILE A C 1
ATOM 2866 O O . ILE A 1 372 ? -21.509 -22.030 18.605 1.00 37.78 372 ILE A O 1
ATOM 2870 N N . THR A 1 373 ? -20.596 -21.333 20.535 1.00 35.62 373 THR A N 1
ATOM 2871 C CA . THR A 1 373 ? -20.559 -22.635 21.203 1.00 35.62 373 THR A CA 1
ATOM 2872 C C . THR A 1 373 ? -21.995 -23.156 21.337 1.00 35.62 373 THR A C 1
ATOM 2874 O O . THR A 1 373 ? -22.888 -22.499 21.872 1.00 35.62 373 THR A O 1
ATOM 2877 N N . LYS A 1 374 ? -22.247 -24.348 20.782 1.00 34.22 374 LYS A N 1
ATOM 2878 C CA . LYS A 1 374 ? -23.583 -24.960 20.620 1.00 34.22 374 LYS A CA 1
ATOM 2879 C C . LYS A 1 374 ? -24.270 -25.374 21.935 1.00 34.22 374 LYS A C 1
ATOM 2881 O O . LYS A 1 374 ? -25.369 -25.926 21.882 1.00 34.22 374 LYS A O 1
ATOM 2886 N N . ASP A 1 375 ? -23.676 -25.084 23.090 1.00 36.28 375 ASP A N 1
ATOM 2887 C CA . ASP A 1 375 ? -24.117 -25.611 24.386 1.00 36.28 375 ASP A CA 1
ATOM 2888 C C . ASP A 1 375 ? -25.021 -24.655 25.186 1.00 36.28 375 ASP A C 1
ATOM 2890 O O . ASP A 1 375 ? -25.783 -25.101 26.045 1.00 36.28 375 ASP A O 1
ATOM 2894 N N . HIS A 1 376 ? -25.059 -23.360 24.850 1.00 43.75 376 HIS A N 1
ATOM 2895 C CA . HIS A 1 376 ? -25.876 -22.370 25.569 1.00 43.75 376 HIS A CA 1
ATOM 2896 C C . HIS A 1 376 ? -27.418 -22.523 25.475 1.00 43.75 376 HIS A C 1
ATOM 2898 O O . HIS A 1 376 ? -28.095 -22.221 26.462 1.00 43.75 376 HIS A O 1
ATOM 2904 N N . PRO A 1 377 ? -28.046 -23.012 24.380 1.00 39.31 377 PRO A N 1
ATOM 2905 C CA . PRO A 1 377 ? -29.511 -23.000 24.284 1.00 39.31 377 PRO A CA 1
ATOM 2906 C C . PRO A 1 377 ? -30.211 -24.099 25.106 1.00 39.31 377 PRO A C 1
ATOM 2908 O O . PRO A 1 377 ? -31.407 -23.986 25.376 1.00 39.31 377 PRO A O 1
ATOM 2911 N N . ARG A 1 378 ? -29.505 -25.157 25.539 1.00 34.81 378 ARG A N 1
ATOM 2912 C CA . ARG A 1 378 ? -30.120 -26.261 26.308 1.00 34.81 378 ARG A CA 1
ATOM 2913 C C . ARG A 1 378 ? -30.346 -25.917 27.782 1.00 34.81 378 ARG A C 1
ATOM 2915 O O . ARG A 1 378 ? -31.353 -26.338 28.346 1.00 34.81 378 ARG A O 1
ATOM 2922 N N . LEU A 1 379 ? -29.472 -25.109 28.384 1.00 41.16 379 LEU A N 1
ATOM 2923 C CA . LEU A 1 379 ? -29.622 -24.651 29.772 1.00 41.16 379 LEU A CA 1
ATOM 2924 C C . LEU A 1 379 ? -30.668 -23.524 29.898 1.00 41.16 379 LEU A C 1
ATOM 2926 O O . LEU A 1 379 ? -31.362 -23.421 30.907 1.00 41.16 379 LEU A O 1
ATOM 2930 N N . LEU A 1 380 ? -30.849 -22.735 28.832 1.00 40.09 380 LEU A N 1
ATOM 2931 C CA . LEU A 1 380 ? -31.847 -21.663 28.733 1.00 40.09 380 LEU A CA 1
ATOM 2932 C C . LEU A 1 380 ? -33.290 -22.185 28.857 1.00 40.09 380 LEU A C 1
ATOM 2934 O O . LEU A 1 380 ? -34.148 -21.534 29.448 1.00 40.09 380 LEU A O 1
ATOM 2938 N N . CYS A 1 381 ? -33.552 -23.390 28.341 1.00 36.62 381 CYS A N 1
ATOM 2939 C CA . CYS A 1 381 ? -34.858 -24.037 28.466 1.00 36.62 381 CYS A CA 1
ATOM 2940 C C . CYS A 1 381 ? -35.160 -24.428 29.925 1.00 36.62 381 CYS A C 1
ATOM 2942 O O . CYS A 1 381 ? -36.290 -24.276 30.378 1.00 36.62 381 CYS A O 1
ATOM 2944 N N . LEU A 1 382 ? -34.140 -24.845 30.684 1.00 39.09 382 LEU A N 1
ATOM 2945 C CA . LEU A 1 382 ? -34.251 -25.133 32.120 1.00 39.09 382 LEU A CA 1
ATOM 2946 C C . LEU A 1 382 ? -34.472 -23.859 32.954 1.00 39.09 382 LEU A C 1
ATOM 2948 O O . LEU A 1 382 ? -35.280 -23.870 33.878 1.00 39.09 382 LEU A O 1
ATOM 2952 N N . LEU A 1 383 ? -33.825 -22.750 32.583 1.00 41.59 383 LEU A N 1
ATOM 2953 C CA . LEU A 1 383 ? -33.968 -21.436 33.226 1.00 41.59 383 LEU A CA 1
ATOM 2954 C C . LEU A 1 383 ? -35.346 -20.785 33.010 1.00 41.59 383 LEU A C 1
ATOM 2956 O O . LEU A 1 383 ? -35.907 -20.205 33.938 1.00 41.59 383 LEU A O 1
ATOM 2960 N N . MET A 1 384 ? -35.916 -20.910 31.807 1.00 38.88 384 MET A N 1
ATOM 2961 C CA . MET A 1 384 ? -37.226 -20.336 31.454 1.00 38.88 384 MET A CA 1
ATOM 2962 C C . MET A 1 384 ? -38.418 -21.099 32.056 1.00 38.88 384 MET A C 1
ATOM 2964 O O . MET A 1 384 ? -39.520 -20.557 32.119 1.00 38.88 384 MET A O 1
ATOM 2968 N N . LEU A 1 385 ? -38.217 -22.342 32.509 1.00 41.00 385 LEU A N 1
ATOM 2969 C CA . LEU A 1 385 ? -39.274 -23.198 33.062 1.00 41.00 385 LEU A CA 1
ATOM 2970 C C . LEU A 1 385 ? -39.510 -23.022 34.573 1.00 41.00 385 LEU A C 1
ATOM 2972 O O . LEU A 1 385 ? -40.374 -23.700 35.124 1.00 41.00 385 LEU A O 1
ATOM 2976 N N . GLY A 1 386 ? -38.798 -22.109 35.248 1.00 41.59 386 GLY A N 1
ATOM 2977 C CA . GLY A 1 386 ? -39.125 -21.695 36.621 1.00 41.59 386 GLY A CA 1
ATOM 2978 C C . GLY A 1 386 ? -39.138 -22.826 37.659 1.00 41.59 386 GLY A C 1
ATOM 2979 O O . GLY A 1 386 ? -39.819 -22.723 38.678 1.00 41.59 386 GLY A O 1
ATOM 2980 N N . LEU A 1 387 ? -38.409 -23.916 37.419 1.00 41.38 387 LEU A N 1
ATOM 2981 C CA . LEU A 1 387 ? -38.296 -25.043 38.343 1.00 41.38 387 LEU A CA 1
ATOM 2982 C C . LEU A 1 387 ? -37.053 -24.869 39.212 1.00 41.38 387 LEU A C 1
ATOM 2984 O O . LEU A 1 387 ? -36.103 -25.630 39.088 1.00 41.38 387 LEU A O 1
ATOM 2988 N N . PHE A 1 388 ? -37.067 -23.869 40.091 1.00 46.56 388 PHE A N 1
ATOM 2989 C CA . PHE A 1 388 ? -36.091 -23.795 41.173 1.00 46.56 388 PHE A CA 1
ATOM 2990 C C . PHE A 1 388 ? -36.825 -23.804 42.503 1.00 46.56 388 PHE A C 1
ATOM 2992 O O . PHE A 1 388 ? -37.587 -22.889 42.818 1.00 46.56 388 PHE A O 1
ATOM 2999 N N . LYS A 1 389 ? -36.662 -24.899 43.247 1.00 39.66 389 LYS A N 1
ATOM 3000 C CA . LYS A 1 389 ? -37.339 -25.110 44.533 1.00 39.66 389 LYS A CA 1
ATOM 3001 C C . LYS A 1 389 ? -36.402 -24.895 45.718 1.00 39.66 389 LYS A C 1
ATOM 3003 O O . LYS A 1 389 ? -36.908 -24.669 46.813 1.00 39.66 389 LYS A O 1
ATOM 3008 N N . ASN A 1 390 ? -35.079 -24.918 45.513 1.00 41.91 390 ASN A N 1
ATOM 3009 C CA . ASN A 1 390 ? -34.100 -24.915 46.601 1.00 41.91 390 ASN A CA 1
ATOM 3010 C C . ASN A 1 390 ? -32.973 -23.878 46.432 1.00 41.91 390 ASN A C 1
ATOM 3012 O O . ASN A 1 390 ? -32.569 -23.516 45.330 1.00 41.91 390 ASN A O 1
ATOM 3016 N N . LEU A 1 391 ? -32.428 -23.441 47.573 1.00 42.19 391 LEU A N 1
ATOM 3017 C CA . LEU A 1 391 ? -31.359 -22.440 47.704 1.00 42.19 391 LEU A CA 1
ATOM 3018 C C . LEU A 1 391 ? -30.062 -22.822 46.956 1.00 42.19 391 LEU A C 1
ATOM 3020 O O . LEU A 1 391 ? -29.350 -21.942 46.480 1.00 42.19 391 LEU A O 1
ATOM 3024 N N . GLU A 1 392 ? -29.759 -24.119 46.838 1.00 44.78 392 GLU A N 1
ATOM 3025 C CA . GLU A 1 392 ? -28.569 -24.643 46.141 1.00 44.78 392 GLU A CA 1
ATOM 3026 C C . GLU A 1 392 ? -28.576 -24.353 44.632 1.00 44.78 392 GLU A C 1
ATOM 3028 O O . GLU A 1 392 ? -27.523 -24.152 44.028 1.00 44.78 392 GLU A O 1
ATOM 3033 N N . GLU A 1 393 ? -29.754 -24.261 44.017 1.00 46.72 393 GLU A N 1
ATOM 3034 C CA . GLU A 1 393 ? -29.881 -24.046 42.573 1.00 46.72 393 GLU A CA 1
ATOM 3035 C C . GLU A 1 393 ? -29.598 -22.580 42.190 1.00 46.72 393 GLU A C 1
ATOM 3037 O O . GLU A 1 393 ? -29.056 -22.295 41.123 1.00 46.72 393 GLU A O 1
ATOM 3042 N N . VAL A 1 394 ? -29.869 -21.643 43.108 1.00 47.34 394 VAL A N 1
ATOM 3043 C CA . VAL A 1 394 ? -29.508 -20.220 42.972 1.00 47.34 394 VAL A CA 1
ATOM 3044 C C . VAL A 1 394 ? -27.994 -20.019 43.126 1.00 47.34 394 VAL A C 1
ATOM 3046 O O . VAL A 1 394 ? -27.409 -19.199 42.417 1.00 47.34 394 VAL A O 1
ATOM 3049 N N . TRP A 1 395 ? -27.342 -20.799 44.000 1.00 45.28 395 TRP A N 1
ATOM 3050 C CA . TRP A 1 395 ? -25.880 -20.807 44.149 1.00 45.28 395 TRP A CA 1
ATOM 3051 C C . TRP A 1 395 ? -25.171 -21.290 42.891 1.00 45.28 395 TRP A C 1
ATOM 3053 O O . TRP A 1 395 ? -24.197 -20.670 42.473 1.00 45.28 395 TRP A O 1
ATOM 3063 N N . LEU A 1 396 ? -25.679 -22.351 42.261 1.00 48.06 396 LEU A N 1
ATOM 3064 C CA . LEU A 1 396 ? -25.165 -22.845 40.984 1.00 48.06 396 LEU A CA 1
ATOM 3065 C C . LEU A 1 396 ? -25.253 -21.781 39.888 1.00 48.06 396 LEU A C 1
ATOM 3067 O O . LEU A 1 396 ? -24.299 -21.625 39.132 1.00 48.06 396 LEU A O 1
ATOM 3071 N N . LEU A 1 397 ? -26.337 -20.999 39.846 1.00 48.16 397 LEU A N 1
ATOM 3072 C CA . LEU A 1 397 ? -26.482 -19.908 38.882 1.00 48.16 397 LEU A CA 1
ATOM 3073 C C . LEU A 1 397 ? -25.484 -18.767 39.125 1.00 48.16 397 LEU A C 1
ATOM 3075 O O . LEU A 1 397 ? -24.853 -18.295 38.183 1.00 48.16 397 LEU A O 1
ATOM 3079 N N . ALA A 1 398 ? -25.310 -18.363 40.389 1.00 45.97 398 ALA A N 1
ATOM 3080 C CA . ALA A 1 398 ? -24.350 -17.334 40.785 1.00 45.97 398 ALA A CA 1
ATOM 3081 C C . ALA A 1 398 ? -22.893 -17.765 40.512 1.00 45.97 398 ALA A C 1
ATOM 3083 O O . ALA A 1 398 ? -22.075 -16.961 40.058 1.00 45.97 398 ALA A O 1
ATOM 3084 N N . LEU A 1 399 ? -22.576 -19.045 40.739 1.00 45.81 399 LEU A N 1
ATOM 3085 C CA . LEU A 1 399 ? -21.267 -19.631 40.452 1.00 45.81 399 LEU A CA 1
ATOM 3086 C C . LEU A 1 399 ? -21.002 -19.706 38.939 1.00 45.81 399 LEU A C 1
ATOM 3088 O O . LEU A 1 399 ? -19.894 -19.405 38.502 1.00 45.81 399 LEU A O 1
ATOM 3092 N N . PHE A 1 400 ? -22.018 -20.035 38.133 1.00 48.28 400 PHE A N 1
ATOM 3093 C CA . PHE A 1 400 ? -21.919 -20.056 36.668 1.00 48.28 400 PHE A CA 1
ATOM 3094 C C . PHE A 1 400 ? -21.684 -18.652 36.095 1.00 48.28 400 PHE A C 1
ATOM 3096 O O . PHE A 1 400 ? -20.816 -18.469 35.245 1.00 48.28 400 PHE A O 1
ATOM 3103 N N . THR A 1 401 ? -22.375 -17.635 36.627 1.00 46.59 401 THR A N 1
ATOM 3104 C CA . THR A 1 401 ? -22.121 -16.231 36.262 1.00 46.59 401 THR A CA 1
ATOM 3105 C C . THR A 1 401 ? -20.727 -15.740 36.659 1.00 46.59 401 THR A C 1
ATOM 3107 O O . THR A 1 401 ? -20.230 -14.813 36.036 1.00 46.59 401 THR A O 1
ATOM 3110 N N . LEU A 1 402 ? -20.083 -16.343 37.664 1.00 40.88 402 LEU A N 1
ATOM 3111 C CA . LEU A 1 402 ? -18.708 -16.026 38.076 1.00 40.88 402 LEU A CA 1
ATOM 3112 C C . LEU A 1 402 ? -17.653 -16.745 37.222 1.00 40.88 402 LEU A C 1
ATOM 3114 O O . LEU A 1 402 ? -16.638 -16.145 36.876 1.00 40.88 402 LEU A O 1
ATOM 3118 N N . LEU A 1 403 ? -17.890 -18.014 36.876 1.00 40.00 403 LEU A N 1
ATOM 3119 C CA . LEU A 1 403 ? -16.965 -18.842 36.092 1.00 40.00 403 LEU A CA 1
ATOM 3120 C C . LEU A 1 403 ? -16.866 -18.404 34.622 1.00 40.00 403 LEU A C 1
ATOM 3122 O O . LEU A 1 403 ? -15.787 -18.484 34.046 1.00 40.00 403 LEU A O 1
ATOM 3126 N N . GLU A 1 404 ? -17.943 -17.880 34.032 1.00 40.69 404 GLU A N 1
ATOM 3127 C CA . GLU A 1 404 ? -17.923 -17.351 32.657 1.00 40.69 404 GLU A CA 1
ATOM 3128 C C . GLU A 1 404 ? -17.442 -15.895 32.543 1.00 40.69 404 GLU A C 1
ATOM 3130 O O . GLU A 1 404 ? -17.235 -15.409 31.442 1.00 40.69 404 GLU A O 1
ATOM 3135 N N . VAL A 1 405 ? -17.260 -15.173 33.654 1.00 38.47 405 VAL A N 1
ATOM 3136 C CA . VAL A 1 405 ? -16.646 -13.827 33.648 1.00 38.47 405 VAL A CA 1
ATOM 3137 C C . VAL A 1 405 ? -15.116 -13.905 33.520 1.00 38.47 405 VAL A C 1
ATOM 3139 O O . VAL A 1 405 ? -14.474 -12.921 33.155 1.00 38.47 405 VAL A O 1
ATOM 3142 N N . TYR A 1 406 ? -14.532 -15.070 33.818 1.00 31.55 406 TYR A N 1
ATOM 3143 C CA . TYR A 1 406 ? -13.088 -15.324 33.793 1.00 31.55 406 TYR A CA 1
ATOM 3144 C C . TYR A 1 406 ? -12.565 -15.930 32.477 1.00 31.55 406 TYR A C 1
ATOM 3146 O O . TYR A 1 406 ? -11.348 -16.025 32.311 1.00 31.55 406 TYR A O 1
ATOM 3154 N N . HIS A 1 407 ? -13.452 -16.311 31.553 1.00 31.28 407 HIS A N 1
ATOM 3155 C CA . HIS A 1 407 ? -13.135 -16.778 30.198 1.00 31.28 407 HIS A CA 1
ATOM 3156 C C . HIS A 1 407 ? -13.673 -15.785 29.170 1.00 31.28 407 HIS A C 1
ATOM 3158 O O . HIS A 1 407 ? -12.954 -15.532 28.175 1.00 31.28 407 HIS A O 1
#